Protein AF-A0A1F4VEP4-F1 (afdb_monomer)

Secondary structure (DSSP, 8-state):
-------SSHHHHHHHHHHHHHHHHHHHHHHHHHHHHHHH-----------PPPSSSSSPPBPPP--TT--TT------TT-EEEEEEEEEESTT-EEEEEEEE-TTSEE-SEEEEEEEEEEES---EEEEEEEEETTEEPPPEEEEE--B-TTSPBP-GGG---EEEEEEEEEEETTPBPTTSSBSS-BEEEEEEEEEEEE-TTS-EEEEEEEEEEEE-SS-B-----------SSSP--EEEEEEETTTEEEEEEEES--SS-B-SEEEEEEEESS-EEEEEEEES-B--B--BTTBPPB--B--EEEEEEEEEE--TT--EEEEEEGGGB-SEEEEEEEEEEEEEEEE--STT--SPEEEEEEEEEEEEEE--

Organism: NCBI:txid1802625

Foldseek 3Di:
DDDDDDPDDPVVVVVVVVVVVVVVVVVVVVVVVVVVVVVVPPPPPPPPALPDDQLDPVLAFAEFFQQLADPLVSDFDADLQFWKWKFKKQWPPAQGIKMWIWGGNFLEEDAFKDKIKIKMKGKLGQWWFAWKWKAKPLGTDDIDGDGDAFADPVRHGRDPVVPITMAIDMDMDIDGQQDADPVRHTPHAFFKMWIKTKGWTQHQLRKIKMKIKGGIYGYDNPGDDDHDDDLAPPPDDDWRKMKHWIQIPPQGIKIKIKHPDDSDADAFKDKIKIAIQAWFQKKWKFKQADDWHPDDDSGHTGHGDHTGTQDIDGDGRPDNPPIDMGMDGLVSHDFGKMKMKMKTKGPDWDFDDDPNGPRDIIIIMIMIMTMHGYDD

Structure (mmCIF, N/CA/C/O backbone):
data_AF-A0A1F4VEP4-F1
#
_entry.id   AF-A0A1F4VEP4-F1
#
loop_
_atom_site.group_PDB
_atom_site.id
_atom_site.type_symbol
_atom_site.label_atom_id
_atom_site.label_alt_id
_atom_site.label_comp_id
_atom_site.label_asym_id
_atom_site.label_entity_id
_atom_site.label_seq_id
_atom_site.pdbx_PDB_ins_code
_atom_site.Cartn_x
_atom_site.Cartn_y
_atom_site.Cartn_z
_atom_site.occupancy
_atom_site.B_iso_or_equiv
_atom_site.auth_seq_id
_atom_site.auth_comp_id
_atom_site.auth_asym_id
_atom_site.auth_atom_id
_atom_site.pdbx_PDB_model_num
ATOM 1 N N . MET A 1 1 ? -46.017 51.299 -62.301 1.00 46.69 1 MET A N 1
ATOM 2 C CA . MET A 1 1 ? -47.088 50.384 -61.839 1.00 46.69 1 MET A CA 1
ATOM 3 C C . MET A 1 1 ? -46.909 49.072 -62.588 1.00 46.69 1 MET A C 1
ATOM 5 O O . MET A 1 1 ? -46.815 49.137 -63.806 1.00 46.69 1 MET A O 1
ATOM 9 N N . PRO A 1 2 ? -46.698 47.946 -61.884 1.00 37.84 2 PRO A N 1
ATOM 10 C CA . PRO A 1 2 ? -47.824 47.079 -61.521 1.00 37.84 2 PRO A CA 1
ATOM 11 C C . PRO A 1 2 ? -47.789 46.560 -60.066 1.00 37.84 2 PRO A C 1
ATOM 13 O O . PRO A 1 2 ? -46.773 46.618 -59.379 1.00 37.84 2 PRO A O 1
ATOM 16 N N . LYS A 1 3 ? -48.963 46.103 -59.612 1.00 39.12 3 LYS A N 1
ATOM 17 C CA . LYS A 1 3 ? -49.279 45.474 -58.317 1.00 39.12 3 LYS A CA 1
ATOM 18 C C . LYS A 1 3 ? -49.120 43.942 -58.379 1.00 39.12 3 LYS A C 1
ATOM 20 O O . LYS A 1 3 ? -49.173 43.377 -59.467 1.00 39.12 3 LYS A O 1
ATOM 25 N N . ASN A 1 4 ? -49.148 43.334 -57.182 1.00 35.22 4 ASN A N 1
ATOM 26 C CA . ASN A 1 4 ? -49.413 41.923 -56.812 1.00 35.22 4 ASN A CA 1
ATOM 27 C C . ASN A 1 4 ? -48.148 41.075 -56.570 1.00 35.22 4 ASN A C 1
ATOM 29 O O . ASN A 1 4 ? -47.197 41.167 -57.323 1.00 35.22 4 ASN A O 1
ATOM 33 N N . SER A 1 5 ? -48.048 40.201 -55.562 1.00 34.88 5 SER A N 1
ATOM 34 C CA . SER A 1 5 ? -48.994 39.730 -54.541 1.00 34.88 5 SER A CA 1
ATOM 35 C C . SER A 1 5 ? -48.189 39.017 -53.433 1.00 34.88 5 SER A C 1
ATOM 37 O O . SER A 1 5 ? -47.513 38.033 -53.717 1.00 34.88 5 SER A O 1
ATOM 39 N N . TYR A 1 6 ? -48.289 39.464 -52.175 1.00 38.38 6 TYR A N 1
ATOM 40 C CA . TYR A 1 6 ? -47.833 38.713 -50.994 1.00 38.38 6 TYR A CA 1
ATOM 41 C C . TYR A 1 6 ? -49.044 38.078 -50.301 1.00 38.38 6 TYR A C 1
ATOM 43 O O . TYR A 1 6 ? -49.676 38.694 -49.445 1.00 38.38 6 TYR A O 1
ATOM 51 N N . LYS A 1 7 ? -49.368 36.832 -50.648 1.00 43.84 7 LYS A N 1
ATOM 52 C CA . LYS A 1 7 ? -50.214 35.950 -49.830 1.00 43.84 7 LYS A CA 1
ATOM 53 C C . LYS A 1 7 ? -49.726 34.512 -50.000 1.00 43.84 7 LYS A C 1
ATOM 55 O O . LYS A 1 7 ? -49.992 33.920 -51.035 1.00 43.84 7 LYS A O 1
ATOM 60 N N . ASN A 1 8 ? -48.975 34.020 -49.004 1.00 44.44 8 ASN A N 1
ATOM 61 C CA . ASN A 1 8 ? -48.863 32.609 -48.555 1.00 44.44 8 ASN A CA 1
ATOM 62 C C . ASN A 1 8 ? -47.513 32.265 -47.887 1.00 44.44 8 ASN A C 1
ATOM 64 O O . ASN A 1 8 ? -46.917 31.238 -48.182 1.00 44.44 8 ASN A O 1
ATOM 68 N N . GLN A 1 9 ? -47.027 33.072 -46.934 1.00 42.66 9 GLN A N 1
ATOM 69 C CA . GLN A 1 9 ? -45.865 32.675 -46.107 1.00 42.66 9 GLN A CA 1
ATOM 70 C C . GLN A 1 9 ? -46.170 32.458 -44.619 1.00 42.66 9 GLN A C 1
ATOM 72 O O . GLN A 1 9 ? -45.328 31.934 -43.898 1.00 42.66 9 GLN A O 1
ATOM 77 N N . LYS A 1 10 ? -47.386 32.763 -44.141 1.00 40.44 10 LYS A N 1
ATOM 78 C CA . LYS A 1 10 ? -47.741 32.549 -42.724 1.00 40.44 10 LYS A CA 1
ATOM 79 C C . LYS A 1 10 ? -48.155 31.108 -42.386 1.00 40.44 10 LYS A C 1
ATOM 81 O O . LYS A 1 10 ? -48.090 30.735 -41.224 1.00 40.44 10 LYS A O 1
ATOM 86 N N . GLY A 1 11 ? -48.521 30.287 -43.376 1.00 39.69 11 GLY A N 1
ATOM 87 C CA . GLY A 1 11 ? -48.897 28.881 -43.157 1.00 39.69 11 GLY A CA 1
ATOM 88 C C . GLY A 1 11 ? -47.706 27.922 -43.033 1.00 39.69 11 GLY A C 1
ATOM 89 O O . GLY A 1 11 ? -47.732 27.024 -42.199 1.00 39.69 11 GLY A O 1
ATOM 90 N N . LEU A 1 12 ? -46.634 28.130 -43.811 1.00 41.53 12 LEU A N 1
ATOM 91 C CA . LEU A 1 12 ? -45.480 27.219 -43.803 1.00 41.53 12 LEU A CA 1
ATOM 92 C C . LEU A 1 12 ? -44.616 27.343 -42.539 1.00 41.53 12 LEU A C 1
ATOM 94 O O . LEU A 1 12 ? -44.080 26.342 -42.072 1.00 41.53 12 LEU A O 1
ATOM 98 N N . ILE A 1 13 ? -44.501 28.543 -41.960 1.00 46.03 13 ILE A N 1
ATOM 99 C CA . ILE A 1 13 ? -43.639 28.777 -40.789 1.00 46.03 13 ILE A CA 1
ATOM 100 C C . ILE A 1 13 ? -44.237 28.141 -39.523 1.00 46.03 13 ILE A C 1
ATOM 102 O O . ILE A 1 13 ? -43.501 27.558 -38.730 1.00 46.03 13 ILE A O 1
ATOM 106 N N . SER A 1 14 ? -45.565 28.159 -39.359 1.00 44.09 14 SER A N 1
ATOM 107 C CA . SER A 1 14 ? -46.220 27.501 -38.218 1.00 44.09 14 SER A CA 1
ATOM 108 C C . SER A 1 14 ? -46.169 25.975 -38.300 1.00 44.09 14 SER A C 1
ATOM 110 O O . SER A 1 14 ? -46.002 25.328 -37.271 1.00 44.09 14 SER A O 1
ATOM 112 N N . VAL A 1 15 ? -46.245 25.384 -39.498 1.00 50.31 15 VAL A N 1
ATOM 113 C CA . VAL A 1 15 ? -46.133 23.923 -39.653 1.00 50.31 15 VAL A CA 1
ATOM 114 C C . VAL A 1 15 ? -44.693 23.455 -39.415 1.00 50.31 15 VAL A C 1
ATOM 116 O O . VAL A 1 15 ? -44.495 22.462 -38.719 1.00 50.31 15 VAL A O 1
ATOM 119 N N . LEU A 1 16 ? -43.678 24.195 -39.885 1.00 45.06 16 LEU A N 1
ATOM 120 C CA . LEU A 1 16 ? -42.274 23.838 -39.632 1.00 45.06 16 LEU A CA 1
ATOM 121 C C . LEU A 1 16 ? -41.899 23.930 -38.143 1.00 45.06 16 LEU A C 1
ATOM 123 O O . LEU A 1 16 ? -41.191 23.055 -37.645 1.00 45.06 16 LEU A O 1
ATOM 127 N N . LEU A 1 17 ? -42.389 24.948 -37.420 1.00 45.03 17 LEU A N 1
ATOM 128 C CA . LEU A 1 17 ? -42.113 25.089 -35.984 1.00 45.03 17 LEU A CA 1
ATOM 129 C C . LEU A 1 17 ? -42.787 23.988 -35.154 1.00 45.03 17 LEU A C 1
ATOM 131 O O . LEU A 1 17 ? -42.178 23.466 -34.223 1.00 45.03 17 LEU A O 1
ATOM 135 N N . VAL A 1 18 ? -44.020 23.600 -35.501 1.00 51.16 18 VAL A N 1
ATOM 136 C CA . VAL A 1 18 ? -44.734 22.518 -34.804 1.00 51.16 18 VAL A CA 1
ATOM 137 C C . VAL A 1 18 ? -44.057 21.169 -35.059 1.00 51.16 18 VAL A C 1
ATOM 139 O O . VAL A 1 18 ? -43.873 20.404 -34.116 1.00 51.16 18 VAL A O 1
ATOM 142 N N . VAL A 1 19 ? -43.597 20.896 -36.285 1.00 52.12 19 VAL A N 1
ATOM 143 C CA . VAL A 1 19 ? -42.870 19.652 -36.595 1.00 52.12 19 VAL A CA 1
ATOM 144 C C . VAL A 1 19 ? -41.539 19.576 -35.835 1.00 52.12 19 VAL A C 1
ATOM 146 O O . VAL A 1 19 ? -41.253 18.535 -35.250 1.00 52.12 19 VAL A O 1
ATOM 149 N N . LEU A 1 20 ? -40.777 20.675 -35.749 1.00 47.78 20 LEU A N 1
ATOM 150 C CA . LEU A 1 20 ? -39.509 20.734 -35.003 1.00 47.78 20 LEU A CA 1
ATOM 151 C C . LEU A 1 20 ? -39.689 20.566 -33.485 1.00 47.78 20 LEU A C 1
ATOM 153 O O . LEU A 1 20 ? -38.881 19.899 -32.833 1.00 47.78 20 LEU A O 1
ATOM 157 N N . VAL A 1 21 ? -40.749 21.135 -32.906 1.00 52.91 21 VAL A N 1
ATOM 158 C CA . VAL A 1 21 ? -41.038 21.000 -31.468 1.00 52.91 21 VAL A CA 1
ATOM 159 C C . VAL A 1 21 ? -41.527 19.585 -31.138 1.00 52.91 21 VAL A C 1
ATOM 161 O O . VAL A 1 21 ? -41.070 19.000 -30.155 1.00 52.91 21 VAL A O 1
ATOM 164 N N . VAL A 1 22 ? -42.367 18.982 -31.987 1.00 53.50 22 VAL A N 1
ATOM 165 C CA . VAL A 1 22 ? -42.858 17.606 -31.794 1.00 53.50 22 VAL A CA 1
ATOM 166 C C . VAL A 1 22 ? -41.740 16.574 -31.985 1.00 53.50 22 VAL A C 1
ATOM 168 O O . VAL A 1 22 ? -41.642 15.641 -31.187 1.00 53.50 22 VAL A O 1
ATOM 171 N N . SER A 1 23 ? -40.832 16.757 -32.952 1.00 50.94 23 SER A N 1
ATOM 172 C CA . SER A 1 23 ? -39.667 15.873 -33.113 1.00 50.94 23 SER A CA 1
ATOM 173 C C . SER A 1 23 ? -38.683 15.983 -31.944 1.00 50.94 23 SER A C 1
ATOM 175 O O . SER A 1 23 ? -38.107 14.980 -31.527 1.00 50.94 23 SER A O 1
ATOM 177 N N . SER A 1 24 ? -38.533 17.177 -31.361 1.00 53.16 24 SER A N 1
ATOM 178 C CA . SER A 1 24 ? -37.668 17.403 -30.194 1.00 53.16 24 SER A CA 1
ATOM 179 C C . SER A 1 24 ? -38.250 16.784 -28.919 1.00 53.16 24 SER A C 1
ATOM 181 O O . SER A 1 24 ? -37.529 16.141 -28.159 1.00 53.16 24 SER A O 1
ATOM 183 N N . LEU A 1 25 ? -39.566 16.897 -28.708 1.00 50.78 25 LEU A N 1
ATOM 184 C CA . LEU A 1 25 ? -40.271 16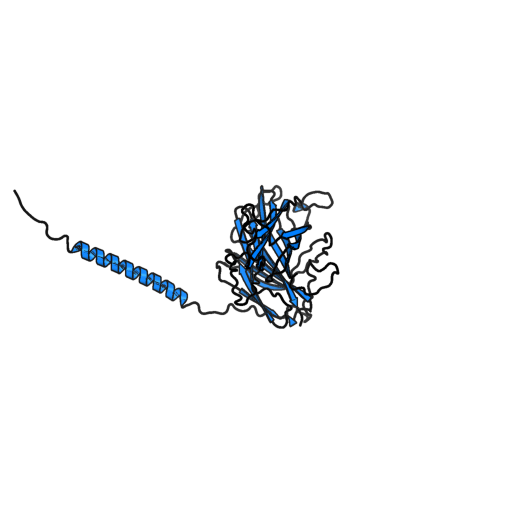.248 -27.596 1.00 50.78 25 LEU A CA 1
ATOM 185 C C . LEU A 1 25 ? -40.274 14.720 -27.724 1.00 50.78 25 LEU A C 1
ATOM 187 O O . LEU A 1 25 ? -40.079 14.032 -26.724 1.00 50.78 25 LEU A O 1
ATOM 191 N N . ALA A 1 26 ? -40.414 14.182 -28.939 1.00 52.66 26 ALA A N 1
ATOM 192 C CA . ALA A 1 26 ? -40.315 12.745 -29.189 1.00 52.66 26 ALA A CA 1
ATOM 193 C C . ALA A 1 26 ? -38.895 12.208 -28.935 1.00 52.66 26 ALA A C 1
ATOM 195 O O . ALA A 1 26 ? -38.746 11.131 -28.359 1.00 52.66 26 ALA A O 1
ATOM 196 N N . LEU A 1 27 ? -37.852 12.970 -29.289 1.00 48.50 27 LEU A N 1
ATOM 197 C CA . LEU A 1 27 ? -36.458 12.594 -29.038 1.00 48.50 27 LEU A CA 1
ATOM 198 C C . LEU A 1 27 ? -36.112 12.643 -27.541 1.00 48.50 27 LEU A C 1
ATOM 200 O O . LEU A 1 27 ? -35.470 11.729 -27.025 1.00 48.50 27 LEU A O 1
ATOM 204 N N . VAL A 1 28 ? -36.596 13.660 -26.820 1.00 53.72 28 VAL A N 1
ATOM 205 C CA . VAL A 1 28 ? -36.450 13.754 -25.358 1.00 53.72 28 VAL A CA 1
ATOM 206 C C . VAL A 1 28 ? -37.235 12.640 -24.662 1.00 53.72 28 VAL A C 1
ATOM 208 O O . VAL A 1 28 ? -36.705 12.013 -23.750 1.00 53.72 28 VAL A O 1
ATOM 211 N N . ALA A 1 29 ? -38.446 12.315 -25.120 1.00 49.84 29 ALA A N 1
ATOM 212 C CA . ALA A 1 29 ? -39.218 11.192 -24.593 1.00 49.84 29 ALA A CA 1
ATOM 213 C C . ALA A 1 29 ? -38.539 9.840 -24.874 1.00 49.84 29 ALA A C 1
ATOM 215 O O . ALA A 1 29 ? -38.515 8.989 -23.987 1.00 49.84 29 ALA A O 1
ATOM 216 N N . LEU A 1 30 ? -37.919 9.644 -26.046 1.00 46.41 30 LEU A N 1
ATOM 217 C CA . LEU A 1 30 ? -37.133 8.439 -26.342 1.00 46.41 30 LEU A CA 1
ATOM 218 C C . LEU A 1 30 ? -35.889 8.332 -25.453 1.00 46.41 30 LEU A C 1
ATOM 220 O O . LEU A 1 30 ? -35.606 7.253 -24.936 1.00 46.41 30 LEU A O 1
ATOM 224 N N . LEU A 1 31 ? -35.176 9.440 -25.232 1.00 47.34 31 LEU A N 1
ATOM 225 C CA . LEU A 1 31 ? -33.996 9.490 -24.364 1.00 47.34 31 LEU A CA 1
ATOM 226 C C . LEU A 1 31 ? -34.362 9.257 -22.894 1.00 47.34 31 LEU A C 1
ATOM 228 O O . LEU A 1 31 ? -33.670 8.520 -22.196 1.00 47.34 31 LEU A O 1
ATOM 232 N N . VAL A 1 32 ? -35.476 9.822 -22.421 1.00 49.47 32 VAL A N 1
ATOM 233 C CA . VAL A 1 32 ? -35.988 9.598 -21.062 1.00 49.47 32 VAL A CA 1
ATOM 234 C C . VAL A 1 32 ? -36.484 8.158 -20.900 1.00 49.47 32 VAL A C 1
ATOM 236 O O . VAL A 1 32 ? -36.185 7.531 -19.886 1.00 49.47 32 VAL A O 1
ATOM 239 N N . ASN A 1 33 ? -37.144 7.582 -21.908 1.00 43.88 33 ASN A N 1
ATOM 240 C CA . ASN A 1 33 ? -37.614 6.197 -21.869 1.00 43.88 33 ASN A CA 1
ATOM 241 C C . ASN A 1 33 ? -36.457 5.183 -21.996 1.00 43.88 33 ASN A C 1
ATOM 243 O O . ASN A 1 33 ? -36.480 4.154 -21.329 1.00 43.88 33 ASN A O 1
ATOM 247 N N . GLN A 1 34 ? -35.390 5.482 -22.749 1.00 45.72 34 GLN A N 1
ATOM 248 C CA . GLN A 1 34 ? -34.150 4.687 -22.734 1.00 45.72 34 GLN A CA 1
ATOM 249 C C . GLN A 1 34 ? -33.433 4.771 -21.380 1.00 45.72 34 GLN A C 1
ATOM 251 O O . GLN A 1 34 ? -32.947 3.755 -20.885 1.00 45.72 34 GLN A O 1
ATOM 256 N N . LYS A 1 35 ? -33.419 5.947 -20.739 1.00 39.53 35 LYS A N 1
ATOM 257 C CA . LYS A 1 35 ? -32.815 6.152 -19.410 1.00 39.53 35 LYS A CA 1
ATOM 258 C C . LYS A 1 35 ? -33.639 5.528 -18.273 1.00 39.53 35 LYS A C 1
ATOM 260 O O . LYS A 1 35 ? -33.081 5.168 -17.240 1.00 39.53 35 LYS A O 1
ATOM 265 N N . LEU A 1 36 ? -34.955 5.385 -18.455 1.00 41.12 36 LEU A N 1
ATOM 266 C CA . LEU A 1 36 ? -35.855 4.691 -17.526 1.00 41.12 36 LEU A CA 1
ATOM 267 C C . LEU A 1 36 ? -35.842 3.172 -17.743 1.00 41.12 36 LEU A C 1
ATOM 269 O O . LEU A 1 36 ? -35.785 2.429 -16.765 1.00 41.12 36 LEU A O 1
ATOM 273 N N . LYS A 1 37 ? -35.784 2.693 -18.993 1.00 37.84 37 LYS A N 1
ATOM 274 C CA . LYS A 1 37 ? -35.610 1.262 -19.295 1.00 37.84 37 LYS A CA 1
ATOM 275 C C . LYS A 1 37 ? -34.230 0.738 -18.893 1.00 37.84 37 LYS A C 1
ATOM 277 O O . LYS A 1 37 ? -34.149 -0.397 -18.437 1.00 37.84 37 LYS A O 1
ATOM 282 N N . SER A 1 38 ? -33.171 1.554 -18.954 1.00 39.59 38 SER A N 1
ATOM 283 C CA . SER A 1 38 ? -31.853 1.164 -18.424 1.00 39.59 38 SER A CA 1
ATOM 284 C C . SER A 1 38 ? -31.779 1.180 -16.892 1.00 39.59 38 SER A C 1
ATOM 286 O O . SER A 1 38 ? -30.973 0.453 -16.319 1.00 39.59 38 SER A O 1
ATOM 288 N N . LYS A 1 39 ? -32.644 1.949 -16.212 1.00 39.06 39 LYS A N 1
ATOM 289 C CA . LYS A 1 39 ? -32.785 1.919 -14.745 1.00 39.06 39 LYS A CA 1
ATOM 290 C C . LYS A 1 39 ? -33.680 0.787 -14.232 1.00 39.06 39 LYS A C 1
ATOM 292 O O . LYS A 1 39 ? -33.482 0.349 -13.107 1.00 39.06 39 LYS A O 1
ATOM 297 N N . SER A 1 40 ? -34.641 0.317 -15.029 1.00 33.66 40 SER A N 1
ATOM 298 C CA . SER A 1 40 ? -35.643 -0.677 -14.606 1.00 33.66 40 SER A CA 1
ATOM 299 C C . SER A 1 40 ? -35.289 -2.134 -14.942 1.00 33.66 40 SER A C 1
ATOM 301 O O . SER A 1 40 ? -36.050 -3.025 -14.586 1.00 33.66 40 SER A O 1
ATOM 303 N N . LEU A 1 41 ? -34.156 -2.385 -15.607 1.00 32.88 41 LEU A N 1
ATOM 304 C CA . LEU A 1 41 ? -33.633 -3.731 -15.905 1.00 32.88 41 LEU A CA 1
ATOM 305 C C . LEU A 1 41 ? -32.318 -4.041 -15.173 1.00 32.88 41 LEU A C 1
ATOM 307 O O . LEU A 1 41 ? -31.652 -5.029 -15.476 1.00 32.88 41 LEU A O 1
ATOM 311 N N . MET A 1 42 ? -31.966 -3.242 -14.160 1.00 34.75 42 MET A N 1
ATOM 312 C CA . MET A 1 42 ? -31.076 -3.708 -13.098 1.00 34.75 42 MET A CA 1
ATOM 313 C C . MET A 1 42 ? -31.885 -4.608 -12.166 1.00 34.75 42 MET A C 1
ATOM 315 O O . MET A 1 42 ? -32.165 -4.258 -11.020 1.00 34.75 42 MET A O 1
ATOM 319 N N . ASP A 1 43 ? -32.254 -5.784 -12.675 1.00 31.05 43 ASP A N 1
ATOM 320 C CA . ASP A 1 43 ? -32.356 -6.937 -11.802 1.00 31.05 43 ASP A CA 1
ATOM 321 C C . ASP A 1 43 ? -31.051 -6.974 -11.012 1.00 31.05 43 ASP A C 1
ATOM 323 O O . ASP A 1 43 ? -29.958 -7.093 -11.576 1.00 31.05 43 ASP A O 1
ATOM 327 N N . LEU A 1 44 ? -31.181 -6.824 -9.697 1.00 34.66 44 LEU A N 1
ATOM 328 C CA . LEU A 1 44 ? -30.201 -7.244 -8.712 1.00 34.66 44 LEU A CA 1
ATOM 329 C C . LEU A 1 44 ? -29.999 -8.756 -8.884 1.00 34.66 44 LEU A C 1
ATOM 331 O O . LEU A 1 44 ? -30.391 -9.557 -8.041 1.00 34.66 44 LEU A O 1
ATOM 335 N N . LYS A 1 45 ? -29.358 -9.171 -9.981 1.00 29.86 45 LYS A N 1
ATOM 336 C CA . LYS A 1 45 ? -28.562 -10.384 -9.967 1.00 29.86 45 LYS A CA 1
ATOM 337 C C . LYS A 1 45 ? -27.478 -10.085 -8.955 1.00 29.86 45 LYS A C 1
ATOM 339 O O . LYS A 1 45 ? -26.528 -9.362 -9.248 1.00 29.86 45 LYS A O 1
ATOM 344 N N . ALA A 1 46 ? -27.690 -10.571 -7.734 1.00 34.72 46 ALA A N 1
ATOM 345 C CA . ALA A 1 46 ? -26.628 -10.741 -6.770 1.00 34.72 46 ALA A CA 1
ATOM 346 C C . ALA A 1 46 ? -25.422 -11.267 -7.552 1.00 34.72 46 ALA A C 1
ATOM 348 O O . ALA A 1 46 ? -25.522 -12.313 -8.202 1.00 34.72 46 ALA A O 1
ATOM 349 N N . SER A 1 47 ? -24.329 -10.493 -7.578 1.00 37.50 47 SER A N 1
ATOM 350 C CA . SER A 1 47 ? -23.055 -11.015 -8.064 1.00 37.50 47 SER A CA 1
ATOM 351 C C . SER A 1 47 ? -22.874 -12.372 -7.397 1.00 37.50 47 SER A C 1
ATOM 353 O O . SER A 1 47 ? -23.064 -12.437 -6.177 1.00 37.50 47 SER A O 1
ATOM 355 N N . PRO A 1 48 ? -22.581 -13.444 -8.153 1.00 37.19 48 PRO A N 1
ATOM 356 C CA . PRO A 1 48 ? -22.396 -14.754 -7.559 1.00 37.19 48 PRO A CA 1
ATOM 357 C C . PRO A 1 48 ? -21.351 -14.600 -6.458 1.00 37.19 48 PRO A C 1
ATOM 359 O O . PRO A 1 48 ? -20.216 -14.202 -6.728 1.00 37.19 48 PRO A O 1
ATOM 362 N N . SER A 1 49 ? -21.764 -14.826 -5.211 1.00 42.25 49 SER A N 1
ATOM 363 C CA . SER A 1 49 ? -20.833 -14.921 -4.101 1.00 42.25 49 SER A CA 1
ATOM 364 C C . SER A 1 49 ? -19.860 -16.027 -4.471 1.00 42.25 49 SER A C 1
ATOM 366 O O . SER A 1 49 ? -20.296 -17.145 -4.753 1.00 42.25 49 SER A O 1
ATOM 368 N N . ALA A 1 50 ? -18.565 -15.729 -4.502 1.00 48.16 50 ALA A N 1
ATOM 369 C CA . ALA A 1 50 ? -17.563 -16.780 -4.492 1.00 48.16 50 ALA A CA 1
ATOM 370 C C . ALA A 1 50 ? -17.695 -17.494 -3.136 1.00 48.16 50 ALA A C 1
ATOM 372 O O . ALA A 1 50 ? -17.142 -17.058 -2.133 1.00 48.16 50 ALA A O 1
ATOM 373 N N . SER A 1 51 ? -18.545 -18.517 -3.075 1.00 40.09 51 SER A N 1
ATOM 374 C CA . SER A 1 51 ? -18.642 -19.441 -1.950 1.00 40.09 51 SER A CA 1
ATOM 375 C C . SER A 1 51 ? -17.465 -20.399 -2.067 1.00 40.09 51 SER A C 1
ATOM 377 O O . SER A 1 51 ? -17.380 -21.140 -3.049 1.00 40.09 51 SER A O 1
ATOM 379 N N . VAL A 1 52 ? -16.529 -20.330 -1.123 1.00 51.16 52 VAL A N 1
ATOM 380 C CA . VAL A 1 52 ? -15.256 -21.051 -1.215 1.00 51.16 52 VAL A CA 1
ATOM 381 C C . VAL A 1 52 ? -15.352 -22.396 -0.491 1.00 51.16 52 VAL A C 1
ATOM 383 O O . VAL A 1 52 ? -15.865 -22.485 0.623 1.00 51.16 52 VAL A O 1
ATOM 386 N N . LEU A 1 53 ? -14.866 -23.426 -1.189 1.00 51.88 53 LEU A N 1
ATOM 387 C CA . LEU A 1 53 ? -14.435 -24.736 -0.686 1.00 51.88 53 LEU 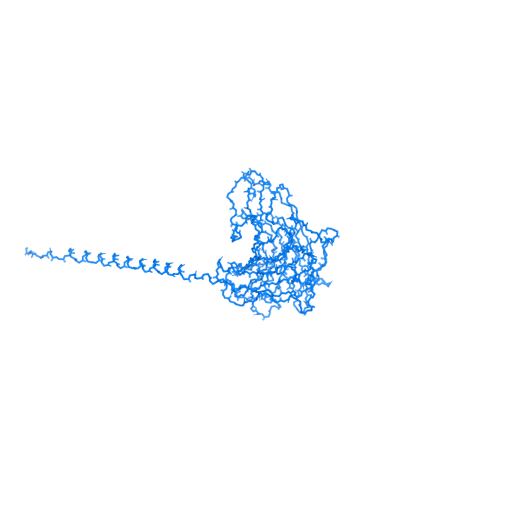A CA 1
ATOM 388 C C . LEU A 1 53 ? -13.393 -24.569 0.440 1.00 51.88 53 LEU A C 1
ATOM 390 O O . LEU A 1 53 ? -12.917 -23.463 0.666 1.00 51.88 53 LEU A O 1
ATOM 394 N N . SER A 1 54 ? -13.024 -25.636 1.154 1.00 58.81 54 SER A N 1
ATOM 395 C CA . SER A 1 54 ? -12.012 -25.529 2.215 1.00 58.81 54 SER A CA 1
ATOM 396 C C . SER A 1 54 ? -10.716 -24.874 1.705 1.00 58.81 54 SER A C 1
ATOM 398 O O . SER A 1 54 ? -10.220 -25.222 0.631 1.00 58.81 54 SER A O 1
ATOM 400 N N . TYR A 1 55 ? -10.163 -23.912 2.454 1.00 69.94 55 TYR A N 1
ATOM 401 C CA . TYR A 1 55 ? -8.924 -23.213 2.060 1.00 69.94 55 TYR A CA 1
ATOM 402 C C . TYR A 1 55 ? -7.685 -24.117 2.089 1.00 69.94 55 TYR A C 1
ATOM 404 O O . TYR A 1 55 ? -6.669 -23.808 1.467 1.00 69.94 55 TYR A O 1
ATOM 412 N N . THR A 1 56 ? -7.781 -25.239 2.794 1.00 64.75 56 THR A N 1
ATOM 413 C CA . THR A 1 56 ? -6.774 -26.292 2.872 1.00 64.75 56 THR A CA 1
ATOM 414 C C . THR A 1 56 ? -7.400 -27.610 2.414 1.00 64.75 56 THR A C 1
ATOM 416 O O . THR A 1 56 ? -8.571 -27.895 2.682 1.00 64.75 56 THR A O 1
ATOM 419 N N . GLN A 1 57 ? -6.641 -28.421 1.676 1.00 64.31 57 GLN A N 1
ATOM 420 C CA . GLN A 1 57 ? -7.124 -29.727 1.205 1.00 64.31 57 GLN A CA 1
ATOM 421 C C . GLN A 1 57 ? -7.116 -30.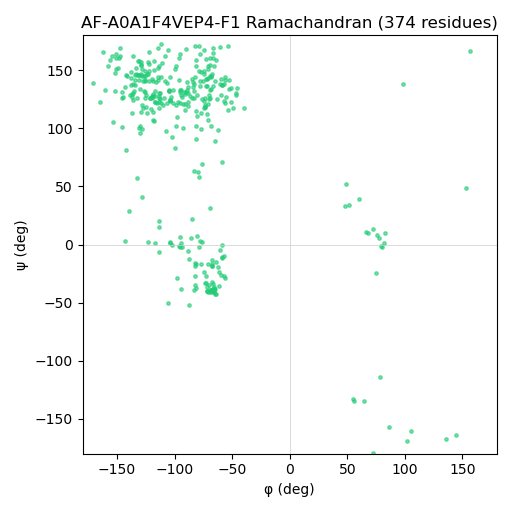797 2.309 1.00 64.31 57 GLN A C 1
ATOM 423 O O . GLN A 1 57 ? -7.773 -31.823 2.162 1.00 64.31 57 GLN A O 1
ATOM 428 N N . ASP A 1 58 ? -6.395 -30.561 3.407 1.00 75.88 58 ASP A N 1
ATOM 429 C CA . ASP A 1 58 ? -6.197 -31.504 4.515 1.00 75.88 58 ASP A CA 1
ATOM 430 C C . ASP A 1 58 ? -7.068 -31.203 5.751 1.00 75.88 58 ASP A C 1
ATOM 432 O O . ASP A 1 58 ? -7.004 -31.932 6.739 1.00 75.88 58 ASP A O 1
ATOM 436 N N . GLY A 1 59 ? -7.887 -30.146 5.707 1.00 74.88 59 GLY A N 1
ATOM 437 C CA . GLY A 1 59 ? -8.729 -29.722 6.827 1.00 74.88 59 GLY A CA 1
ATOM 438 C C . GLY A 1 59 ? -7.985 -28.968 7.935 1.00 74.88 59 GLY A C 1
ATOM 439 O O . GLY A 1 59 ? -8.593 -28.658 8.959 1.00 74.88 59 GLY A O 1
ATOM 440 N N . SER A 1 60 ? -6.698 -28.653 7.750 1.00 87.00 60 SER A N 1
ATOM 441 C CA . SER A 1 60 ? -5.961 -27.765 8.654 1.00 87.00 60 SER A CA 1
ATOM 442 C C . SER A 1 60 ? -6.454 -26.318 8.541 1.00 87.00 60 SER A C 1
ATOM 444 O O . SER A 1 60 ? -7.001 -25.904 7.520 1.00 87.00 60 SER A O 1
ATOM 446 N N . LEU A 1 61 ? -6.282 -25.517 9.591 1.00 89.94 61 LEU A N 1
ATOM 447 C CA . LEU A 1 61 ? -6.552 -24.083 9.495 1.00 89.94 61 LEU A CA 1
ATOM 448 C C . LEU A 1 61 ? -5.452 -23.409 8.667 1.00 89.94 61 LEU A C 1
ATOM 450 O O . LEU A 1 61 ? -4.278 -23.759 8.786 1.00 89.94 61 LEU A O 1
ATOM 454 N N . LEU A 1 62 ? -5.812 -22.4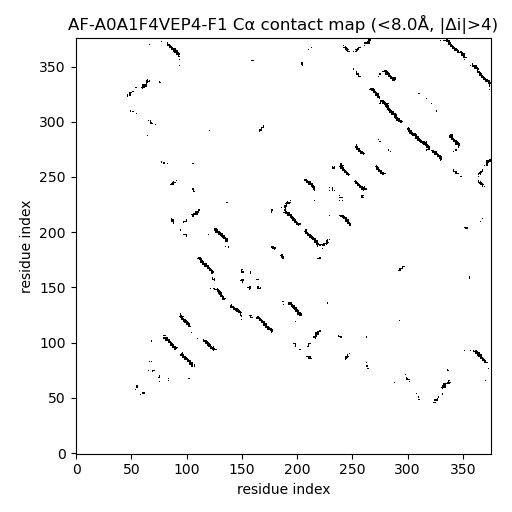19 7.845 1.00 90.69 62 LEU A N 1
ATOM 455 C CA . LEU A 1 62 ? -4.814 -21.600 7.160 1.00 90.69 62 LEU A CA 1
ATOM 456 C C . LEU A 1 62 ? -4.005 -20.838 8.223 1.00 90.69 62 LEU A C 1
ATOM 458 O O . LEU A 1 62 ? -4.612 -20.131 9.036 1.00 90.69 62 LEU A O 1
ATOM 462 N N . PRO A 1 63 ? -2.664 -20.953 8.238 1.00 89.94 63 PRO A N 1
ATOM 463 C CA . PRO A 1 63 ? -1.883 -20.433 9.342 1.00 89.94 63 PRO A CA 1
ATOM 464 C C . PRO A 1 63 ? -1.857 -18.914 9.343 1.00 89.94 63 PRO A C 1
ATOM 466 O O . PRO A 1 63 ? -1.756 -18.292 8.275 1.00 89.94 63 PRO A O 1
ATOM 469 N N . ALA A 1 64 ? -1.875 -18.326 10.537 1.00 88.50 64 ALA A N 1
ATOM 470 C CA . ALA A 1 64 ? -1.788 -16.881 10.692 1.00 88.50 64 ALA A CA 1
ATOM 471 C C . ALA A 1 64 ? -0.526 -16.334 10.006 1.00 88.50 64 ALA A C 1
ATOM 473 O O . ALA A 1 64 ? 0.549 -16.945 9.997 1.00 88.50 64 ALA A O 1
ATOM 474 N N . GLU A 1 65 ? -0.655 -15.175 9.378 1.00 83.50 65 GLU A N 1
ATOM 475 C CA . GLU A 1 65 ? 0.478 -14.410 8.887 1.00 83.50 65 GLU A CA 1
ATOM 476 C C . GLU A 1 65 ? 1.038 -13.594 10.054 1.00 83.50 65 GLU A C 1
ATOM 478 O O . GLU A 1 65 ? 0.300 -12.909 10.756 1.00 83.50 65 GLU A O 1
ATOM 483 N N . THR A 1 66 ? 2.354 -13.609 10.262 1.00 75.69 66 THR A N 1
ATOM 484 C CA . THR A 1 66 ? 2.981 -12.543 11.047 1.00 75.69 66 THR A CA 1
ATOM 485 C C . THR A 1 66 ? 2.946 -11.304 10.167 1.00 75.69 66 THR A C 1
ATOM 487 O O . THR A 1 66 ? 3.652 -11.304 9.151 1.00 75.69 66 THR A O 1
ATOM 490 N N . PRO A 1 67 ? 2.165 -10.251 10.494 1.00 72.25 67 PRO A N 1
ATOM 491 C CA . PRO A 1 67 ? 2.245 -9.026 9.729 1.00 72.25 67 PRO A CA 1
ATOM 492 C C . PRO A 1 67 ? 3.711 -8.616 9.700 1.00 72.25 67 PRO A C 1
ATOM 494 O O . PRO A 1 67 ? 4.379 -8.706 10.736 1.00 72.25 67 PRO A O 1
ATOM 497 N N . PRO A 1 68 ? 4.221 -8.095 8.582 1.00 59.47 68 PRO A N 1
ATOM 498 C CA . PRO A 1 68 ? 5.604 -7.621 8.502 1.00 59.47 68 PRO A CA 1
ATOM 499 C C . PRO A 1 68 ? 5.959 -6.508 9.513 1.00 59.47 68 PRO A C 1
ATOM 501 O O . PRO A 1 68 ? 7.065 -5.968 9.486 1.00 59.47 68 PRO A O 1
ATOM 504 N N . TYR A 1 69 ? 4.979 -6.102 10.321 1.00 65.50 69 TYR A N 1
ATOM 505 C CA . TYR A 1 69 ? 4.791 -4.808 10.940 1.00 65.50 69 TYR A CA 1
ATOM 506 C C . TYR A 1 69 ? 4.289 -4.949 12.399 1.00 65.50 69 TYR A C 1
ATOM 508 O O . TYR A 1 69 ? 3.561 -4.089 12.884 1.00 65.50 69 TYR A O 1
ATOM 516 N N . VAL A 1 70 ? 4.626 -6.041 13.102 1.00 60.62 70 VAL A N 1
ATOM 517 C CA . VAL A 1 70 ? 4.283 -6.254 14.529 1.00 60.62 70 VAL A CA 1
ATOM 518 C C . VAL A 1 70 ? 5.007 -5.273 15.462 1.00 60.62 70 VAL A C 1
ATOM 520 O O . VAL A 1 70 ? 5.938 -4.579 15.054 1.00 60.62 70 VAL A O 1
ATOM 523 N N . ASP A 1 71 ? 4.552 -5.166 16.715 1.00 55.09 71 ASP A N 1
ATOM 524 C CA . ASP A 1 71 ? 5.221 -4.331 17.713 1.00 55.09 71 ASP A CA 1
ATOM 525 C C . ASP A 1 71 ? 6.670 -4.779 17.971 1.00 55.09 71 ASP A C 1
ATOM 527 O O . ASP A 1 71 ? 7.109 -5.847 17.544 1.00 55.09 71 ASP A O 1
ATOM 531 N N . SER A 1 72 ? 7.422 -3.964 18.711 1.00 49.41 72 SER A N 1
ATOM 532 C CA . SER A 1 72 ? 8.832 -4.216 19.039 1.00 49.41 72 SER A CA 1
ATOM 533 C C . SER A 1 72 ? 9.099 -5.543 19.762 1.00 49.41 72 SER A C 1
ATOM 535 O O . SER A 1 72 ? 10.259 -5.907 19.925 1.00 49.41 72 SER A O 1
ATOM 537 N N . ASN A 1 73 ? 8.058 -6.254 20.207 1.00 55.34 73 ASN A N 1
ATOM 538 C CA . ASN A 1 73 ? 8.159 -7.507 20.948 1.00 55.34 73 ASN A CA 1
ATOM 539 C C . ASN A 1 73 ? 7.829 -8.733 20.084 1.00 55.34 73 ASN A C 1
ATOM 541 O O . ASN A 1 73 ? 7.801 -9.849 20.601 1.00 55.34 73 ASN A O 1
ATOM 545 N N . GLY A 1 74 ? 7.546 -8.547 18.789 1.00 57.62 74 GLY A N 1
ATOM 546 C CA . GLY A 1 74 ? 7.268 -9.642 17.861 1.00 57.62 74 GLY A CA 1
ATOM 547 C C . GLY A 1 74 ? 5.975 -10.406 18.165 1.00 57.62 74 GLY A C 1
ATOM 548 O O . GLY A 1 74 ? 5.754 -11.476 17.597 1.00 57.62 74 GLY A O 1
ATOM 549 N N . LYS A 1 75 ? 5.120 -9.895 19.063 1.00 61.28 75 LYS A N 1
ATOM 550 C CA . LYS A 1 75 ? 3.911 -10.598 19.499 1.00 61.28 75 LYS A CA 1
ATOM 551 C C . LYS A 1 75 ? 2.723 -10.153 18.657 1.00 61.28 75 LYS A C 1
ATOM 553 O O . LYS A 1 75 ? 2.406 -8.970 18.579 1.00 61.28 75 LYS A O 1
ATOM 558 N N . ALA A 1 76 ? 2.013 -11.112 18.068 1.00 64.88 76 ALA A N 1
ATOM 559 C CA . ALA A 1 76 ? 0.738 -10.846 17.416 1.00 64.88 76 ALA A CA 1
ATOM 560 C C . ALA A 1 76 ? -0.315 -10.473 18.476 1.00 64.88 76 ALA A C 1
ATOM 562 O O . ALA A 1 76 ? -0.848 -11.331 19.176 1.00 64.88 76 ALA A O 1
ATOM 563 N N . TYR A 1 77 ? -0.614 -9.185 18.612 1.00 75.31 77 TYR A N 1
ATOM 564 C CA . TYR A 1 77 ? -1.811 -8.704 19.299 1.00 75.31 77 TYR A CA 1
ATOM 565 C C . TYR A 1 77 ? -2.519 -7.674 18.423 1.00 75.31 77 TYR A C 1
ATOM 567 O O . TYR A 1 77 ? -1.923 -7.077 17.524 1.00 75.31 77 TYR A O 1
ATOM 575 N N . PHE A 1 78 ? -3.811 -7.498 18.676 1.00 85.56 78 PHE A N 1
ATOM 576 C CA . PHE A 1 78 ? -4.625 -6.526 17.969 1.00 85.56 78 PHE A CA 1
ATOM 577 C C . PHE A 1 78 ? -4.534 -5.149 18.640 1.00 85.56 78 PHE A C 1
ATOM 579 O O . PHE A 1 78 ? -4.801 -5.023 19.835 1.00 85.56 78 PHE A O 1
ATOM 586 N N . ASP A 1 79 ? -4.211 -4.117 17.861 1.00 86.38 79 ASP A N 1
ATOM 587 C CA . ASP A 1 79 ? -4.312 -2.710 18.257 1.00 86.38 79 ASP A CA 1
ATOM 588 C C . ASP A 1 79 ? -5.096 -1.957 17.169 1.00 86.38 79 ASP A C 1
ATOM 590 O O . ASP A 1 79 ? -4.597 -1.823 16.047 1.00 86.38 79 ASP A O 1
ATOM 594 N N . PRO A 1 80 ? -6.304 -1.438 17.464 1.00 83.50 80 PRO A N 1
ATOM 595 C CA . PRO A 1 80 ? -7.123 -0.740 16.473 1.00 83.50 80 PRO A CA 1
ATOM 596 C C . PRO A 1 80 ? -6.470 0.549 15.950 1.00 83.50 80 PRO A C 1
ATOM 598 O O . PRO A 1 80 ? -6.884 1.074 14.919 1.00 83.50 80 PRO A O 1
ATOM 601 N N . ARG A 1 81 ? -5.436 1.068 16.629 1.00 86.50 81 ARG A N 1
ATOM 602 C CA . ARG A 1 81 ? -4.663 2.237 16.181 1.00 86.50 81 ARG A CA 1
ATOM 603 C C . ARG A 1 81 ? -3.491 1.874 15.267 1.00 86.50 81 ARG A C 1
ATOM 605 O O . ARG A 1 81 ? -2.821 2.772 14.761 1.00 86.50 81 ARG A O 1
ATOM 612 N N . LYS A 1 82 ? -3.224 0.583 15.063 1.00 87.06 82 LYS A N 1
ATOM 613 C CA . LYS A 1 82 ? -2.093 0.068 14.283 1.00 87.06 82 LYS A CA 1
ATOM 614 C C . LYS A 1 82 ? -2.561 -1.015 13.316 1.00 87.06 82 LYS A C 1
ATOM 616 O O . LYS A 1 82 ? -2.063 -2.134 13.352 1.00 87.06 82 LYS A O 1
ATOM 621 N N . ILE A 1 83 ? -3.515 -0.679 12.451 1.00 89.00 83 ILE A N 1
ATOM 622 C CA . ILE A 1 83 ? -3.945 -1.579 11.379 1.00 89.00 83 ILE A CA 1
ATOM 623 C C . ILE A 1 83 ? -2.852 -1.597 10.304 1.00 89.00 83 ILE A C 1
ATOM 625 O O . ILE A 1 83 ? -2.555 -0.535 9.739 1.00 89.00 83 ILE A O 1
ATOM 629 N N . PRO A 1 84 ? -2.235 -2.758 10.021 1.00 89.12 84 PRO A N 1
ATOM 630 C CA . PRO A 1 84 ? -1.230 -2.848 8.979 1.00 89.12 84 PRO A CA 1
ATOM 631 C C . PRO A 1 84 ? -1.873 -2.661 7.605 1.00 89.12 84 PRO A C 1
ATOM 633 O O . PRO A 1 84 ? -2.910 -3.255 7.293 1.00 89.12 84 PRO A O 1
ATOM 636 N N . VAL A 1 85 ? -1.243 -1.837 6.774 1.00 90.31 85 VAL A N 1
ATOM 637 C CA . VAL A 1 85 ? -1.604 -1.655 5.368 1.00 90.31 85 VAL A CA 1
ATOM 638 C C . VAL A 1 85 ? -0.351 -1.676 4.509 1.00 90.31 85 VAL A C 1
ATOM 640 O O . VAL A 1 85 ? 0.708 -1.197 4.913 1.00 90.31 85 VAL A O 1
ATOM 643 N N . GLU A 1 86 ? -0.483 -2.207 3.303 1.00 90.31 86 GLU A N 1
ATOM 644 C CA . GLU A 1 86 ? 0.580 -2.277 2.312 1.00 90.31 86 GLU A CA 1
ATOM 645 C 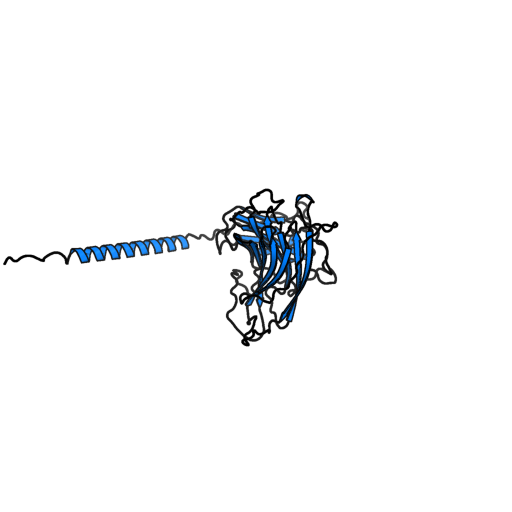C . GLU A 1 86 ? 0.020 -1.934 0.934 1.00 90.31 86 GLU A C 1
ATOM 647 O O . GLU A 1 86 ? -1.123 -2.226 0.578 1.00 90.31 86 GLU A O 1
ATOM 652 N N . LEU A 1 87 ? 0.846 -1.238 0.169 1.00 89.81 87 LEU A N 1
ATOM 653 C CA . LEU A 1 87 ? 0.488 -0.609 -1.084 1.00 89.81 87 LEU A CA 1
ATOM 654 C C . LEU A 1 87 ? 1.554 -0.981 -2.078 1.00 89.81 87 LEU A C 1
ATOM 656 O O . LEU A 1 87 ? 2.725 -0.710 -1.810 1.00 89.81 87 LEU A O 1
ATOM 660 N N . GLN A 1 88 ? 1.166 -1.536 -3.216 1.00 91.31 88 GLN A N 1
ATOM 661 C CA . GLN A 1 88 ? 2.136 -1.904 -4.235 1.00 91.31 88 GLN A CA 1
ATOM 662 C C . GLN A 1 88 ? 1.769 -1.272 -5.569 1.00 91.31 88 GLN A C 1
ATOM 664 O O . GLN A 1 88 ? 0.593 -1.160 -5.922 1.00 91.31 88 GLN A O 1
ATOM 669 N N . ALA A 1 89 ? 2.805 -0.848 -6.277 1.00 90.50 89 ALA A N 1
ATOM 670 C CA . ALA A 1 89 ? 2.745 -0.392 -7.652 1.00 90.50 89 ALA A CA 1
ATOM 671 C C . ALA A 1 89 ? 3.637 -1.294 -8.482 1.00 90.50 89 ALA A C 1
ATOM 673 O O . ALA A 1 89 ? 4.802 -1.483 -8.122 1.00 90.50 89 ALA A O 1
ATOM 674 N N . TRP A 1 90 ? 3.078 -1.866 -9.542 1.00 90.38 90 TRP A N 1
ATOM 675 C CA . TRP A 1 90 ? 3.746 -2.824 -10.410 1.00 90.38 90 TRP A CA 1
ATOM 676 C C . TRP A 1 90 ? 3.793 -2.257 -11.819 1.00 90.38 90 TRP A C 1
ATOM 678 O O . TRP A 1 90 ? 2.758 -1.895 -12.370 1.00 90.38 90 TRP A O 1
ATOM 688 N N . TRP A 1 91 ? 4.992 -2.216 -12.388 1.00 85.75 91 TRP A N 1
ATOM 689 C CA . TRP A 1 91 ? 5.203 -1.996 -13.809 1.00 85.75 91 TRP A CA 1
ATOM 690 C C . TRP A 1 91 ? 5.875 -3.267 -14.294 1.00 85.75 91 TRP A C 1
ATOM 692 O O . TRP A 1 91 ? 6.992 -3.584 -13.893 1.00 85.75 91 TRP A O 1
ATOM 702 N N . VAL A 1 92 ? 5.125 -4.093 -15.014 1.00 78.94 92 VAL A N 1
ATOM 703 C CA . VAL A 1 92 ? 5.526 -5.480 -15.272 1.00 78.94 92 VAL A CA 1
ATOM 704 C C . VAL A 1 92 ? 5.412 -5.819 -16.744 1.00 78.94 92 VAL A C 1
ATOM 706 O O . VAL A 1 92 ? 4.429 -5.407 -17.351 1.00 78.94 92 VAL A O 1
ATOM 709 N N . PRO A 1 93 ? 6.350 -6.601 -17.309 1.00 70.19 93 PRO A N 1
ATOM 710 C CA . PRO A 1 93 ? 7.415 -7.326 -16.595 1.00 70.19 93 PRO A CA 1
ATOM 711 C C . PRO A 1 93 ? 8.663 -6.494 -16.231 1.00 70.19 93 PRO A C 1
ATOM 713 O O . PRO A 1 93 ? 9.447 -6.924 -15.387 1.00 70.19 93 PRO A O 1
ATOM 716 N N . ASN A 1 94 ? 8.869 -5.313 -16.818 1.00 74.00 94 ASN A N 1
ATOM 717 C CA . ASN A 1 94 ? 10.083 -4.517 -16.613 1.00 74.00 94 ASN A CA 1
ATOM 718 C C . ASN A 1 94 ? 9.905 -3.451 -15.540 1.00 74.00 94 ASN A C 1
ATOM 720 O O . ASN A 1 94 ? 8.916 -2.747 -15.543 1.00 74.00 94 ASN A O 1
ATOM 724 N N . TYR A 1 95 ? 10.944 -3.237 -14.733 1.00 82.62 95 TYR A N 1
ATOM 725 C CA . TYR A 1 95 ? 10.981 -2.346 -13.563 1.00 82.62 95 TYR A CA 1
ATOM 726 C C . TYR A 1 95 ? 10.279 -2.861 -12.307 1.00 82.62 95 TYR A C 1
ATOM 728 O O . TYR A 1 95 ? 10.237 -2.126 -11.325 1.00 82.62 95 TYR A O 1
ATOM 736 N N . GLY A 1 96 ? 9.826 -4.114 -12.282 1.00 86.06 96 GLY A N 1
ATOM 737 C CA . GLY A 1 96 ? 9.384 -4.778 -11.057 1.00 86.06 96 GLY A CA 1
ATOM 738 C C . GLY A 1 96 ? 8.303 -3.991 -10.315 1.00 86.06 96 GLY A C 1
ATOM 739 O O . GLY A 1 96 ? 7.327 -3.529 -10.908 1.00 86.06 96 GLY A O 1
ATOM 740 N N . HIS A 1 97 ? 8.458 -3.838 -9.001 1.00 90.25 97 HIS A N 1
ATOM 741 C CA . HIS A 1 97 ? 7.452 -3.148 -8.199 1.00 90.25 97 HIS A CA 1
ATOM 742 C C . HIS A 1 97 ? 8.017 -2.446 -6.962 1.00 90.25 97 HIS A C 1
ATOM 744 O O . HIS A 1 97 ? 9.134 -2.707 -6.505 1.00 90.25 97 HIS A O 1
ATOM 750 N N . ILE A 1 98 ? 7.232 -1.500 -6.448 1.00 93.38 98 ILE A N 1
ATOM 751 C CA . ILE A 1 98 ? 7.527 -0.731 -5.237 1.00 93.38 98 ILE A CA 1
ATOM 752 C C . ILE A 1 98 ? 6.397 -0.809 -4.229 1.00 93.38 98 ILE A C 1
ATOM 754 O O . ILE A 1 98 ? 5.219 -0.830 -4.580 1.00 93.38 98 ILE A O 1
ATOM 758 N N . HIS A 1 99 ? 6.795 -0.815 -2.964 1.00 92.56 99 HIS A N 1
ATOM 759 C CA . HIS A 1 99 ? 5.921 -0.994 -1.824 1.00 92.56 99 HIS A CA 1
ATOM 760 C C . HIS A 1 99 ? 6.038 0.203 -0.903 1.00 92.56 99 HIS A C 1
ATOM 762 O O . HIS A 1 99 ? 7.103 0.804 -0.758 1.00 92.56 99 HIS A O 1
ATOM 768 N N . ALA A 1 100 ? 4.946 0.508 -0.226 1.00 92.69 100 ALA A N 1
ATOM 769 C CA . ALA A 1 100 ? 4.914 1.373 0.931 1.00 92.69 100 ALA A CA 1
ATOM 770 C C . ALA A 1 100 ? 3.953 0.714 1.901 1.00 92.69 100 ALA A C 1
ATOM 772 O O . ALA A 1 100 ? 2.843 0.342 1.525 1.00 92.69 100 ALA A O 1
ATOM 773 N N . ALA A 1 101 ? 4.394 0.538 3.130 1.00 89.94 101 ALA A N 1
ATOM 774 C CA . ALA A 1 101 ? 3.594 -0.114 4.136 1.00 89.94 101 ALA A CA 1
ATOM 775 C C . ALA A 1 101 ? 3.781 0.552 5.482 1.00 89.94 101 ALA A C 1
ATOM 777 O O . ALA A 1 101 ? 4.865 1.048 5.794 1.00 89.94 101 ALA A O 1
ATOM 778 N N . ALA A 1 102 ? 2.711 0.586 6.260 1.00 90.12 102 ALA A N 1
ATOM 779 C CA . ALA A 1 102 ? 2.672 1.272 7.535 1.00 90.12 102 ALA A CA 1
ATOM 780 C C . ALA A 1 102 ? 1.591 0.668 8.429 1.00 90.12 102 ALA A C 1
ATOM 782 O O . ALA A 1 102 ? 0.616 0.090 7.952 1.00 90.12 102 ALA A O 1
ATOM 783 N N . ASN A 1 103 ? 1.738 0.889 9.731 1.00 89.62 103 ASN A N 1
ATOM 784 C CA . ASN A 1 103 ? 0.656 0.702 10.686 1.00 89.62 103 ASN A CA 1
ATOM 785 C C . ASN A 1 103 ? -0.065 2.029 10.862 1.00 89.62 103 ASN A C 1
ATOM 787 O O . ASN A 1 103 ? 0.557 3.013 11.268 1.00 89.62 103 ASN A O 1
ATOM 791 N N . LEU A 1 104 ? -1.361 2.056 10.560 1.00 90.00 104 LEU A N 1
ATOM 792 C CA . LEU A 1 104 ? -2.153 3.279 10.588 1.00 90.00 104 LEU A CA 1
ATOM 793 C C . LEU A 1 104 ? -3.425 3.106 11.424 1.00 90.00 104 LEU A C 1
ATOM 795 O O . LEU A 1 104 ? -3.994 2.013 11.469 1.00 90.00 104 LEU A O 1
ATOM 799 N N . PRO A 1 105 ? -3.928 4.192 12.028 1.00 90.94 105 PRO A N 1
ATOM 800 C CA . PRO A 1 105 ? -5.199 4.202 12.743 1.00 90.94 105 PRO A CA 1
ATOM 801 C C . PRO A 1 105 ? -6.378 4.292 11.753 1.00 90.94 105 PRO A C 1
ATOM 803 O O . PRO A 1 105 ? -7.160 5.239 11.774 1.00 90.94 105 PRO A O 1
ATOM 806 N N . LEU A 1 106 ? -6.474 3.326 10.831 1.00 89.81 106 LEU A N 1
ATOM 807 C CA . LEU A 1 106 ? -7.468 3.302 9.753 1.00 89.81 106 LEU A CA 1
ATOM 808 C C . LEU A 1 106 ? -8.888 3.410 10.319 1.00 89.81 106 LEU A C 1
ATOM 810 O O . LEU A 1 106 ? -9.287 2.634 11.186 1.00 89.81 106 LEU A O 1
ATOM 814 N N . GLY A 1 107 ? -9.664 4.372 9.814 1.00 87.56 107 GLY A N 1
ATOM 815 C CA . GLY A 1 107 ? -11.036 4.588 10.267 1.00 87.56 107 GLY A CA 1
ATOM 816 C C . GLY A 1 107 ? -11.158 5.111 11.702 1.00 87.56 107 GLY A C 1
ATOM 817 O O . GLY A 1 107 ? -12.265 5.133 12.232 1.00 87.56 107 GLY A O 1
ATOM 818 N N . GLN A 1 108 ? -10.062 5.516 12.344 1.00 89.12 108 GLN A N 1
ATOM 819 C CA . GLN A 1 108 ? -10.069 6.029 13.712 1.00 89.12 108 GLN A CA 1
ATOM 820 C C . GLN A 1 108 ? -9.885 7.546 13.751 1.00 89.12 108 GLN A C 1
ATOM 822 O O . GLN A 1 108 ? -9.504 8.189 12.765 1.00 89.12 108 GLN A O 1
ATOM 827 N N . GLU A 1 109 ? -10.142 8.104 14.930 1.00 91.12 109 GLU A N 1
ATOM 828 C CA . GLU A 1 109 ? -9.840 9.495 15.232 1.00 91.12 109 GLU A CA 1
ATOM 829 C C . GLU A 1 109 ? -8.344 9.712 15.462 1.00 91.12 109 GLU A C 1
ATOM 831 O O . GLU A 1 109 ? -7.668 8.893 16.089 1.00 91.12 109 GLU A O 1
ATOM 836 N N . VAL A 1 110 ? -7.830 10.834 14.962 1.00 92.06 110 VAL A N 1
ATOM 837 C CA . VAL A 1 110 ? -6.440 11.259 15.142 1.00 92.06 110 VAL A CA 1
ATOM 838 C C . VAL A 1 110 ? -6.377 12.736 15.514 1.00 92.06 110 VAL A C 1
ATOM 840 O O . VAL A 1 110 ? -7.062 13.568 14.924 1.00 92.06 110 VAL A O 1
ATOM 843 N N . SER A 1 111 ? -5.525 13.068 16.480 1.00 92.00 111 SER A N 1
ATOM 844 C CA . SER A 1 111 ? -5.278 14.435 16.940 1.00 92.00 111 SER A CA 1
ATOM 845 C C . SER A 1 111 ? -3.828 14.596 17.400 1.00 92.00 111 SER A C 1
ATOM 847 O O . SER A 1 111 ? -3.124 13.614 17.648 1.00 92.00 111 SER A O 1
ATOM 849 N N . GLY A 1 112 ? -3.360 15.843 17.490 1.00 91.25 112 GLY A N 1
ATOM 850 C CA . GLY A 1 112 ? -1.979 16.154 17.860 1.00 91.25 112 GLY A CA 1
ATOM 851 C C . GLY A 1 112 ? -0.969 15.652 16.824 1.00 91.25 112 GLY A C 1
ATOM 852 O O . GLY A 1 112 ? -1.160 15.836 15.620 1.00 91.25 112 GLY A O 1
ATOM 853 N N . VAL A 1 113 ? 0.111 15.022 17.290 1.00 92.56 113 VAL A N 1
ATOM 854 C CA . VAL A 1 113 ? 1.194 14.529 16.428 1.00 92.56 113 VAL A CA 1
ATOM 855 C C . VAL A 1 113 ? 1.013 13.040 16.135 1.00 92.56 113 VAL A C 1
ATOM 857 O O . VAL A 1 113 ? 1.227 12.189 16.998 1.00 92.56 113 VAL A O 1
ATOM 860 N N . LEU A 1 114 ? 0.675 12.722 14.888 1.00 91.12 114 LEU A N 1
ATOM 861 C CA . LEU A 1 114 ? 0.619 11.363 14.368 1.00 91.12 114 LEU A CA 1
ATOM 862 C C . LEU A 1 114 ? 2.029 10.902 13.978 1.00 91.12 114 LEU A C 1
ATOM 864 O O . LEU A 1 114 ? 2.622 11.444 13.044 1.00 91.12 114 LEU A O 1
ATOM 868 N N . LYS A 1 115 ? 2.550 9.883 14.670 1.00 91.62 115 LYS A N 1
ATOM 869 C CA . LYS A 1 115 ? 3.837 9.248 14.358 1.00 91.62 115 LYS A CA 1
ATOM 870 C C . LYS A 1 115 ? 3.640 7.815 13.894 1.00 91.62 115 LYS A C 1
ATOM 872 O O . LYS A 1 115 ? 2.965 7.033 14.559 1.00 91.62 115 LYS A O 1
ATOM 877 N N . PHE A 1 116 ? 4.263 7.469 12.779 1.00 89.44 116 PHE A N 1
ATOM 878 C CA . PHE A 1 116 ? 4.315 6.105 12.270 1.00 89.44 116 PHE A CA 1
ATOM 879 C C . PHE A 1 116 ? 5.556 5.930 11.407 1.00 89.44 116 PHE A C 1
ATOM 881 O O . PHE A 1 116 ? 6.164 6.885 10.942 1.00 89.44 116 PHE A O 1
ATOM 888 N N . ASN A 1 117 ? 5.927 4.685 11.177 1.00 89.81 117 ASN A N 1
ATOM 889 C CA . ASN A 1 117 ? 7.017 4.332 10.287 1.00 89.81 117 ASN A CA 1
ATOM 890 C C . ASN A 1 117 ? 6.445 3.796 8.981 1.00 89.81 117 ASN A C 1
ATOM 892 O O . ASN A 1 117 ? 5.441 3.080 8.988 1.00 89.81 117 ASN A O 1
ATOM 896 N N . VAL A 1 118 ? 7.116 4.118 7.881 1.00 92.06 118 VAL A N 1
ATOM 897 C CA . VAL A 1 118 ? 6.828 3.561 6.564 1.00 92.06 118 VAL A CA 1
ATOM 898 C C . VAL A 1 118 ? 7.989 2.670 6.148 1.00 92.06 118 VAL A C 1
ATOM 900 O O . VAL A 1 118 ? 9.123 3.143 6.038 1.00 92.06 118 VAL A O 1
ATOM 903 N N . ARG A 1 119 ? 7.698 1.395 5.881 1.00 90.94 119 ARG A N 1
ATOM 904 C CA . ARG A 1 119 ? 8.620 0.489 5.192 1.00 90.94 119 ARG A CA 1
ATOM 905 C C . ARG A 1 119 ? 8.384 0.623 3.696 1.00 90.94 119 ARG A C 1
ATOM 907 O O . ARG A 1 119 ? 7.285 0.367 3.208 1.00 90.94 119 ARG A O 1
ATOM 914 N N . MET A 1 120 ? 9.415 1.032 2.976 1.00 93.31 120 MET A N 1
ATOM 915 C CA . MET A 1 120 ? 9.432 1.077 1.520 1.00 93.31 120 MET A CA 1
ATOM 916 C C . MET A 1 120 ? 10.201 -0.135 1.025 1.00 93.31 120 MET A C 1
ATOM 918 O O . MET A 1 120 ? 11.280 -0.418 1.544 1.00 93.31 120 MET A O 1
ATOM 922 N N . VAL A 1 121 ? 9.660 -0.846 0.043 1.00 91.44 121 VAL A N 1
ATOM 923 C CA . VAL A 1 121 ? 10.310 -2.036 -0.521 1.00 91.44 121 VAL A CA 1
ATOM 924 C C . VAL A 1 121 ? 10.431 -1.881 -2.026 1.00 91.44 121 VAL A C 1
ATOM 926 O O . VAL A 1 121 ? 9.545 -1.324 -2.669 1.00 91.44 121 VAL A O 1
ATOM 929 N N . ILE A 1 122 ? 11.560 -2.315 -2.568 1.00 90.88 122 ILE A N 1
ATOM 930 C CA . ILE A 1 122 ? 11.892 -2.273 -3.989 1.00 90.88 122 ILE A CA 1
ATOM 931 C C . ILE A 1 122 ? 12.234 -3.705 -4.390 1.00 90.88 122 ILE A C 1
ATOM 933 O O . ILE A 1 122 ? 13.190 -4.270 -3.856 1.00 90.88 122 ILE A O 1
ATOM 937 N N . HIS A 1 123 ? 11.465 -4.272 -5.316 1.00 89.19 123 HIS A N 1
ATOM 938 C CA . HIS A 1 123 ? 11.649 -5.637 -5.808 1.00 89.19 123 HIS A CA 1
ATOM 939 C C . HIS A 1 123 ? 11.879 -5.623 -7.302 1.00 89.19 123 HIS A C 1
ATOM 941 O O . HIS A 1 123 ? 11.058 -5.071 -8.042 1.00 89.19 123 HIS A O 1
ATOM 947 N N . ASN A 1 124 ? 12.975 -6.240 -7.739 1.00 87.31 124 ASN A N 1
ATOM 948 C CA . ASN A 1 124 ? 13.315 -6.384 -9.154 1.00 87.31 124 ASN A CA 1
ATOM 949 C C . ASN A 1 124 ? 13.186 -5.062 -9.924 1.00 87.31 124 ASN A C 1
ATOM 951 O O . ASN A 1 124 ? 12.794 -5.011 -11.090 1.00 87.31 124 ASN A O 1
ATOM 955 N N . ASN A 1 125 ? 13.472 -3.965 -9.223 1.00 88.19 125 ASN A N 1
ATOM 956 C CA . ASN A 1 125 ? 13.175 -2.627 -9.676 1.00 88.19 125 ASN A CA 1
ATOM 957 C C . ASN A 1 125 ? 14.476 -1.805 -9.677 1.00 88.19 125 ASN A C 1
ATOM 959 O O . ASN A 1 125 ? 15.053 -1.535 -8.621 1.00 88.19 125 ASN A O 1
ATOM 963 N N . PRO A 1 126 ? 14.956 -1.411 -10.866 1.00 87.31 126 PRO A N 1
ATOM 964 C CA . PRO A 1 126 ? 16.208 -0.681 -11.058 1.00 87.31 126 PRO A CA 1
ATOM 965 C C . PRO A 1 126 ? 16.092 0.817 -10.748 1.00 87.31 126 PRO A C 1
ATOM 967 O O . PRO A 1 126 ? 17.065 1.567 -10.879 1.00 87.31 126 PRO A O 1
ATOM 970 N N . SER A 1 127 ? 14.894 1.281 -10.400 1.00 89.62 127 SER A N 1
ATOM 971 C CA . SER A 1 127 ? 14.603 2.686 -10.167 1.00 89.62 127 SER A CA 1
ATOM 972 C C . SER A 1 127 ? 15.284 3.202 -8.907 1.00 89.62 127 SER A C 1
ATOM 974 O O . SER A 1 127 ? 15.665 2.468 -7.994 1.00 89.62 127 SER A O 1
ATOM 976 N N . THR A 1 128 ? 15.412 4.522 -8.843 1.00 92.81 128 THR A N 1
ATOM 977 C CA . THR A 1 128 ? 15.853 5.206 -7.623 1.00 92.81 128 THR A CA 1
ATOM 978 C C . THR A 1 128 ? 14.636 5.655 -6.844 1.00 92.81 128 THR A C 1
ATOM 980 O O . THR A 1 128 ? 13.852 6.440 -7.372 1.00 92.81 128 THR A O 1
ATOM 983 N N . LEU A 1 129 ? 14.496 5.220 -5.594 1.00 94.62 129 LEU A N 1
ATOM 984 C CA . LEU A 1 129 ? 13.519 5.764 -4.658 1.00 94.62 129 LEU A CA 1
ATOM 985 C C . LEU A 1 129 ? 13.955 7.166 -4.244 1.00 94.62 129 LEU A C 1
ATOM 987 O O . LEU A 1 129 ? 14.930 7.340 -3.513 1.00 94.62 129 LEU A O 1
ATOM 991 N N . LYS A 1 130 ? 13.247 8.170 -4.763 1.00 95.25 130 LYS A N 1
ATOM 992 C CA . LYS A 1 130 ? 13.578 9.587 -4.599 1.00 95.25 130 LYS A CA 1
ATOM 993 C C . LYS A 1 130 ? 12.954 10.144 -3.331 1.00 95.25 130 LYS A C 1
ATOM 995 O O . LYS A 1 130 ? 13.664 10.717 -2.506 1.00 95.25 130 LYS A O 1
ATOM 1000 N N . TYR A 1 131 ? 11.649 9.937 -3.162 1.00 95.31 131 TYR A N 1
ATOM 1001 C CA . TYR A 1 131 ? 10.882 10.568 -2.094 1.00 95.31 131 TYR A CA 1
ATOM 1002 C C . TYR A 1 131 ? 9.904 9.608 -1.429 1.00 95.31 131 TYR A C 1
ATOM 1004 O O . TYR A 1 131 ? 9.310 8.754 -2.085 1.00 95.31 131 TYR A O 1
ATOM 1012 N N . LEU A 1 132 ? 9.681 9.840 -0.140 1.00 95.19 132 LEU A N 1
ATOM 1013 C CA . LEU A 1 132 ? 8.454 9.473 0.548 1.00 95.19 132 LEU A CA 1
ATOM 1014 C C . LEU A 1 132 ? 7.623 10.745 0.731 1.00 95.19 132 LEU A C 1
ATOM 1016 O O . LEU A 1 132 ? 8.110 11.740 1.267 1.00 95.19 132 LEU A O 1
ATOM 1020 N N . ALA A 1 133 ? 6.370 10.722 0.299 1.00 92.62 133 ALA A N 1
ATOM 1021 C CA . ALA A 1 133 ? 5.436 11.819 0.496 1.00 92.62 133 ALA A CA 1
ATOM 1022 C C . ALA A 1 133 ? 4.190 11.331 1.232 1.00 92.62 133 ALA A C 1
ATOM 1024 O O . ALA A 1 133 ? 3.726 10.208 1.022 1.00 92.62 133 ALA A O 1
ATOM 1025 N N . VAL A 1 134 ? 3.620 12.207 2.058 1.00 91.12 134 VAL A N 1
ATOM 1026 C CA . VAL A 1 134 ? 2.261 12.039 2.567 1.00 91.12 134 VAL A CA 1
ATOM 1027 C C . VAL A 1 134 ? 1.397 13.149 1.995 1.00 91.12 134 VAL A C 1
ATOM 1029 O O . VAL A 1 134 ? 1.737 14.325 2.086 1.00 91.12 134 VAL A O 1
ATOM 1032 N N . HIS A 1 135 ? 0.293 12.783 1.361 1.00 90.75 135 HIS A N 1
ATOM 1033 C CA . HIS A 1 135 ? -0.700 13.734 0.880 1.00 90.75 135 HIS A CA 1
ATOM 1034 C C . HIS A 1 135 ? -1.974 13.587 1.701 1.00 90.75 135 HIS A C 1
ATOM 1036 O O . HIS A 1 135 ? -2.252 12.518 2.245 1.00 90.75 135 HIS A O 1
ATOM 1042 N N . THR A 1 136 ? -2.761 14.650 1.739 1.00 89.56 136 THR A N 1
ATOM 1043 C CA . THR A 1 136 ? -4.164 14.608 2.132 1.00 89.56 136 THR A CA 1
ATOM 1044 C C . THR A 1 136 ? -5.048 14.917 0.923 1.00 89.56 136 THR A C 1
ATOM 1046 O O . THR A 1 136 ? -4.557 15.361 -0.121 1.00 89.56 136 THR A O 1
ATOM 1049 N N . ASP A 1 137 ? -6.366 14.771 1.054 1.00 85.38 137 ASP A N 1
ATOM 1050 C CA . ASP A 1 137 ? -7.335 15.302 0.082 1.00 85.38 137 ASP A CA 1
ATOM 1051 C C . ASP A 1 137 ? -7.235 16.832 -0.096 1.00 85.38 137 ASP A C 1
ATOM 1053 O O . ASP A 1 137 ? -7.78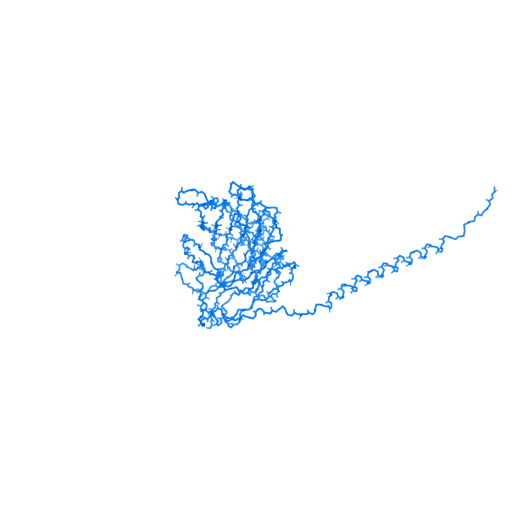2 17.381 -1.051 1.00 85.38 137 ASP A O 1
ATOM 1057 N N . ARG A 1 138 ? -6.498 17.523 0.785 1.00 83.12 138 ARG A N 1
ATOM 1058 C CA . ARG A 1 138 ? -6.285 18.978 0.773 1.00 83.12 138 ARG A CA 1
ATOM 1059 C C . ARG A 1 138 ? -4.921 19.414 0.256 1.00 83.12 138 ARG A C 1
ATOM 1061 O O . ARG A 1 138 ? -4.655 20.614 0.203 1.00 83.12 138 ARG A O 1
ATOM 1068 N N . GLY A 1 139 ? -4.073 18.473 -0.147 1.00 82.50 139 GLY A N 1
ATOM 1069 C CA . GLY A 1 139 ? -2.800 18.767 -0.791 1.00 82.50 139 GLY A CA 1
ATOM 1070 C C . GLY A 1 139 ? -1.644 17.929 -0.267 1.00 82.50 139 GLY A C 1
ATOM 1071 O O . GLY A 1 139 ? -1.812 16.925 0.419 1.00 82.50 139 GLY A O 1
ATOM 1072 N N . THR A 1 140 ? -0.439 18.339 -0.631 1.00 82.06 140 THR A N 1
ATOM 1073 C CA . THR A 1 140 ? 0.790 17.597 -0.344 1.00 82.06 140 THR A CA 1
ATOM 1074 C C . THR A 1 140 ? 1.430 18.119 0.940 1.00 82.06 140 THR A C 1
ATOM 1076 O O . THR A 1 140 ? 1.654 19.323 1.071 1.00 82.06 140 THR A O 1
ATOM 1079 N N . LEU A 1 141 ? 1.753 17.228 1.881 1.00 84.81 141 LEU A N 1
ATOM 1080 C CA . LEU A 1 141 ? 2.644 17.556 2.997 1.00 84.81 141 LEU A CA 1
ATOM 1081 C C . LEU A 1 141 ? 4.106 17.544 2.507 1.00 84.81 141 LEU A C 1
ATOM 1083 O O . LEU A 1 141 ? 4.381 17.011 1.429 1.00 84.81 141 LEU A O 1
ATOM 1087 N N . PRO A 1 142 ? 5.062 18.131 3.253 1.00 82.56 142 PRO A N 1
ATOM 1088 C CA . PRO A 1 142 ? 6.465 18.137 2.849 1.00 82.56 142 PRO A CA 1
ATOM 1089 C C . PRO A 1 142 ? 6.987 16.739 2.492 1.00 82.56 142 PRO A C 1
ATOM 1091 O O . PRO A 1 142 ? 6.738 15.764 3.200 1.00 82.56 142 PRO A O 1
ATOM 1094 N N . ARG A 1 143 ? 7.715 16.657 1.375 1.00 90.75 143 ARG A N 1
ATOM 1095 C CA . ARG A 1 143 ? 8.336 15.418 0.898 1.00 90.75 143 ARG A CA 1
ATOM 1096 C C . ARG A 1 143 ? 9.603 15.122 1.692 1.00 90.75 143 ARG A C 1
ATOM 1098 O O . ARG A 1 143 ? 10.395 16.025 1.947 1.00 90.75 143 ARG A O 1
ATOM 1105 N N . ILE A 1 144 ? 9.821 13.853 2.006 1.00 93.50 144 ILE A N 1
ATOM 1106 C CA . ILE A 1 144 ? 11.035 13.356 2.650 1.00 93.50 144 ILE A CA 1
ATOM 1107 C C . ILE A 1 144 ? 11.933 12.771 1.561 1.00 93.50 144 ILE A C 1
ATOM 1109 O O . ILE A 1 144 ? 11.527 11.857 0.843 1.00 93.50 144 ILE A O 1
ATOM 1113 N N . ALA A 1 145 ? 13.140 13.313 1.408 1.00 94.75 145 ALA A N 1
ATOM 1114 C CA . ALA A 1 145 ? 14.120 12.792 0.461 1.00 94.75 145 ALA A CA 1
ATOM 1115 C C . ALA A 1 145 ? 14.715 11.477 0.982 1.00 94.75 145 ALA A C 1
ATOM 1117 O O . ALA A 1 145 ? 15.239 11.430 2.090 1.00 94.75 145 ALA A O 1
ATOM 1118 N N . ILE A 1 146 ? 14.645 10.426 0.165 1.00 94.44 146 ILE A N 1
ATOM 1119 C CA . ILE A 1 146 ? 15.181 9.097 0.486 1.00 94.44 146 ILE A CA 1
ATOM 1120 C C . ILE A 1 146 ? 16.465 8.841 -0.307 1.00 94.44 146 ILE A C 1
ATOM 1122 O O . ILE A 1 146 ? 17.493 8.503 0.273 1.00 94.44 146 ILE A O 1
ATOM 1126 N N . ASN A 1 147 ? 16.421 9.054 -1.628 1.00 93.81 147 ASN A N 1
ATOM 1127 C CA . ASN A 1 147 ? 17.545 8.897 -2.559 1.00 93.81 147 ASN A CA 1
ATOM 1128 C C . ASN A 1 147 ? 18.299 7.560 -2.407 1.00 93.81 147 ASN A C 1
ATOM 1130 O O . ASN A 1 147 ? 19.524 7.532 -2.271 1.00 93.81 147 ASN A O 1
ATOM 1134 N N . LYS A 1 148 ? 17.568 6.439 -2.428 1.00 91.88 148 LYS A N 1
ATOM 1135 C CA . LYS A 1 148 ? 18.133 5.082 -2.321 1.00 91.88 148 LYS A CA 1
ATOM 1136 C C . LYS A 1 148 ? 17.862 4.250 -3.572 1.00 91.88 148 LYS A C 1
ATOM 1138 O O . LYS A 1 148 ? 16.853 4.432 -4.250 1.00 91.88 148 LYS A O 1
ATOM 1143 N N . LYS A 1 149 ? 18.769 3.317 -3.859 1.00 89.88 149 LYS A N 1
ATOM 1144 C CA . LYS A 1 149 ? 18.611 2.268 -4.874 1.00 89.88 149 LYS A CA 1
ATOM 1145 C C . LYS A 1 149 ? 18.778 0.908 -4.219 1.00 89.88 149 LYS A C 1
ATOM 1147 O O . LYS A 1 149 ? 19.438 0.799 -3.188 1.00 89.88 149 LYS A O 1
ATOM 1152 N N . CYS A 1 150 ? 18.213 -0.109 -4.849 1.00 88.31 150 CYS A N 1
ATOM 1153 C CA . CYS A 1 150 ? 18.482 -1.488 -4.491 1.00 88.31 150 CYS A CA 1
ATOM 1154 C C . CYS A 1 150 ? 19.760 -1.961 -5.209 1.00 88.31 150 CYS A C 1
ATOM 1156 O O . CYS A 1 150 ? 19.885 -1.796 -6.428 1.00 88.31 150 CYS A O 1
ATOM 1158 N N . THR A 1 151 ? 20.730 -2.482 -4.454 1.00 86.62 151 THR A N 1
ATOM 1159 C CA . THR A 1 151 ? 22.043 -2.919 -4.961 1.00 86.62 151 THR A CA 1
ATOM 1160 C C . THR A 1 151 ? 22.363 -4.341 -4.520 1.00 86.62 151 THR A C 1
ATOM 1162 O O . THR A 1 151 ? 22.029 -4.730 -3.402 1.00 86.62 151 THR A O 1
ATOM 1165 N N . TYR A 1 152 ? 23.040 -5.099 -5.380 1.00 82.56 152 TYR A N 1
ATOM 1166 C CA . TYR A 1 152 ? 23.625 -6.392 -5.029 1.00 82.56 152 TYR A CA 1
ATOM 1167 C C . TYR A 1 152 ? 24.767 -6.225 -4.012 1.00 82.56 152 TYR A C 1
ATOM 1169 O O . TYR A 1 152 ? 25.248 -5.115 -3.770 1.00 82.56 152 TYR A O 1
ATOM 1177 N N . ALA A 1 153 ? 25.237 -7.339 -3.440 1.00 81.06 153 ALA A N 1
ATOM 1178 C CA . ALA A 1 153 ? 26.348 -7.350 -2.482 1.00 81.06 153 ALA A CA 1
ATOM 1179 C C . ALA A 1 153 ? 27.662 -6.785 -3.061 1.00 81.06 153 ALA A C 1
ATOM 1181 O O . ALA A 1 153 ? 28.474 -6.240 -2.322 1.00 81.06 153 ALA A O 1
ATOM 1182 N N . ASP A 1 154 ? 27.846 -6.865 -4.383 1.00 82.62 154 ASP A N 1
ATOM 1183 C CA . ASP A 1 154 ? 28.981 -6.279 -5.112 1.00 82.62 154 ASP A CA 1
ATOM 1184 C C . ASP A 1 154 ? 28.848 -4.753 -5.339 1.00 82.62 154 ASP A C 1
ATOM 1186 O O . ASP A 1 154 ? 29.682 -4.148 -6.010 1.00 82.62 154 ASP A O 1
ATOM 1190 N N . GLY A 1 155 ? 27.789 -4.123 -4.815 1.00 80.88 155 GLY A N 1
ATOM 1191 C CA . GLY A 1 155 ? 27.503 -2.692 -4.951 1.00 80.88 155 GLY A CA 1
ATOM 1192 C C . GLY A 1 155 ? 26.867 -2.289 -6.284 1.00 80.88 155 GLY A C 1
ATOM 1193 O O . GLY A 1 155 ? 26.518 -1.121 -6.472 1.00 80.88 155 GLY A O 1
ATOM 1194 N N . THR A 1 156 ? 26.670 -3.223 -7.217 1.00 82.44 156 THR A N 1
ATOM 1195 C CA . THR A 1 156 ? 26.040 -2.919 -8.507 1.00 82.44 156 THR A CA 1
ATOM 1196 C C . THR A 1 156 ? 24.523 -2.780 -8.376 1.00 82.44 156 THR A C 1
ATOM 1198 O O . THR A 1 156 ? 23.885 -3.403 -7.529 1.00 82.44 156 THR A O 1
ATOM 1201 N N . THR A 1 157 ? 23.917 -1.930 -9.211 1.00 79.50 157 THR A N 1
ATOM 1202 C CA . THR A 1 157 ? 22.453 -1.758 -9.241 1.00 79.50 157 THR A CA 1
ATOM 1203 C C . THR A 1 157 ? 21.777 -2.993 -9.838 1.00 79.50 157 THR A C 1
ATOM 1205 O O . THR A 1 157 ? 22.377 -3.699 -10.654 1.00 79.50 157 THR A O 1
ATOM 1208 N N . TYR A 1 158 ? 20.519 -3.230 -9.455 1.00 80.81 158 TYR A N 1
ATOM 1209 C CA . TYR A 1 158 ? 19.690 -4.264 -10.065 1.00 80.81 158 TYR A CA 1
ATOM 1210 C C . TYR A 1 158 ? 19.756 -4.242 -11.600 1.00 80.81 158 TYR A C 1
ATOM 1212 O O . TYR A 1 158 ? 19.549 -3.210 -12.243 1.00 80.81 158 TYR A O 1
ATOM 1220 N N . THR A 1 159 ? 19.999 -5.421 -12.167 1.00 76.44 159 THR A N 1
ATOM 1221 C CA . THR A 1 159 ? 19.782 -5.746 -13.576 1.00 76.44 159 THR A CA 1
ATOM 1222 C C . THR A 1 159 ? 19.123 -7.123 -13.623 1.00 76.44 159 THR A C 1
ATOM 1224 O O . THR A 1 159 ? 19.574 -8.007 -12.884 1.00 76.44 159 THR A O 1
ATOM 1227 N N . PRO A 1 160 ? 18.110 -7.342 -14.484 1.00 75.44 160 PRO A N 1
ATOM 1228 C CA . PRO A 1 160 ? 17.434 -8.638 -14.576 1.00 75.44 160 PRO A CA 1
ATOM 1229 C C . PRO A 1 160 ? 18.379 -9.811 -14.877 1.00 75.44 160 PRO A C 1
ATOM 1231 O O . PRO A 1 160 ? 18.144 -10.933 -14.446 1.00 75.44 160 PRO A O 1
ATOM 1234 N N . SER A 1 161 ? 19.490 -9.562 -15.577 1.00 78.44 161 SER A N 1
ATOM 1235 C CA . SER A 1 161 ? 20.489 -10.583 -15.925 1.00 78.44 161 SER A CA 1
ATOM 1236 C C . SER A 1 161 ? 21.274 -11.144 -14.736 1.00 78.44 161 SER A C 1
ATOM 1238 O O . SER A 1 161 ? 21.904 -12.187 -14.879 1.00 78.44 161 SER A O 1
ATOM 1240 N N . LYS A 1 162 ? 21.288 -10.455 -13.588 1.00 81.06 162 LYS A N 1
ATOM 1241 C CA . LYS A 1 162 ? 22.009 -10.886 -12.379 1.00 81.06 162 LYS A CA 1
ATOM 1242 C C . LYS A 1 162 ? 21.130 -11.666 -11.386 1.00 81.06 162 LYS A C 1
ATOM 1244 O O . LYS A 1 162 ? 21.637 -12.088 -10.351 1.00 81.06 162 LYS A O 1
ATOM 1249 N N . GLY A 1 163 ? 19.857 -11.892 -11.714 1.00 82.50 163 GLY A N 1
ATOM 1250 C CA . GLY A 1 163 ? 18.883 -12.559 -10.847 1.00 82.50 163 GLY A CA 1
ATOM 1251 C C . GLY A 1 163 ? 17.938 -11.579 -10.154 1.00 82.50 163 GLY A C 1
ATOM 1252 O O . GLY A 1 163 ? 17.883 -10.405 -10.515 1.00 82.50 163 GLY A O 1
ATOM 1253 N N . ASP A 1 164 ? 17.173 -12.077 -9.184 1.00 85.81 164 ASP A N 1
ATOM 1254 C CA . ASP A 1 164 ? 16.227 -11.272 -8.408 1.00 85.81 164 ASP A CA 1
ATOM 1255 C C . ASP A 1 164 ? 16.932 -10.451 -7.320 1.00 85.81 164 ASP A C 1
ATOM 1257 O O . ASP A 1 164 ? 17.936 -10.876 -6.742 1.00 85.81 164 ASP A O 1
ATOM 1261 N N . LEU A 1 165 ? 16.381 -9.280 -6.996 1.00 86.06 165 LEU A N 1
ATOM 1262 C CA . LEU A 1 165 ? 16.883 -8.429 -5.923 1.00 86.06 165 LEU A CA 1
ATOM 1263 C C . LEU A 1 165 ? 15.749 -7.702 -5.197 1.00 86.06 165 LEU A C 1
ATOM 1265 O O . LEU A 1 165 ? 14.965 -6.972 -5.804 1.00 86.06 165 LEU A O 1
ATOM 1269 N N . ASN A 1 166 ? 15.741 -7.844 -3.871 1.00 87.88 166 ASN A N 1
ATOM 1270 C CA . ASN A 1 166 ? 14.749 -7.258 -2.976 1.00 87.88 166 ASN A CA 1
ATOM 1271 C C . ASN A 1 166 ? 15.453 -6.419 -1.906 1.00 87.88 166 ASN A C 1
ATOM 1273 O O . ASN A 1 166 ? 16.339 -6.919 -1.215 1.00 87.88 166 ASN A O 1
ATOM 1277 N N . CYS A 1 167 ? 15.036 -5.167 -1.726 1.00 88.25 167 CYS A N 1
ATOM 1278 C CA . CYS A 1 167 ? 15.562 -4.285 -0.684 1.00 88.25 167 CYS A CA 1
ATOM 1279 C C . CYS A 1 167 ? 14.431 -3.581 0.050 1.00 88.25 167 CYS A C 1
ATOM 1281 O O . CYS A 1 167 ? 13.442 -3.191 -0.568 1.00 88.25 167 CYS A O 1
ATOM 1283 N N . ALA A 1 168 ? 14.617 -3.332 1.344 1.00 90.88 168 ALA A N 1
ATOM 1284 C CA . ALA A 1 168 ? 13.699 -2.535 2.143 1.00 90.88 168 ALA A CA 1
ATOM 1285 C C . ALA A 1 168 ? 14.407 -1.336 2.791 1.00 90.88 168 ALA A C 1
ATOM 1287 O O . ALA A 1 168 ? 15.614 -1.344 3.028 1.00 90.88 168 ALA A O 1
ATOM 1288 N N . PHE A 1 169 ? 13.634 -0.299 3.090 1.00 91.19 169 PHE A N 1
ATOM 1289 C CA . PHE A 1 169 ? 14.075 0.921 3.756 1.00 91.19 169 PHE A CA 1
ATOM 1290 C C . PHE A 1 169 ? 12.985 1.371 4.722 1.00 91.19 169 PHE A C 1
ATOM 1292 O O . PHE A 1 169 ? 11.805 1.251 4.400 1.00 91.19 169 PHE A O 1
ATOM 1299 N N . ASN A 1 170 ? 13.360 1.937 5.866 1.00 90.62 170 ASN A N 1
ATOM 1300 C CA . ASN A 1 170 ? 12.397 2.494 6.813 1.00 90.62 170 ASN A CA 1
ATOM 1301 C C . ASN A 1 170 ? 12.560 4.000 6.919 1.00 90.62 170 ASN A C 1
ATOM 1303 O O . ASN A 1 170 ? 13.681 4.505 6.952 1.00 90.62 170 ASN A O 1
ATOM 1307 N N . GLN A 1 171 ? 11.433 4.690 7.025 1.00 92.38 171 GLN A N 1
ATOM 1308 C CA . GLN A 1 171 ? 11.386 6.118 7.275 1.00 92.38 171 GLN A CA 1
ATOM 1309 C C . GLN A 1 171 ? 10.323 6.416 8.329 1.00 92.38 171 GLN A C 1
ATOM 1311 O O . GLN A 1 171 ? 9.153 6.076 8.146 1.00 92.38 171 GLN A O 1
ATOM 1316 N N . GLU A 1 172 ? 10.721 7.081 9.412 1.00 91.50 172 GLU A N 1
ATOM 1317 C CA . GLU A 1 172 ? 9.763 7.638 10.364 1.00 91.50 172 GLU A CA 1
ATOM 1318 C C . GLU A 1 172 ? 9.060 8.845 9.734 1.00 91.50 172 GLU A C 1
ATOM 1320 O O . GLU A 1 172 ? 9.685 9.697 9.093 1.00 91.50 172 GLU A O 1
ATOM 1325 N N . VAL A 1 173 ? 7.750 8.913 9.928 1.00 92.00 173 VAL A N 1
ATOM 1326 C CA . VAL A 1 173 ? 6.880 10.009 9.530 1.00 92.00 173 VAL A CA 1
ATOM 1327 C C . VAL A 1 173 ? 6.239 10.586 10.787 1.00 92.00 173 VAL A C 1
ATOM 1329 O O . VAL A 1 173 ? 5.659 9.863 11.596 1.00 92.00 173 VAL A O 1
ATOM 1332 N N . SER A 1 174 ? 6.317 11.908 10.925 1.00 93.44 174 SER A N 1
ATOM 1333 C CA . SER A 1 174 ? 5.681 12.663 12.003 1.00 93.44 174 SER A CA 1
ATOM 1334 C C . SER A 1 174 ? 4.842 13.782 11.398 1.00 93.44 174 SER A C 1
ATOM 1336 O O . SER A 1 174 ? 5.373 14.665 10.724 1.00 93.44 174 SER A O 1
ATOM 1338 N N . ILE A 1 175 ? 3.531 13.743 11.625 1.00 91.38 175 ILE A N 1
ATOM 1339 C CA . ILE A 1 175 ? 2.567 14.707 11.090 1.00 91.38 175 ILE A CA 1
ATOM 1340 C C . ILE A 1 175 ? 1.862 15.382 12.255 1.00 91.38 175 ILE A C 1
ATOM 1342 O O . ILE A 1 175 ? 1.128 14.738 12.999 1.00 91.38 175 ILE A O 1
ATOM 1346 N N . ASP A 1 176 ? 2.051 16.689 12.387 1.00 91.31 176 ASP A N 1
ATOM 1347 C CA . ASP A 1 176 ? 1.243 17.503 13.286 1.00 91.31 176 ASP A CA 1
ATOM 1348 C C . ASP A 1 176 ? -0.093 17.841 12.610 1.00 91.31 176 ASP A C 1
ATOM 1350 O O . ASP A 1 176 ? -0.153 18.584 11.626 1.00 91.31 176 ASP A O 1
ATOM 1354 N N . THR A 1 177 ? -1.171 17.261 13.134 1.00 89.94 177 THR A N 1
ATOM 1355 C CA . THR A 1 177 ? -2.536 17.462 12.634 1.00 89.94 177 THR A CA 1
ATOM 1356 C C . THR A 1 177 ? -3.077 18.860 12.929 1.00 89.94 177 THR A C 1
ATOM 1358 O O . THR A 1 177 ? -4.023 19.280 12.269 1.00 89.94 177 THR A O 1
ATOM 1361 N N . ALA A 1 178 ? -2.468 19.611 13.853 1.00 88.56 178 ALA A N 1
ATOM 1362 C CA . ALA A 1 178 ? -2.825 20.994 14.163 1.00 88.56 178 ALA A CA 1
ATOM 1363 C C . ALA A 1 178 ? -1.985 22.024 13.384 1.00 88.56 178 ALA A C 1
ATOM 1365 O O . ALA A 1 178 ? -2.226 23.230 13.496 1.00 88.56 178 ALA A O 1
ATOM 1366 N N . ALA A 1 179 ? -1.017 21.575 12.575 1.00 88.12 179 ALA A N 1
ATOM 1367 C CA . ALA A 1 179 ? -0.109 22.462 11.860 1.00 88.12 179 ALA A CA 1
ATOM 1368 C C . ALA A 1 179 ? -0.854 23.433 10.931 1.00 88.12 179 ALA A C 1
ATOM 1370 O O . ALA A 1 179 ? -1.753 23.052 10.173 1.00 88.12 179 ALA A O 1
ATOM 1371 N N . LEU A 1 180 ? -0.417 24.693 10.939 1.00 86.75 180 LEU A N 1
ATOM 1372 C CA . LEU A 1 180 ? -0.984 25.758 10.117 1.00 86.75 180 LEU A CA 1
ATOM 1373 C C . LEU A 1 180 ? -0.154 26.005 8.848 1.00 86.75 180 LEU A C 1
ATOM 1375 O O . LEU A 1 180 ? 1.044 25.705 8.759 1.00 86.75 180 LEU A O 1
ATOM 1379 N N . LYS A 1 181 ? -0.821 26.521 7.822 1.00 86.12 181 LYS A N 1
ATOM 1380 C CA . LYS A 1 181 ? -0.201 27.132 6.646 1.00 86.12 181 LYS A CA 1
ATOM 1381 C C . LYS A 1 181 ? 0.256 28.554 6.994 1.00 86.12 181 LYS A C 1
ATOM 1383 O O . LYS A 1 181 ? -0.068 29.080 8.057 1.00 86.12 181 LYS A O 1
ATOM 1388 N N . SER A 1 182 ? 1.003 29.185 6.088 1.00 87.88 182 SER A N 1
ATOM 1389 C CA . SER A 1 182 ? 1.488 30.564 6.260 1.00 87.88 182 SER A CA 1
ATOM 1390 C C . SER A 1 182 ? 0.365 31.599 6.387 1.00 87.88 182 SER A C 1
ATOM 1392 O O . SER A 1 182 ? 0.582 32.654 6.964 1.00 87.88 182 SER A O 1
ATOM 1394 N N . ASP A 1 183 ? -0.827 31.296 5.872 1.00 88.94 183 ASP A N 1
ATOM 1395 C CA . ASP A 1 183 ? -2.030 32.133 5.963 1.00 88.94 183 ASP A CA 1
ATOM 1396 C C . ASP A 1 183 ? -2.847 31.908 7.257 1.00 88.94 183 ASP A C 1
ATOM 1398 O O . ASP A 1 183 ? -3.942 32.444 7.401 1.00 88.94 183 ASP A O 1
ATOM 1402 N N . GLY A 1 184 ? -2.347 31.096 8.197 1.00 85.88 184 GLY A N 1
ATOM 1403 C CA . GLY A 1 184 ? -3.023 30.790 9.463 1.00 85.88 184 GLY A CA 1
ATOM 1404 C C . GLY A 1 184 ? -4.137 29.735 9.370 1.00 85.88 184 GLY A C 1
ATOM 1405 O O . GLY A 1 184 ? -4.724 29.372 10.398 1.00 85.88 184 GLY A O 1
ATOM 1406 N N . THR A 1 185 ? -4.420 29.196 8.179 1.00 86.06 185 THR A N 1
ATOM 1407 C CA . THR A 1 185 ? -5.400 28.113 7.994 1.00 86.06 185 THR A CA 1
ATOM 1408 C C . THR A 1 185 ? -4.798 26.735 8.313 1.00 86.06 185 THR A C 1
ATOM 1410 O O . THR A 1 185 ? -3.583 26.552 8.193 1.00 86.06 185 THR A O 1
ATOM 1413 N N . PRO A 1 186 ? -5.596 25.729 8.727 1.00 85.44 186 PRO A N 1
ATOM 1414 C CA . PRO A 1 186 ? -5.095 24.370 8.941 1.00 85.44 186 PRO A CA 1
ATOM 1415 C C . PRO A 1 186 ? -4.483 23.763 7.677 1.00 85.44 186 PRO A C 1
ATOM 1417 O O . PRO A 1 186 ? -5.064 23.824 6.590 1.00 85.44 186 PRO A O 1
ATOM 1420 N N . ARG A 1 187 ? -3.339 23.085 7.818 1.00 87.00 187 ARG A N 1
ATOM 1421 C CA . ARG A 1 187 ? -2.807 22.209 6.759 1.00 87.00 187 ARG A CA 1
ATOM 1422 C C . ARG A 1 187 ? -3.717 21.012 6.524 1.00 87.00 187 ARG A C 1
ATOM 1424 O O . ARG A 1 187 ? -3.885 20.585 5.385 1.00 87.00 187 ARG A O 1
ATOM 1431 N N . ILE A 1 188 ? -4.298 20.496 7.603 1.00 90.06 188 ILE A N 1
ATOM 1432 C CA . ILE A 1 188 ? -5.213 19.362 7.601 1.00 90.06 188 ILE A CA 1
ATOM 1433 C C . ILE A 1 188 ? -6.439 19.797 8.409 1.00 90.06 188 ILE A C 1
ATOM 1435 O O . ILE A 1 188 ? -6.337 19.879 9.621 1.00 90.06 188 ILE A O 1
ATOM 1439 N N . PRO A 1 189 ? -7.563 20.174 7.785 1.00 87.94 189 PRO A N 1
ATOM 1440 C CA . PRO A 1 189 ? -8.746 20.606 8.529 1.00 87.94 189 PRO A CA 1
ATOM 1441 C C . PRO A 1 189 ? -9.484 19.424 9.176 1.00 87.94 189 PRO A C 1
ATOM 1443 O O . PRO A 1 189 ? -9.248 18.275 8.800 1.00 87.94 189 PRO A O 1
ATOM 1446 N N . ASP A 1 190 ? -10.420 19.723 10.075 1.00 88.81 190 ASP A N 1
ATOM 1447 C CA . ASP A 1 190 ? -11.153 18.746 10.890 1.00 88.81 190 ASP A CA 1
ATOM 1448 C C . ASP A 1 190 ? -12.122 17.849 10.125 1.00 88.81 190 ASP A C 1
ATOM 1450 O O . ASP A 1 190 ? -12.834 18.298 9.220 1.00 88.81 190 ASP A O 1
ATOM 1454 N N . GLY A 1 191 ? -12.225 16.599 10.565 1.00 88.69 191 GLY A N 1
ATOM 1455 C CA . GLY A 1 191 ? -13.134 15.592 10.038 1.00 88.69 191 GLY A CA 1
ATOM 1456 C C . GLY A 1 191 ? -12.444 14.536 9.177 1.00 88.69 191 GLY A C 1
ATOM 1457 O O . GLY A 1 191 ? -11.231 14.335 9.223 1.00 88.69 191 GLY A O 1
ATOM 1458 N N . TRP A 1 192 ? -13.227 13.841 8.353 1.00 88.75 192 TRP A N 1
ATOM 1459 C CA . TRP A 1 192 ? -12.723 12.742 7.531 1.00 88.75 192 TRP A CA 1
ATOM 1460 C C . TRP A 1 192 ? -11.799 13.247 6.436 1.00 88.75 192 TRP A C 1
ATOM 1462 O O . TRP A 1 192 ? -12.190 14.111 5.649 1.00 88.75 192 TRP A O 1
ATOM 1472 N N . ARG A 1 193 ? -10.592 12.689 6.372 1.00 89.81 193 ARG A N 1
ATOM 1473 C CA . ARG A 1 193 ? -9.557 13.018 5.390 1.00 89.81 193 ARG A CA 1
ATOM 1474 C C . ARG A 1 193 ? -8.979 11.753 4.789 1.00 89.81 193 ARG A C 1
ATOM 1476 O O . ARG A 1 193 ? -8.857 10.732 5.464 1.00 89.81 193 ARG A O 1
ATOM 1483 N N . GLU A 1 194 ? -8.608 11.826 3.518 1.00 90.56 194 GLU A N 1
ATOM 1484 C CA . GLU A 1 194 ? -7.863 10.748 2.872 1.00 90.56 194 GLU A CA 1
ATOM 1485 C C . GLU A 1 194 ? -6.372 11.018 3.025 1.00 90.56 194 GLU A C 1
ATOM 1487 O O . GLU A 1 194 ? -5.867 11.974 2.451 1.00 90.56 194 GLU A O 1
ATOM 1492 N N . PHE A 1 195 ? -5.657 10.159 3.743 1.00 91.56 195 PHE A N 1
ATOM 1493 C CA . PHE A 1 195 ? -4.202 10.169 3.797 1.00 91.56 195 PHE A CA 1
ATOM 1494 C C . PHE A 1 195 ? -3.627 9.247 2.721 1.00 91.56 195 PHE A C 1
ATOM 1496 O O . PHE A 1 195 ? -4.030 8.086 2.574 1.00 91.56 195 PHE A O 1
ATOM 1503 N N . ARG A 1 196 ? -2.660 9.769 1.966 1.00 91.88 196 ARG A N 1
ATOM 1504 C CA . ARG A 1 196 ? -1.967 9.054 0.895 1.00 91.88 196 ARG A CA 1
ATOM 1505 C C . ARG A 1 196 ? -0.482 8.952 1.196 1.00 91.88 196 ARG A C 1
ATOM 1507 O O . ARG A 1 196 ? 0.230 9.942 1.075 1.00 91.88 196 ARG A O 1
ATOM 1514 N N . ILE A 1 197 ? -0.014 7.765 1.551 1.00 93.12 197 ILE A N 1
ATOM 1515 C CA . ILE A 1 197 ? 1.410 7.432 1.625 1.00 93.12 197 ILE A CA 1
ATOM 1516 C C . ILE A 1 197 ? 1.877 7.129 0.207 1.00 93.12 197 ILE A C 1
ATOM 1518 O O . ILE A 1 197 ? 1.225 6.350 -0.487 1.00 93.12 197 ILE A O 1
ATOM 1522 N N . ARG A 1 198 ? 2.964 7.762 -0.236 1.00 93.00 198 ARG A N 1
ATOM 1523 C CA . ARG A 1 198 ? 3.447 7.694 -1.617 1.00 93.00 198 ARG A CA 1
ATOM 1524 C C . ARG A 1 198 ? 4.961 7.516 -1.649 1.00 93.00 198 ARG A C 1
ATOM 1526 O O . ARG A 1 198 ? 5.681 8.435 -1.259 1.00 93.00 198 ARG A O 1
ATOM 1533 N N . ALA A 1 199 ? 5.439 6.368 -2.117 1.00 94.81 199 ALA A N 1
ATOM 1534 C CA . ALA A 1 199 ? 6.843 6.188 -2.464 1.00 94.81 199 ALA A CA 1
ATOM 1535 C C . ALA A 1 199 ? 7.017 6.536 -3.947 1.00 94.81 199 ALA A C 1
ATOM 1537 O O . ALA A 1 199 ? 6.365 5.957 -4.812 1.00 94.81 199 ALA A O 1
ATOM 1538 N N . GLU A 1 200 ? 7.865 7.520 -4.242 1.00 94.00 200 GLU A N 1
ATOM 1539 C CA . GLU A 1 200 ? 8.103 8.008 -5.600 1.00 94.00 200 GLU A CA 1
ATOM 1540 C C . GLU A 1 200 ? 9.490 7.588 -6.078 1.00 94.00 200 GLU A C 1
ATOM 1542 O O . GLU A 1 200 ? 10.508 7.905 -5.453 1.00 94.00 200 GLU A O 1
ATOM 1547 N N . THR A 1 201 ? 9.540 6.926 -7.229 1.00 93.50 201 THR A N 1
ATOM 1548 C CA . THR A 1 201 ? 10.785 6.534 -7.882 1.00 93.50 201 THR A CA 1
ATOM 1549 C C . THR A 1 201 ? 10.996 7.272 -9.203 1.00 93.50 201 THR A C 1
ATOM 1551 O O . THR A 1 201 ? 10.049 7.735 -9.845 1.00 93.50 201 THR A O 1
ATOM 1554 N N . GLY A 1 202 ? 12.264 7.417 -9.593 1.00 93.00 202 GLY A N 1
ATOM 1555 C CA . GLY A 1 202 ? 12.647 7.737 -10.968 1.00 93.00 202 GLY A CA 1
ATOM 1556 C C . GLY A 1 202 ? 13.131 6.485 -11.684 1.00 93.00 202 GLY A C 1
ATOM 1557 O O . GLY A 1 202 ? 14.090 5.865 -11.210 1.00 93.00 202 GLY A O 1
ATOM 1558 N N . THR A 1 203 ? 12.483 6.143 -12.793 1.00 89.88 203 THR A N 1
ATOM 1559 C CA . THR A 1 203 ? 12.798 4.964 -13.598 1.00 89.88 203 THR A CA 1
ATOM 1560 C C . THR A 1 203 ? 13.980 5.231 -14.540 1.00 89.88 203 THR A C 1
ATOM 1562 O O . THR A 1 203 ? 14.307 6.388 -14.824 1.00 89.88 203 THR A O 1
ATOM 1565 N N . PRO A 1 204 ? 14.670 4.175 -15.010 1.00 88.50 204 PRO A N 1
ATOM 1566 C CA . PRO A 1 204 ? 15.820 4.294 -15.914 1.00 88.50 204 PRO A CA 1
ATOM 1567 C C . PRO A 1 204 ? 15.552 5.042 -17.227 1.00 88.50 204 PRO A C 1
ATOM 1569 O O . PRO A 1 204 ? 16.467 5.638 -17.782 1.00 88.50 204 PRO A O 1
ATOM 1572 N N . ASP A 1 205 ? 14.311 5.037 -17.704 1.00 88.69 205 ASP A N 1
ATOM 1573 C CA . ASP A 1 205 ? 13.854 5.784 -18.886 1.00 88.69 205 ASP A CA 1
ATOM 1574 C C . ASP A 1 205 ? 13.551 7.269 -18.615 1.00 88.69 205 ASP A C 1
ATOM 1576 O O . ASP A 1 205 ? 13.019 7.965 -19.478 1.00 88.69 205 ASP A O 1
ATOM 1580 N N . GLY A 1 206 ? 13.855 7.770 -17.416 1.00 90.06 206 GLY A N 1
ATOM 1581 C CA . GLY A 1 206 ? 13.617 9.162 -17.035 1.00 90.06 206 GLY A CA 1
ATOM 1582 C C . GLY A 1 206 ? 12.182 9.461 -16.599 1.00 90.06 206 GLY A C 1
ATOM 1583 O O . GLY A 1 206 ? 11.887 10.602 -16.235 1.00 90.06 206 GLY A O 1
ATOM 1584 N N . LYS A 1 207 ? 11.298 8.459 -16.580 1.00 91.62 207 LYS A N 1
ATOM 1585 C CA . LYS A 1 207 ? 9.921 8.602 -16.105 1.00 91.62 207 LYS A CA 1
ATOM 1586 C C . LYS A 1 207 ? 9.841 8.497 -14.583 1.00 91.62 207 LYS A C 1
ATOM 1588 O O . LYS A 1 207 ? 10.813 8.235 -13.869 1.00 91.62 207 LYS A O 1
ATOM 1593 N N . SER A 1 208 ? 8.662 8.796 -14.058 1.00 92.44 208 SER A N 1
ATOM 1594 C CA . SER A 1 208 ? 8.332 8.586 -12.657 1.00 92.44 208 SER A CA 1
ATOM 1595 C C . SER A 1 208 ? 7.360 7.420 -12.515 1.00 92.44 208 SER A C 1
ATOM 1597 O O . SER A 1 208 ? 6.444 7.251 -13.324 1.00 92.44 208 SER A O 1
ATOM 1599 N N . PHE A 1 209 ? 7.596 6.641 -11.465 1.00 92.81 209 PHE A N 1
ATOM 1600 C CA . PHE A 1 209 ? 6.815 5.481 -11.070 1.00 92.81 209 PHE A CA 1
ATOM 1601 C C . PHE A 1 209 ? 6.586 5.533 -9.563 1.00 92.81 209 PHE A C 1
ATOM 1603 O O . PHE A 1 209 ? 7.521 5.801 -8.801 1.00 92.81 209 PHE A O 1
ATOM 1610 N N . LEU A 1 210 ? 5.353 5.332 -9.117 1.00 93.38 210 LEU A N 1
ATOM 1611 C CA . LEU A 1 210 ? 4.990 5.481 -7.712 1.00 93.38 210 LEU A CA 1
ATOM 1612 C C . LEU A 1 210 ? 3.826 4.587 -7.320 1.00 93.38 210 LEU A C 1
ATOM 1614 O O . LEU A 1 210 ? 2.909 4.353 -8.103 1.00 93.38 210 LEU A O 1
ATOM 1618 N N . ASN A 1 211 ? 3.819 4.200 -6.053 1.00 93.62 211 ASN A N 1
ATOM 1619 C CA . ASN A 1 211 ? 2.614 3.726 -5.397 1.00 93.62 211 ASN A CA 1
ATOM 1620 C C . ASN A 1 211 ? 1.952 4.859 -4.613 1.00 93.62 211 ASN A C 1
ATOM 1622 O O . ASN A 1 211 ? 2.581 5.866 -4.286 1.00 93.62 211 ASN A O 1
ATOM 1626 N N . SER A 1 212 ? 0.670 4.713 -4.293 1.00 92.12 212 SER A N 1
ATOM 1627 C CA . SER A 1 212 ? -0.023 5.635 -3.399 1.00 92.12 212 SER A CA 1
ATOM 1628 C C . SER A 1 212 ? -1.169 4.965 -2.649 1.00 92.12 212 SER A C 1
ATOM 1630 O O . SER A 1 212 ? -1.830 4.076 -3.182 1.00 92.12 212 SER A O 1
ATOM 1632 N N . SER A 1 213 ? -1.437 5.412 -1.421 1.00 89.56 213 SER A N 1
ATOM 1633 C CA . SER A 1 213 ? -2.593 4.966 -0.638 1.00 89.56 213 SER A CA 1
ATOM 1634 C C . SER A 1 213 ? -3.805 5.861 -0.747 1.00 89.56 213 SER A C 1
ATOM 1636 O O . SER A 1 213 ? -3.723 7.013 -1.163 1.00 89.56 213 SER A O 1
ATOM 1638 N N . GLY A 1 214 ? -4.941 5.321 -0.326 1.00 89.81 214 GLY A N 1
ATOM 1639 C CA . GLY A 1 214 ? -6.095 6.073 0.139 1.00 89.81 214 GLY A CA 1
ATOM 1640 C C . GLY A 1 214 ? -6.545 5.492 1.464 1.00 89.81 214 GLY A C 1
ATOM 1641 O O . GLY A 1 214 ? -7.169 4.433 1.468 1.00 89.81 214 GLY A O 1
ATOM 1642 N N . VAL A 1 215 ? -6.175 6.147 2.565 1.00 90.88 215 VAL A N 1
ATOM 1643 C CA . VAL A 1 215 ? -6.480 5.702 3.931 1.00 90.88 215 VAL A CA 1
ATOM 1644 C C . VAL A 1 215 ? -7.335 6.766 4.619 1.00 90.88 215 VAL A C 1
ATOM 1646 O O . VAL A 1 215 ? -6.852 7.878 4.832 1.00 90.88 215 VAL A O 1
ATOM 1649 N N . PRO A 1 216 ? -8.597 6.473 4.958 1.00 90.94 216 PRO A N 1
ATOM 1650 C CA . PRO A 1 216 ? -9.462 7.411 5.657 1.00 90.94 216 PRO A CA 1
ATOM 1651 C C . PRO A 1 216 ? -9.084 7.498 7.139 1.00 90.94 216 PRO A C 1
ATOM 1653 O O . PRO A 1 216 ? -9.083 6.485 7.839 1.00 90.94 216 PRO A O 1
ATOM 1656 N N . LEU A 1 217 ? -8.817 8.715 7.614 1.00 90.69 217 LEU A N 1
ATOM 1657 C CA . LEU A 1 217 ? -8.627 9.055 9.029 1.00 90.69 217 LEU A CA 1
ATOM 1658 C C . LEU A 1 217 ? -9.613 10.166 9.420 1.00 90.69 217 LEU A C 1
ATOM 1660 O O . LEU A 1 217 ? -9.921 11.023 8.588 1.00 90.69 217 LEU A O 1
ATOM 1664 N N . ASN A 1 218 ? -10.098 10.175 10.663 1.00 90.12 218 ASN A N 1
ATOM 1665 C CA . ASN A 1 218 ? -10.942 11.255 11.179 1.00 90.12 218 ASN A CA 1
ATOM 1666 C C . ASN A 1 218 ? -10.093 12.232 12.006 1.00 90.12 218 ASN A C 1
ATOM 1668 O O . ASN A 1 218 ? -9.712 11.933 13.132 1.00 90.12 218 ASN A O 1
ATOM 1672 N N . VAL A 1 219 ? -9.744 13.381 11.439 1.00 91.19 219 VAL A N 1
ATOM 1673 C CA . VAL A 1 219 ? -8.897 14.381 12.102 1.00 91.19 219 VAL A CA 1
ATOM 1674 C C . VAL A 1 219 ? -9.724 15.171 13.117 1.00 91.19 219 VAL A C 1
ATOM 1676 O O . VAL A 1 219 ? -10.853 15.539 12.805 1.00 91.19 219 VAL A O 1
ATOM 1679 N N . GLN A 1 220 ? -9.157 15.395 14.308 1.00 88.75 220 GLN A N 1
ATOM 1680 C CA . GLN A 1 220 ? -9.733 16.161 15.421 1.00 88.75 220 GLN A CA 1
ATOM 1681 C C . GLN A 1 220 ? -8.724 17.233 15.901 1.00 88.75 220 GLN A C 1
ATOM 1683 O O . GLN A 1 220 ? -7.777 16.945 16.633 1.00 88.75 220 GLN A O 1
ATOM 1688 N N . ASN A 1 221 ? -8.896 18.478 15.467 1.00 81.56 221 ASN A N 1
ATOM 1689 C CA . ASN A 1 221 ? -8.061 19.652 15.709 1.00 81.56 221 ASN A CA 1
ATOM 1690 C C . ASN A 1 221 ? -8.865 20.959 15.883 1.00 81.56 221 ASN A C 1
ATOM 1692 O O . ASN A 1 221 ? -8.263 22.021 16.054 1.00 81.56 221 ASN A O 1
ATOM 1696 N N . GLY A 1 222 ? -10.203 20.901 15.856 1.00 73.19 222 GLY A N 1
ATOM 1697 C CA . GLY A 1 222 ? -11.088 22.009 16.220 1.00 73.19 222 GLY A CA 1
ATOM 1698 C C . GLY A 1 222 ? -11.337 23.052 15.126 1.00 73.19 222 GLY A C 1
ATOM 1699 O O . GLY A 1 222 ? -11.906 24.104 15.423 1.00 73.19 222 GLY A O 1
ATOM 1700 N N . LYS A 1 223 ? -10.921 22.812 13.872 1.00 70.06 223 LYS A N 1
ATOM 1701 C CA . LYS A 1 223 ? -11.129 23.745 12.744 1.00 70.06 223 LYS A CA 1
ATOM 1702 C C . LYS A 1 223 ? -11.739 23.045 11.530 1.00 70.06 223 LYS A C 1
ATOM 1704 O O . LYS A 1 223 ? -11.033 22.438 10.723 1.00 70.06 223 LYS A O 1
ATOM 1709 N N . THR A 1 224 ? -13.059 23.136 11.409 1.00 72.56 224 THR A N 1
ATOM 1710 C CA . THR A 1 224 ? -13.868 22.337 10.479 1.00 72.56 224 THR A CA 1
ATOM 1711 C C . THR A 1 224 ? -13.754 22.771 9.014 1.00 72.56 224 THR A C 1
ATOM 1713 O O . THR A 1 224 ? -13.568 23.940 8.687 1.00 72.56 224 THR A O 1
ATOM 1716 N N . ASP A 1 225 ? -13.899 21.794 8.119 1.00 75.06 225 ASP A N 1
ATOM 1717 C CA . ASP A 1 225 ? -14.140 21.958 6.680 1.00 75.06 225 ASP A CA 1
ATOM 1718 C C . ASP A 1 225 ? -15.018 20.771 6.230 1.00 75.06 225 ASP A C 1
ATOM 1720 O O . ASP A 1 225 ? -15.233 19.808 6.971 1.00 75.06 225 ASP A O 1
ATOM 1724 N N . SER A 1 226 ? -15.537 20.835 5.012 1.00 76.88 226 SER A N 1
ATOM 1725 C CA . SER A 1 226 ? -16.198 19.738 4.315 1.00 76.88 226 SER A CA 1
ATOM 1726 C C . SER A 1 226 ? -15.412 18.422 4.417 1.00 76.88 226 SER A C 1
ATOM 1728 O O . SER A 1 226 ? -14.194 18.356 4.240 1.00 76.88 226 SER A O 1
ATOM 1730 N N . ASN A 1 227 ? -16.131 17.341 4.712 1.00 80.12 227 ASN A N 1
ATOM 1731 C CA . ASN A 1 227 ? -15.525 16.023 4.838 1.00 80.12 227 ASN A CA 1
ATOM 1732 C C . ASN A 1 227 ? -15.109 15.469 3.478 1.00 80.12 227 ASN A C 1
ATOM 1734 O O . ASN A 1 227 ? -15.858 15.567 2.502 1.00 80.12 227 ASN A O 1
ATOM 1738 N N . TYR A 1 228 ? -13.972 14.775 3.456 1.00 77.38 228 TYR A N 1
ATOM 1739 C CA . TYR A 1 228 ? -13.714 13.794 2.417 1.00 77.38 228 TYR A CA 1
ATOM 1740 C C . TYR A 1 228 ? -14.855 12.775 2.427 1.00 77.38 228 TYR A C 1
ATOM 1742 O O . TYR A 1 228 ? -15.141 12.126 3.438 1.00 77.38 228 TYR A O 1
ATOM 1750 N N . THR A 1 229 ? -15.529 12.648 1.290 1.00 67.38 229 THR A N 1
ATOM 1751 C CA . THR A 1 229 ? -16.527 11.607 1.078 1.00 67.38 229 THR A CA 1
ATOM 1752 C C . THR A 1 229 ? -15.820 10.428 0.431 1.00 67.38 229 THR A C 1
ATOM 1754 O O . THR A 1 229 ? -15.540 10.413 -0.765 1.00 67.38 229 THR A O 1
ATOM 1757 N N . SER A 1 230 ? -15.485 9.418 1.233 1.00 60.25 230 SER A N 1
ATOM 1758 C CA . SER A 1 230 ? -15.043 8.146 0.667 1.00 60.25 230 SER A CA 1
ATOM 1759 C C . SER A 1 230 ? -16.160 7.585 -0.214 1.00 60.25 230 SER A C 1
ATOM 1761 O O . SER A 1 230 ? -17.326 7.651 0.179 1.00 60.25 230 SER A O 1
ATOM 1763 N N . GLN A 1 231 ? -15.826 6.956 -1.346 1.00 61.56 231 GLN A N 1
ATOM 1764 C CA . GLN A 1 231 ? -16.773 6.178 -2.170 1.00 61.56 231 GLN A CA 1
ATOM 1765 C C . GLN A 1 231 ? -17.229 4.873 -1.475 1.00 61.56 231 GLN A C 1
ATOM 1767 O O . GLN A 1 231 ? -17.472 3.852 -2.117 1.00 61.56 231 GLN A O 1
ATOM 1772 N N . ASN A 1 232 ? -17.295 4.907 -0.148 1.00 60.19 232 ASN A N 1
ATOM 1773 C CA . ASN A 1 232 ? -17.597 3.808 0.735 1.00 60.19 232 ASN A CA 1
ATOM 1774 C C . ASN A 1 232 ? -19.078 3.450 0.582 1.00 60.19 232 ASN A C 1
ATOM 1776 O O . ASN A 1 232 ? -19.971 4.278 0.776 1.00 60.19 232 ASN A O 1
ATOM 1780 N N . LYS A 1 233 ? -19.339 2.204 0.192 1.00 63.56 233 LYS A N 1
ATOM 1781 C CA . LYS A 1 233 ? -20.700 1.656 0.101 1.00 63.56 233 LYS A CA 1
ATOM 1782 C C . LYS A 1 233 ? -21.062 0.883 1.370 1.00 63.56 233 LYS A C 1
ATOM 1784 O O . LYS A 1 233 ? -22.133 0.280 1.459 1.00 63.56 233 LYS A O 1
ATOM 1789 N N . CYS A 1 234 ? -20.139 0.786 2.321 1.00 65.56 234 CYS A N 1
ATOM 1790 C CA . CYS A 1 234 ? -20.321 0.208 3.637 1.00 65.56 234 CYS A CA 1
ATOM 1791 C C . CYS A 1 234 ? -21.069 1.301 4.377 1.00 65.56 234 CYS A C 1
ATOM 1793 O O . CYS A 1 234 ? -20.510 2.325 4.749 1.00 65.56 234 CYS A O 1
ATOM 1795 N N . LYS A 1 235 ? -22.388 1.142 4.478 1.00 54.25 235 LYS A N 1
ATOM 1796 C CA . LYS A 1 235 ? -23.291 2.168 5.017 1.00 54.25 235 LYS A CA 1
ATOM 1797 C C . LYS A 1 235 ? -22.978 2.547 6.479 1.00 54.25 235 LYS A C 1
ATOM 1799 O O . LYS A 1 235 ? -23.621 3.443 7.014 1.00 54.25 235 LYS A O 1
ATOM 1804 N N . ALA A 1 236 ? -22.026 1.870 7.121 1.00 57.47 236 ALA A N 1
ATOM 1805 C CA . ALA A 1 236 ? -21.608 2.095 8.491 1.00 57.47 236 ALA A CA 1
ATOM 1806 C C . ALA A 1 236 ? -20.391 3.029 8.555 1.00 57.47 236 ALA A C 1
ATOM 1808 O O . ALA A 1 236 ? -19.400 2.831 7.856 1.00 57.47 236 ALA A O 1
ATOM 1809 N N . LYS A 1 237 ? -20.468 4.027 9.441 1.00 61.81 237 LYS A N 1
ATOM 1810 C CA . LYS A 1 237 ? -19.278 4.673 10.003 1.00 61.81 237 LYS A CA 1
ATOM 1811 C C . LYS A 1 237 ? -18.650 3.710 11.026 1.00 61.81 237 LYS A C 1
ATOM 1813 O O . LYS A 1 237 ? -19.413 3.027 11.710 1.00 61.81 237 LYS A O 1
ATOM 1818 N N . PRO A 1 238 ? -17.316 3.685 11.183 1.00 69.56 238 PRO A N 1
ATOM 1819 C CA . PRO A 1 238 ? -16.316 4.539 10.529 1.00 69.56 238 PRO A CA 1
ATOM 1820 C C . PRO A 1 238 ? -16.090 4.224 9.043 1.00 69.56 238 PRO A C 1
ATOM 1822 O O . PRO A 1 238 ? -16.396 3.130 8.580 1.00 69.56 238 PRO A O 1
ATOM 1825 N N . TYR A 1 239 ? -15.539 5.179 8.283 1.00 80.12 239 TYR A N 1
ATOM 1826 C CA . TYR A 1 239 ? -15.129 4.891 6.909 1.00 80.12 239 TYR A CA 1
ATOM 1827 C C . TYR A 1 239 ? -13.856 4.039 6.917 1.00 80.12 239 TYR A C 1
ATOM 1829 O O . TYR A 1 239 ? -12.823 4.493 7.399 1.00 80.12 239 TYR A O 1
ATOM 1837 N N . THR A 1 240 ? -13.918 2.825 6.365 1.00 87.12 240 THR A N 1
ATOM 1838 C CA . THR A 1 240 ? -12.813 1.850 6.409 1.00 87.12 240 THR A CA 1
ATOM 1839 C C . THR A 1 240 ? -12.452 1.290 5.031 1.00 87.12 240 THR A C 1
ATOM 1841 O O . THR A 1 240 ? -12.194 0.104 4.866 1.00 87.12 240 THR A O 1
ATOM 1844 N N . SER A 1 241 ? -12.430 2.133 3.999 1.00 89.50 241 SER A N 1
ATOM 1845 C CA . SER A 1 241 ? -11.963 1.730 2.667 1.00 89.50 241 SER A CA 1
ATOM 1846 C C . SER A 1 241 ? -10.457 1.944 2.523 1.00 89.50 241 SER A C 1
ATOM 1848 O O . SER A 1 241 ? -9.984 3.042 2.804 1.00 89.50 241 SER A O 1
ATOM 1850 N N . LEU A 1 242 ? -9.721 0.966 2.003 1.00 91.56 242 LEU A N 1
ATOM 1851 C CA . LEU A 1 242 ? -8.325 1.113 1.595 1.00 91.56 242 LEU A CA 1
ATOM 1852 C C . LEU A 1 242 ? -8.241 1.178 0.069 1.00 91.56 242 LEU A C 1
ATOM 1854 O O . LEU A 1 242 ? -8.805 0.336 -0.627 1.00 91.56 242 LEU A O 1
ATOM 1858 N N . THR A 1 243 ? -7.504 2.154 -0.458 1.00 92.12 243 THR A N 1
ATOM 1859 C CA . THR A 1 243 ? -7.136 2.187 -1.882 1.00 92.12 243 THR A CA 1
ATOM 1860 C C . THR A 1 243 ? -5.639 1.988 -2.045 1.00 92.12 243 THR A C 1
ATOM 1862 O O . THR A 1 243 ? -4.859 2.685 -1.399 1.00 92.12 243 THR A O 1
ATOM 1865 N N . GLY A 1 244 ? -5.252 1.076 -2.930 1.00 94.25 244 GLY A N 1
ATOM 1866 C CA . GLY A 1 244 ? -3.886 0.874 -3.392 1.00 94.25 244 GLY A CA 1
ATOM 1867 C C . GLY A 1 244 ? -3.773 1.326 -4.835 1.00 94.25 244 GLY A C 1
ATOM 1868 O O . GLY A 1 244 ? -4.510 0.858 -5.703 1.00 94.25 244 GLY A O 1
ATOM 1869 N N . ARG A 1 245 ? -2.898 2.295 -5.071 1.00 93.12 245 ARG A N 1
ATOM 1870 C CA . ARG A 1 245 ? -2.747 2.978 -6.350 1.00 93.12 245 ARG A CA 1
ATOM 1871 C C . ARG A 1 245 ? -1.352 2.754 -6.883 1.00 93.12 245 ARG A C 1
ATOM 1873 O O . ARG A 1 245 ? -0.384 2.848 -6.133 1.00 93.12 245 ARG A O 1
ATOM 1880 N N . SER A 1 246 ? -1.285 2.563 -8.182 1.00 94.12 246 SER A N 1
ATOM 1881 C CA . SER A 1 246 ? -0.072 2.588 -8.975 1.00 94.12 246 SER A CA 1
ATOM 1882 C C . SER A 1 246 ? -0.184 3.746 -9.947 1.00 94.12 246 SER A C 1
ATOM 1884 O O . SER A 1 246 ? -1.279 4.020 -10.442 1.00 94.12 246 SER A O 1
ATOM 1886 N N . TRP A 1 247 ? 0.903 4.473 -10.161 1.00 93.25 247 TRP A N 1
ATOM 1887 C CA . TRP A 1 247 ? 0.987 5.442 -11.239 1.00 93.25 247 TRP A CA 1
ATOM 1888 C C . TRP A 1 247 ? 2.339 5.362 -11.922 1.00 93.25 247 TRP A C 1
ATOM 1890 O O . TRP A 1 247 ? 3.388 5.364 -11.271 1.00 93.25 247 TRP A O 1
ATOM 1900 N N . TYR A 1 248 ? 2.285 5.435 -13.244 1.00 92.56 248 TYR A N 1
ATOM 1901 C CA . TYR A 1 248 ? 3.443 5.561 -14.102 1.00 92.56 248 TYR A CA 1
ATOM 1902 C C . TYR A 1 248 ? 3.215 6.680 -15.122 1.00 92.56 248 TYR A C 1
ATOM 1904 O O . TYR A 1 248 ? 2.089 6.938 -15.570 1.00 92.56 248 TYR A O 1
ATOM 1912 N N . THR A 1 249 ? 4.296 7.382 -15.462 1.00 90.19 249 THR A N 1
ATOM 1913 C CA . THR A 1 249 ? 4.258 8.500 -16.420 1.00 90.19 249 THR A CA 1
ATOM 1914 C C . THR A 1 249 ? 3.700 8.021 -17.759 1.00 90.19 249 THR A C 1
ATOM 1916 O O . THR A 1 249 ? 4.042 6.935 -18.202 1.00 90.19 249 THR A O 1
ATOM 1919 N N . ASP A 1 250 ? 2.839 8.824 -18.391 1.00 88.44 250 ASP A N 1
ATOM 1920 C CA . ASP A 1 250 ? 2.068 8.537 -19.623 1.00 88.44 250 ASP A CA 1
ATOM 1921 C C . ASP A 1 250 ? 0.869 7.585 -19.460 1.00 88.44 250 ASP A C 1
ATOM 1923 O O . ASP A 1 250 ? -0.106 7.662 -20.214 1.00 88.44 250 ASP A O 1
ATOM 1927 N N . PHE A 1 251 ? 0.881 6.730 -18.440 1.00 88.69 251 PHE A N 1
ATOM 1928 C CA . PHE A 1 251 ? -0.150 5.710 -18.239 1.00 88.69 251 PHE A CA 1
ATOM 1929 C C . PHE A 1 251 ? -1.249 6.197 -17.301 1.00 88.69 251 PHE A C 1
ATOM 1931 O O . PHE A 1 251 ? -2.440 6.015 -17.587 1.00 88.69 251 PHE A O 1
ATOM 1938 N N . GLY A 1 252 ? -0.860 6.941 -16.267 1.00 89.81 252 GLY A N 1
ATOM 1939 C CA . GLY A 1 252 ? -1.774 7.426 -15.246 1.00 89.81 252 GLY A CA 1
ATOM 1940 C C . GLY A 1 252 ? -1.972 6.394 -14.144 1.00 89.81 252 GLY A C 1
ATOM 1941 O O . GLY A 1 252 ? -1.106 5.558 -13.906 1.00 89.81 252 GLY A O 1
ATOM 1942 N N . TYR A 1 253 ? -3.093 6.505 -13.435 1.00 91.00 253 TYR A N 1
ATOM 1943 C CA . TYR A 1 253 ? -3.375 5.658 -12.283 1.00 91.00 253 TYR A CA 1
ATOM 1944 C C . TYR A 1 253 ? -3.999 4.315 -12.670 1.00 91.00 253 TYR A C 1
ATOM 1946 O O . TYR A 1 253 ? -4.899 4.268 -13.506 1.00 91.00 253 TYR A O 1
ATOM 1954 N N . THR A 1 254 ? -3.603 3.270 -11.948 1.00 92.31 254 THR A N 1
ATOM 1955 C CA . THR A 1 254 ? -4.317 1.994 -11.840 1.00 92.31 254 THR A CA 1
ATOM 1956 C C . THR A 1 254 ? -4.546 1.700 -10.364 1.00 92.31 254 THR A C 1
ATOM 1958 O O . THR A 1 254 ? -3.610 1.707 -9.567 1.00 92.31 254 THR A O 1
ATOM 1961 N N . ASN A 1 255 ? -5.799 1.460 -9.981 1.00 92.38 255 ASN A N 1
ATOM 1962 C CA . ASN A 1 255 ? -6.202 1.458 -8.577 1.00 92.38 255 ASN A CA 1
ATOM 1963 C C . ASN A 1 255 ? -6.998 0.199 -8.228 1.00 92.38 255 ASN A C 1
ATOM 1965 O O . ASN A 1 255 ? -7.969 -0.130 -8.915 1.00 92.38 255 ASN A O 1
ATOM 1969 N N . ALA A 1 256 ? -6.645 -0.426 -7.109 1.00 93.69 256 ALA A N 1
ATOM 1970 C CA . ALA A 1 256 ? -7.426 -1.450 -6.429 1.00 93.69 256 ALA A CA 1
ATOM 1971 C C . ALA A 1 256 ? -8.040 -0.871 -5.148 1.00 93.69 256 ALA A C 1
ATOM 1973 O O . ALA A 1 256 ? -7.385 -0.123 -4.418 1.00 93.69 256 ALA A O 1
ATOM 1974 N N . LEU A 1 257 ? -9.295 -1.215 -4.860 1.00 93.06 257 LEU A N 1
ATOM 1975 C CA . LEU A 1 257 ? -9.953 -0.869 -3.600 1.00 93.06 257 LEU A CA 1
ATOM 1976 C C . LEU A 1 257 ? -10.380 -2.109 -2.834 1.00 93.06 257 LEU A C 1
ATOM 1978 O O . LEU A 1 257 ? -10.909 -3.050 -3.421 1.00 93.06 257 LEU A O 1
ATOM 1982 N N . ILE A 1 258 ? -10.242 -2.017 -1.515 1.00 93.81 258 ILE A N 1
ATOM 1983 C CA . ILE A 1 258 ? -10.873 -2.885 -0.526 1.00 93.81 258 ILE A CA 1
ATOM 1984 C C . ILE A 1 258 ? -11.790 -2.001 0.318 1.00 93.81 258 ILE A C 1
ATOM 1986 O O . ILE A 1 258 ? -11.365 -0.970 0.833 1.00 93.81 258 ILE A O 1
ATOM 1990 N N . ASP A 1 259 ? -13.048 -2.390 0.459 1.00 91.31 259 ASP A N 1
ATOM 1991 C CA . ASP A 1 259 ? -14.040 -1.700 1.280 1.00 91.31 259 ASP A CA 1
ATOM 1992 C C . ASP A 1 259 ? -14.548 -2.606 2.405 1.00 91.31 259 ASP A C 1
ATOM 1994 O O . ASP A 1 259 ? -14.470 -3.834 2.306 1.00 91.31 259 ASP A O 1
ATOM 1998 N N . CYS A 1 260 ? -15.082 -1.983 3.459 1.00 89.69 260 CYS A N 1
ATOM 1999 C CA . CYS A 1 260 ? -15.435 -2.625 4.728 1.00 89.69 260 CYS A CA 1
ATOM 2000 C C . CYS A 1 260 ? -14.235 -3.277 5.452 1.00 89.69 260 CYS A C 1
ATOM 2002 O O . CYS A 1 260 ? -14.382 -4.351 6.032 1.00 89.69 260 CYS A O 1
ATOM 2004 N N . VAL A 1 261 ? -13.049 -2.651 5.444 1.00 90.56 261 VAL A N 1
ATOM 2005 C CA . VAL A 1 261 ? -11.881 -3.181 6.172 1.00 90.56 261 VAL A CA 1
ATOM 2006 C C . VAL A 1 261 ? -12.207 -3.283 7.675 1.00 90.56 261 VAL A C 1
ATOM 2008 O O . VAL A 1 261 ? -12.682 -2.296 8.251 1.00 90.56 261 VAL A O 1
ATOM 2011 N N . PRO A 1 262 ? -11.978 -4.438 8.331 1.00 90.94 262 PRO A N 1
ATOM 2012 C CA . PRO A 1 262 ? -12.238 -4.600 9.754 1.00 90.94 262 PRO A CA 1
ATOM 2013 C C . PRO A 1 262 ? -11.265 -3.779 10.594 1.00 90.94 262 PRO A C 1
ATOM 2015 O O . PRO A 1 262 ? -10.053 -3.840 10.408 1.00 90.94 262 PRO A O 1
ATOM 2018 N N . VAL A 1 263 ? -11.809 -3.054 11.566 1.00 89.56 263 VAL A N 1
ATOM 2019 C CA . VAL A 1 263 ? -11.047 -2.293 12.574 1.00 89.56 263 VAL A CA 1
ATOM 2020 C C . VAL A 1 263 ? -11.237 -2.872 13.979 1.00 89.56 263 VAL A C 1
ATOM 2022 O O . VAL A 1 263 ? -11.016 -2.202 14.983 1.00 89.56 263 VAL A O 1
ATOM 2025 N N . ALA A 1 264 ? -11.668 -4.130 14.039 1.00 91.19 264 ALA A N 1
ATOM 2026 C CA . ALA A 1 264 ? -11.825 -4.947 15.233 1.00 91.19 264 ALA A CA 1
ATOM 2027 C C . ALA A 1 264 ? -11.553 -6.418 14.865 1.00 91.19 264 ALA A C 1
ATOM 2029 O O . ALA A 1 264 ? -11.643 -6.762 13.680 1.00 91.19 264 ALA A O 1
ATOM 2030 N N . PRO A 1 265 ? -11.248 -7.290 15.845 1.00 93.44 265 PRO A N 1
ATOM 2031 C CA . PRO A 1 265 ? -11.157 -8.722 15.601 1.00 93.44 265 PRO A CA 1
ATOM 2032 C C . PRO A 1 265 ? -12.452 -9.288 15.008 1.00 93.44 265 PRO A C 1
ATOM 2034 O O . PRO A 1 265 ? -13.546 -8.858 15.377 1.00 93.44 265 PRO A O 1
ATOM 2037 N N . VAL A 1 266 ? -12.323 -10.263 14.111 1.00 94.75 266 VAL A N 1
ATOM 2038 C CA . VAL A 1 266 ? -13.436 -10.903 13.398 1.00 94.75 266 VAL A CA 1
ATOM 2039 C C . VAL A 1 266 ? -13.576 -12.379 13.779 1.00 94.75 266 VAL A C 1
ATOM 2041 O O . VAL A 1 266 ? -12.594 -13.036 14.125 1.00 94.75 266 VAL A O 1
ATOM 2044 N N . SER A 1 267 ? -14.806 -12.887 13.695 1.00 95.75 267 SER A N 1
ATOM 2045 C CA . SER A 1 267 ? -15.176 -14.294 13.900 1.00 95.75 267 SER A CA 1
ATOM 2046 C C . SER A 1 267 ? -16.392 -14.640 13.030 1.00 95.75 267 SER A C 1
ATOM 2048 O O . SER A 1 267 ? -17.211 -13.767 12.726 1.00 95.75 267 SER A O 1
ATOM 2050 N N . GLY A 1 268 ? -16.527 -15.904 12.628 1.00 93.94 268 GLY A N 1
ATOM 2051 C CA . GLY A 1 268 ? -17.583 -16.378 11.736 1.00 93.94 268 GLY A CA 1
ATOM 2052 C C . GLY A 1 268 ? -17.311 -16.038 10.271 1.00 93.94 268 GLY A C 1
ATOM 2053 O O . GLY A 1 268 ? -16.399 -16.583 9.664 1.00 93.94 268 GLY A O 1
ATOM 2054 N N . THR A 1 269 ? -18.127 -15.172 9.671 1.00 93.81 269 THR A N 1
ATOM 2055 C CA . THR A 1 269 ? -17.985 -14.797 8.256 1.00 93.81 269 THR A CA 1
ATOM 2056 C C . THR A 1 269 ? -17.587 -13.335 8.131 1.00 93.81 269 THR A C 1
ATOM 2058 O O . THR A 1 269 ? -18.357 -12.437 8.473 1.00 93.81 269 THR A O 1
ATOM 2061 N N . LEU A 1 270 ? -16.407 -13.088 7.571 1.00 93.75 270 LEU A N 1
ATOM 2062 C CA . LEU A 1 270 ? -15.972 -11.758 7.169 1.00 93.75 270 LEU A CA 1
ATOM 2063 C C . LEU A 1 270 ? -16.426 -11.492 5.730 1.00 93.75 270 LEU A C 1
ATOM 2065 O O . LEU A 1 270 ? -16.075 -12.233 4.818 1.00 93.75 270 LEU A O 1
ATOM 2069 N N . THR A 1 271 ? -17.189 -10.421 5.514 1.00 92.25 271 THR A N 1
ATOM 2070 C CA . THR A 1 271 ? -17.580 -9.972 4.171 1.00 92.25 271 THR A CA 1
ATOM 2071 C C . THR A 1 271 ? -16.922 -8.640 3.841 1.00 92.25 271 THR A C 1
ATOM 2073 O O . THR A 1 271 ? -17.079 -7.657 4.562 1.00 92.25 271 THR A O 1
ATOM 2076 N N . LEU A 1 272 ? -16.213 -8.616 2.720 1.00 92.56 272 LEU A N 1
ATOM 2077 C CA . LEU A 1 272 ? -15.495 -7.474 2.170 1.00 92.56 272 LEU A CA 1
ATOM 2078 C C . LEU A 1 272 ? -16.011 -7.187 0.764 1.00 92.56 272 LEU A C 1
ATOM 2080 O O . LEU A 1 272 ? -16.672 -8.022 0.140 1.00 92.56 272 LEU A O 1
ATOM 2084 N N . ARG A 1 273 ? -15.674 -6.015 0.229 1.00 91.88 273 ARG A N 1
ATOM 2085 C CA . ARG A 1 273 ? -15.896 -5.739 -1.192 1.00 91.88 273 ARG A CA 1
ATOM 2086 C C . ARG A 1 273 ? -14.652 -5.195 -1.849 1.00 91.88 273 ARG A C 1
ATOM 2088 O O . ARG A 1 273 ? -13.912 -4.426 -1.247 1.00 91.88 273 ARG A O 1
ATOM 2095 N N . ILE A 1 274 ? -14.472 -5.563 -3.105 1.00 93.12 274 ILE A N 1
ATOM 2096 C CA . ILE A 1 274 ? -13.314 -5.188 -3.902 1.00 93.12 274 ILE A CA 1
ATOM 2097 C C . ILE A 1 274 ? -13.757 -4.596 -5.238 1.00 93.12 274 ILE A C 1
ATOM 2099 O O . ILE A 1 274 ? -14.848 -4.905 -5.726 1.00 93.12 274 ILE A O 1
A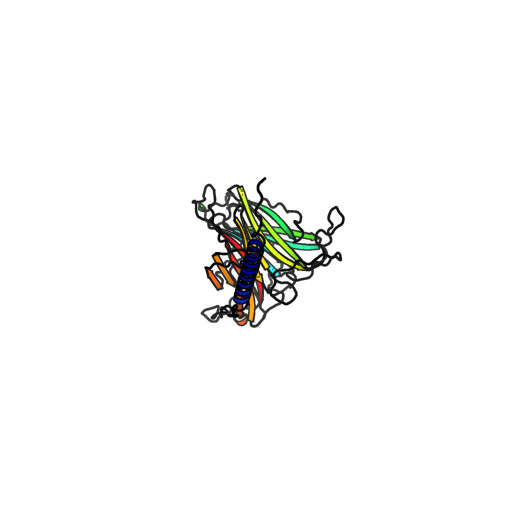TOM 2103 N N . ARG A 1 275 ? -12.918 -3.752 -5.838 1.00 90.94 275 ARG A N 1
ATOM 2104 C CA . ARG A 1 275 ? -13.094 -3.275 -7.220 1.00 90.94 275 ARG A CA 1
ATOM 2105 C C . ARG A 1 275 ? -11.800 -2.692 -7.782 1.00 90.94 275 ARG A C 1
ATOM 2107 O O . ARG A 1 275 ? -10.907 -2.308 -7.023 1.00 90.94 275 ARG A O 1
ATOM 2114 N N . ALA A 1 276 ? -11.773 -2.507 -9.097 1.00 91.75 276 ALA A N 1
ATOM 2115 C CA . ALA A 1 276 ? -10.899 -1.538 -9.745 1.00 91.75 276 ALA A CA 1
ATOM 2116 C C . ALA A 1 276 ? -11.545 -0.137 -9.707 1.00 91.75 276 ALA A C 1
ATOM 2118 O O . ALA A 1 276 ? -12.755 -0.015 -9.894 1.00 91.75 276 ALA A O 1
ATOM 2119 N N . GLN A 1 277 ? -10.772 0.922 -9.427 1.00 87.81 277 GLN A N 1
ATOM 2120 C CA . GLN A 1 277 ? -11.300 2.302 -9.497 1.00 87.81 277 GLN A CA 1
ATOM 2121 C C . GLN A 1 277 ? -11.293 2.859 -10.923 1.00 87.81 277 GLN A C 1
ATOM 2123 O O . GLN A 1 277 ? -12.164 3.645 -11.279 1.00 87.81 277 GLN A O 1
ATOM 2128 N N . GLU A 1 278 ? -10.275 2.475 -11.687 1.00 88.25 278 GLU A N 1
ATOM 2129 C CA . GLU A 1 278 ? -10.054 2.856 -13.082 1.00 88.25 278 GLU A CA 1
ATOM 2130 C C . GLU A 1 278 ? -10.323 1.638 -13.978 1.00 88.25 278 GLU A C 1
ATOM 2132 O O . GLU A 1 278 ? -10.323 0.516 -13.458 1.00 88.25 278 GLU A O 1
ATOM 2137 N N . PRO A 1 279 ? -10.533 1.815 -15.299 1.00 89.31 279 PRO A N 1
ATOM 2138 C CA . PRO A 1 279 ? -10.696 0.695 -16.216 1.00 89.31 279 PRO A CA 1
ATOM 2139 C C . PRO A 1 279 ? -9.566 -0.319 -16.058 1.00 89.31 279 PRO A C 1
ATOM 2141 O O . PRO A 1 279 ? -8.385 0.006 -16.203 1.00 89.31 279 PRO A O 1
ATOM 2144 N N . SER A 1 280 ? -9.953 -1.554 -15.766 1.00 91.38 280 SER A N 1
ATOM 2145 C CA . SER A 1 280 ? -9.030 -2.656 -15.554 1.00 91.38 280 SER A CA 1
ATOM 2146 C C . SER A 1 280 ? -9.412 -3.836 -16.432 1.00 91.38 280 SER A C 1
ATOM 2148 O O . SER A 1 280 ? -10.599 -4.106 -16.613 1.00 91.38 280 SER A O 1
ATOM 2150 N N . LYS A 1 281 ? -8.399 -4.517 -16.979 1.00 92.00 281 LYS A N 1
ATOM 2151 C CA . LYS A 1 281 ? -8.567 -5.743 -17.776 1.00 92.00 281 LYS A CA 1
ATOM 2152 C C . LYS A 1 281 ? -8.586 -7.017 -16.927 1.00 92.00 281 LYS A C 1
ATOM 2154 O O . LYS A 1 281 ? -8.920 -8.079 -17.444 1.00 92.00 281 LYS A O 1
ATOM 2159 N N . HIS A 1 282 ? -8.205 -6.917 -15.653 1.00 93.50 282 HIS A N 1
ATOM 2160 C CA . HIS A 1 282 ? -8.079 -8.061 -14.760 1.00 93.50 282 HIS A CA 1
ATOM 2161 C C . HIS A 1 282 ? -8.100 -7.627 -13.290 1.00 93.50 282 HIS A C 1
ATOM 2163 O O . HIS A 1 282 ? -7.373 -6.711 -12.893 1.00 93.50 282 HIS A O 1
ATOM 2169 N N . LEU A 1 283 ? -8.898 -8.320 -12.478 1.00 94.25 283 LEU A N 1
ATOM 2170 C CA . LEU A 1 283 ? -9.010 -8.088 -11.042 1.00 94.25 283 LEU A CA 1
ATOM 2171 C C . LEU A 1 283 ? -8.785 -9.399 -10.289 1.00 94.25 283 LEU A C 1
ATOM 2173 O O . LEU A 1 283 ? -9.402 -10.422 -10.588 1.00 94.25 283 LEU A O 1
ATOM 2177 N N . ASN A 1 284 ? -7.940 -9.330 -9.268 1.00 95.25 284 ASN A N 1
ATOM 2178 C CA . ASN A 1 284 ? -7.512 -10.477 -8.483 1.00 95.25 284 ASN A CA 1
ATOM 2179 C C . ASN A 1 284 ? -7.574 -10.149 -6.985 1.00 95.25 284 ASN A C 1
ATOM 2181 O O . ASN A 1 284 ? -7.253 -9.030 -6.584 1.00 95.25 284 ASN A O 1
ATOM 2185 N N . ALA A 1 285 ? -7.984 -11.112 -6.161 1.00 96.06 285 ALA A N 1
ATOM 2186 C CA . ALA A 1 285 ? -7.950 -11.022 -4.707 1.00 96.06 285 ALA A CA 1
ATOM 2187 C C . ALA A 1 285 ? -7.453 -12.325 -4.085 1.00 96.06 285 ALA A C 1
ATOM 2189 O O . ALA A 1 285 ? -7.958 -13.412 -4.384 1.00 96.06 285 ALA A O 1
ATOM 2190 N N . VAL A 1 286 ? -6.467 -12.200 -3.200 1.00 95.62 286 VAL A N 1
ATOM 2191 C CA . VAL A 1 286 ? -5.744 -13.333 -2.620 1.00 95.62 286 VAL A CA 1
ATOM 2192 C C . VAL A 1 286 ? -5.559 -13.120 -1.127 1.00 95.62 286 VAL A C 1
ATOM 2194 O O . VAL A 1 286 ? -5.117 -12.057 -0.688 1.00 95.62 286 VAL A O 1
ATOM 2197 N N . LEU A 1 287 ? -5.903 -14.150 -0.367 1.00 95.38 287 LEU A N 1
ATOM 2198 C CA . LEU A 1 287 ? -5.728 -14.244 1.075 1.00 95.38 287 LEU A CA 1
ATOM 2199 C C . LEU A 1 287 ? -4.307 -14.719 1.406 1.00 95.38 287 LEU A C 1
ATOM 2201 O O . LEU A 1 287 ? -3.819 -15.659 0.782 1.00 95.38 287 LEU A O 1
ATOM 2205 N N . ASP A 1 288 ? -3.651 -14.091 2.378 1.00 92.69 288 ASP A N 1
ATOM 2206 C CA . ASP A 1 288 ? -2.354 -14.483 2.955 1.00 92.69 288 ASP A CA 1
ATOM 2207 C C . ASP A 1 288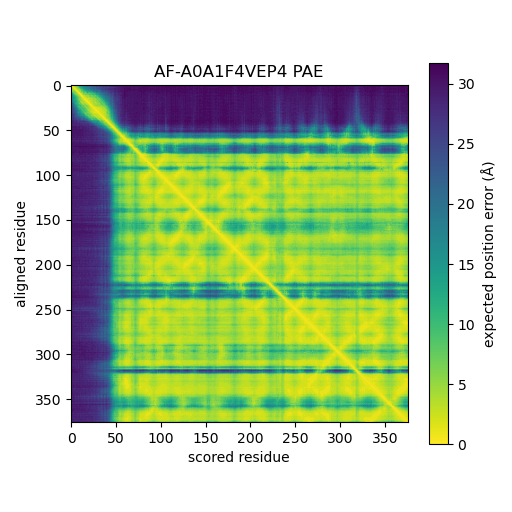 ? -1.227 -14.724 1.935 1.00 92.69 288 ASP A C 1
ATOM 2209 O O . ASP A 1 288 ? -0.361 -15.591 2.116 1.00 92.69 288 ASP A O 1
ATOM 2213 N N . ARG A 1 289 ? -1.228 -13.958 0.835 1.00 90.12 289 ARG A N 1
ATOM 2214 C CA . ARG A 1 289 ? -0.104 -13.926 -0.108 1.00 90.12 289 ARG A CA 1
ATOM 2215 C C . ARG A 1 289 ? 0.970 -12.965 0.390 1.00 90.12 289 ARG A C 1
ATOM 2217 O O . ARG A 1 289 ? 0.724 -11.772 0.599 1.00 90.12 289 ARG A O 1
ATOM 2224 N N . THR A 1 290 ? 2.193 -13.467 0.485 1.00 83.19 290 THR A N 1
ATOM 2225 C CA . THR A 1 290 ? 3.392 -12.688 0.808 1.00 83.19 290 THR A CA 1
ATOM 2226 C C . THR A 1 290 ? 4.513 -13.041 -0.159 1.00 83.19 290 THR A C 1
ATOM 2228 O O . THR A 1 290 ? 4.589 -14.152 -0.676 1.00 83.19 290 THR A O 1
ATOM 2231 N N . HIS A 1 291 ? 5.417 -12.102 -0.399 1.00 80.00 291 HIS A N 1
ATOM 2232 C CA . HIS A 1 291 ? 6.695 -12.356 -1.062 1.00 80.00 291 HIS A CA 1
ATOM 2233 C C . HIS A 1 291 ? 7.825 -12.093 -0.056 1.00 80.00 291 HIS A C 1
ATOM 2235 O O . HIS A 1 291 ? 7.585 -11.580 1.039 1.00 80.00 291 HIS A O 1
ATOM 2241 N N . ALA A 1 292 ? 9.048 -12.491 -0.401 1.00 84.19 292 ALA A N 1
ATOM 2242 C CA . ALA A 1 292 ? 10.190 -12.356 0.494 1.00 84.19 292 ALA A CA 1
ATOM 2243 C C . ALA A 1 292 ? 10.584 -10.881 0.670 1.00 84.19 292 ALA A C 1
ATOM 2245 O O . ALA A 1 292 ? 10.875 -10.207 -0.318 1.00 84.19 292 ALA A O 1
ATOM 2246 N N . ILE A 1 293 ? 10.648 -10.393 1.913 1.00 84.25 293 ILE A N 1
ATOM 2247 C CA . ILE A 1 293 ? 11.104 -9.030 2.231 1.00 84.25 293 ILE A CA 1
ATOM 2248 C C . ILE A 1 293 ? 12.196 -9.102 3.308 1.00 84.25 293 ILE A C 1
ATOM 2250 O O . ILE A 1 293 ? 11.905 -9.557 4.418 1.00 84.25 293 ILE A O 1
ATOM 2254 N N . PRO A 1 294 ? 13.423 -8.611 3.044 1.00 84.25 294 PRO A N 1
ATOM 2255 C CA . PRO A 1 294 ? 14.536 -8.712 3.989 1.00 84.25 294 PRO A CA 1
ATOM 2256 C C . PRO A 1 294 ? 14.316 -7.839 5.226 1.00 84.25 294 PRO A C 1
ATOM 2258 O O . PRO A 1 294 ? 13.777 -6.734 5.113 1.00 84.25 294 PRO A O 1
ATOM 2261 N N . ALA A 1 295 ? 14.766 -8.302 6.395 1.00 83.31 295 ALA A N 1
ATOM 2262 C CA . ALA A 1 295 ? 14.709 -7.541 7.645 1.00 83.31 295 ALA A CA 1
ATOM 2263 C C . ALA A 1 295 ? 15.500 -6.225 7.555 1.00 83.31 295 ALA A C 1
ATOM 2265 O O . ALA A 1 295 ? 16.609 -6.197 7.022 1.00 83.31 295 ALA A O 1
ATOM 2266 N N . VAL A 1 296 ? 14.945 -5.134 8.095 1.00 78.81 296 VAL A N 1
ATOM 2267 C CA . VAL A 1 296 ? 15.601 -3.813 8.127 1.00 78.81 296 VAL A CA 1
ATOM 2268 C C . VAL A 1 296 ? 15.227 -3.079 9.407 1.00 78.81 296 VAL A C 1
ATOM 2270 O O . VAL A 1 296 ? 14.047 -2.873 9.693 1.00 78.81 296 VAL A O 1
ATOM 2273 N N . GLY A 1 297 ? 16.230 -2.625 10.162 1.00 77.00 297 GLY A N 1
ATOM 2274 C CA . GLY A 1 297 ? 16.016 -1.988 11.463 1.00 77.00 297 GLY A CA 1
ATOM 2275 C C . GLY A 1 297 ? 15.227 -2.907 12.411 1.00 77.00 297 GLY A C 1
ATOM 2276 O O . GLY A 1 297 ? 15.523 -4.097 12.461 1.00 77.00 297 GLY A O 1
ATOM 2277 N N . PRO A 1 298 ? 14.210 -2.402 13.134 1.00 71.44 298 PRO A N 1
ATOM 2278 C CA . PRO A 1 298 ? 13.395 -3.230 14.029 1.00 71.44 298 PRO A CA 1
ATOM 2279 C C . PRO A 1 298 ? 12.361 -4.116 13.304 1.00 71.44 298 PRO A C 1
ATOM 2281 O O . PRO A 1 298 ? 11.572 -4.788 13.961 1.00 71.44 298 PRO A O 1
ATOM 2284 N N . TRP A 1 299 ? 12.318 -4.105 11.968 1.00 76.19 299 TRP A N 1
ATOM 2285 C CA . TRP A 1 299 ? 11.285 -4.786 11.185 1.00 76.19 299 TRP A CA 1
ATOM 2286 C C . TRP A 1 299 ? 11.790 -6.143 10.720 1.00 76.19 299 TRP A C 1
ATOM 2288 O O . TRP A 1 299 ? 12.800 -6.226 10.016 1.00 76.19 299 TRP A O 1
ATOM 2298 N N . LEU A 1 300 ? 11.056 -7.191 11.091 1.00 79.94 300 LEU A N 1
ATOM 2299 C CA . LEU A 1 300 ? 11.418 -8.572 10.801 1.00 79.94 300 LEU A CA 1
ATOM 2300 C C . LEU A 1 300 ? 11.368 -8.887 9.297 1.00 79.94 300 LEU A C 1
ATOM 2302 O O . LEU A 1 300 ? 10.747 -8.189 8.479 1.00 79.94 300 LEU A O 1
ATOM 2306 N N . GLU A 1 301 ? 12.057 -9.968 8.948 1.00 84.25 301 GLU A N 1
ATOM 2307 C CA . GLU A 1 301 ? 11.971 -10.587 7.632 1.00 84.25 301 GLU A CA 1
ATOM 2308 C C . GLU A 1 301 ? 10.561 -11.147 7.404 1.00 84.25 301 GLU A C 1
ATOM 2310 O O . GLU A 1 301 ? 9.950 -11.724 8.305 1.00 84.25 301 GLU A O 1
ATOM 2315 N N . VAL A 1 302 ? 10.059 -10.995 6.178 1.00 83.00 302 VAL A N 1
ATOM 2316 C CA . VAL A 1 302 ? 8.808 -11.612 5.729 1.00 83.00 302 VAL A CA 1
ATOM 2317 C C . VAL A 1 302 ? 9.147 -12.784 4.833 1.00 83.00 302 VAL A C 1
ATOM 2319 O O . VAL A 1 302 ? 9.828 -12.615 3.822 1.00 83.00 302 VAL A O 1
ATOM 2322 N N . LYS A 1 303 ? 8.638 -13.965 5.183 1.00 84.06 303 LYS A N 1
ATOM 2323 C CA . LYS A 1 303 ? 8.770 -15.162 4.350 1.00 84.06 303 LYS A CA 1
ATOM 2324 C C . LYS A 1 303 ? 7.705 -15.171 3.246 1.00 84.06 303 LYS A C 1
ATOM 2326 O O . LYS A 1 303 ? 6.574 -14.745 3.504 1.00 84.06 303 LYS A O 1
ATOM 2331 N N . PRO A 1 304 ? 8.026 -15.668 2.038 1.00 87.06 304 PRO A N 1
ATOM 2332 C CA . PRO A 1 304 ? 7.053 -15.786 0.959 1.00 87.06 304 PRO A CA 1
ATOM 2333 C C . PRO A 1 304 ? 6.001 -16.866 1.260 1.00 87.06 304 PRO A C 1
ATOM 2335 O O . PRO A 1 304 ? 6.311 -17.903 1.846 1.00 87.06 304 PRO A O 1
ATOM 2338 N N . ARG A 1 305 ? 4.762 -16.625 0.822 1.00 88.25 305 ARG A N 1
ATOM 2339 C CA . ARG A 1 305 ? 3.612 -17.537 0.897 1.00 88.25 305 ARG A CA 1
ATOM 2340 C C . ARG A 1 305 ? 2.769 -17.374 -0.364 1.00 88.25 305 ARG A C 1
ATOM 2342 O O . ARG A 1 305 ? 2.452 -16.255 -0.761 1.00 88.25 305 ARG A O 1
ATOM 2349 N N . THR A 1 306 ? 2.344 -18.488 -0.955 1.00 88.12 306 THR A N 1
ATOM 2350 C CA . THR A 1 306 ? 1.515 -18.495 -2.175 1.00 88.12 306 THR A CA 1
ATOM 2351 C C . THR A 1 306 ? 0.159 -17.806 -1.973 1.00 88.12 306 THR A C 1
ATOM 2353 O O . THR A 1 306 ? -0.330 -17.117 -2.878 1.00 88.12 306 THR A O 1
ATOM 2356 N N . GLY A 1 307 ? -0.412 -17.958 -0.775 1.00 91.12 307 GLY A N 1
ATOM 2357 C CA . GLY A 1 307 ? -1.755 -17.497 -0.430 1.00 91.12 307 GLY A CA 1
ATOM 2358 C C . GLY A 1 307 ? -2.866 -18.330 -1.077 1.00 91.12 307 GLY A C 1
ATOM 2359 O O . GLY A 1 307 ? -2.603 -19.283 -1.810 1.00 91.12 307 GLY A O 1
ATOM 2360 N N . VAL A 1 308 ? -4.114 -17.948 -0.811 1.00 92.56 308 VAL A N 1
ATOM 2361 C CA . VAL A 1 308 ? -5.328 -18.585 -1.338 1.00 92.56 308 VAL A CA 1
ATOM 2362 C C . VAL A 1 308 ? -6.064 -17.607 -2.243 1.00 92.56 308 VAL A C 1
ATOM 2364 O O . VAL A 1 308 ? -6.434 -16.511 -1.824 1.00 92.56 308 VAL A O 1
ATOM 2367 N N . VAL A 1 309 ? -6.270 -17.986 -3.502 1.00 94.06 309 VAL A N 1
ATOM 2368 C CA . VAL A 1 309 ? -6.988 -17.154 -4.475 1.00 94.06 309 VAL A CA 1
ATOM 2369 C C . VAL A 1 309 ? -8.484 -17.190 -4.162 1.00 94.06 309 VAL A C 1
ATOM 2371 O O . VAL A 1 309 ? -9.106 -18.246 -4.222 1.00 94.06 309 VAL A O 1
ATOM 2374 N N . LEU A 1 310 ? -9.059 -16.033 -3.834 1.00 93.81 310 LEU A N 1
ATOM 2375 C CA . LEU A 1 310 ? -10.490 -15.887 -3.537 1.00 93.81 310 LEU A CA 1
ATOM 2376 C C . LEU A 1 310 ? -11.279 -15.375 -4.746 1.00 93.81 310 LEU A C 1
ATOM 2378 O O . LEU A 1 310 ? -12.468 -15.650 -4.890 1.00 93.81 310 LEU A O 1
ATOM 2382 N N . PHE A 1 311 ? -10.620 -14.603 -5.607 1.00 94.31 311 PHE A N 1
ATOM 2383 C CA . PHE A 1 311 ? -11.199 -14.057 -6.825 1.00 94.31 311 PHE A CA 1
ATOM 2384 C C . PHE A 1 311 ? -10.097 -13.851 -7.856 1.00 94.31 311 PHE A C 1
ATOM 2386 O O . PHE A 1 311 ? -9.070 -13.261 -7.535 1.00 94.31 311 PHE A O 1
ATOM 2393 N N . ASP A 1 312 ? -10.313 -14.306 -9.085 1.00 94.25 312 ASP A N 1
ATOM 2394 C CA . ASP A 1 312 ? -9.353 -14.138 -10.172 1.00 94.25 312 ASP A CA 1
ATOM 2395 C C . ASP A 1 312 ? -10.081 -14.149 -11.509 1.00 94.25 312 ASP A C 1
ATOM 2397 O O . ASP A 1 312 ? -10.608 -15.186 -11.920 1.00 94.25 312 ASP A O 1
ATOM 2401 N N . LYS A 1 313 ? -10.226 -12.981 -12.136 1.00 93.00 313 LYS A N 1
ATOM 2402 C CA . LYS A 1 313 ? -10.999 -12.859 -13.374 1.00 93.00 313 LYS A CA 1
ATOM 2403 C C . LYS A 1 313 ? -10.410 -11.812 -14.300 1.00 93.00 313 LYS A C 1
ATOM 2405 O O . LYS A 1 313 ? -10.230 -10.658 -13.910 1.00 93.00 313 LYS A O 1
ATOM 2410 N N . ASP A 1 314 ? -10.245 -12.211 -15.556 1.00 91.38 314 ASP A N 1
ATOM 2411 C CA . ASP A 1 314 ? -10.153 -11.287 -16.679 1.00 91.38 314 ASP A CA 1
ATOM 2412 C C . ASP A 1 314 ? -11.516 -10.648 -16.948 1.00 91.38 314 ASP A C 1
ATOM 2414 O O . ASP A 1 314 ? -12.576 -11.237 -16.711 1.00 91.38 314 ASP A O 1
ATOM 2418 N N . GLY A 1 315 ? -11.496 -9.433 -17.476 1.00 80.81 315 GLY A N 1
ATOM 2419 C CA . GLY A 1 315 ? -12.704 -8.754 -17.909 1.00 80.81 315 GLY A CA 1
ATOM 2420 C C . GLY A 1 315 ? -12.546 -7.249 -17.928 1.00 80.81 315 GLY A C 1
ATOM 2421 O O . GLY A 1 315 ? -11.610 -6.693 -17.367 1.00 80.81 315 GLY A O 1
ATOM 2422 N N . ASN A 1 316 ? -13.495 -6.576 -18.569 1.00 82.00 316 ASN A N 1
ATOM 2423 C CA . ASN A 1 316 ? -13.549 -5.125 -18.541 1.00 82.00 316 ASN A CA 1
ATOM 2424 C C . ASN A 1 316 ? -14.220 -4.653 -17.243 1.00 82.00 316 ASN A C 1
ATOM 2426 O O . ASN A 1 316 ? -15.440 -4.489 -17.177 1.00 82.00 316 ASN A O 1
ATOM 2430 N N . PHE A 1 317 ? -13.418 -4.420 -16.209 1.00 85.38 317 PHE A N 1
ATOM 2431 C CA . PHE A 1 317 ? -13.860 -3.792 -14.967 1.00 85.38 317 PHE A CA 1
ATOM 2432 C C . PHE A 1 317 ? -13.928 -2.271 -15.156 1.00 85.38 317 PHE A C 1
ATOM 2434 O O . PHE A 1 317 ? -13.202 -1.507 -14.525 1.00 85.38 317 PHE A O 1
ATOM 2441 N N . SER A 1 318 ? -14.794 -1.816 -16.063 1.00 64.69 318 SER A N 1
ATOM 2442 C CA . SER A 1 318 ? -15.073 -0.398 -16.291 1.00 64.69 318 SER A CA 1
ATOM 2443 C C . SER A 1 318 ? -16.365 0.004 -15.586 1.00 64.69 318 SER A C 1
ATOM 2445 O O . SER A 1 318 ? -17.427 0.019 -16.204 1.00 64.69 318 SER A O 1
ATOM 2447 N N . ALA A 1 319 ? -16.308 0.317 -14.292 1.00 57.84 319 ALA A N 1
ATOM 2448 C CA . ALA A 1 319 ? -17.358 1.090 -13.627 1.00 57.84 319 ALA A CA 1
ATOM 2449 C C . ALA A 1 319 ? -16.940 1.494 -12.214 1.00 57.84 319 ALA A C 1
ATOM 2451 O O . ALA A 1 319 ? -16.495 0.664 -11.424 1.00 57.84 319 ALA A O 1
ATOM 2452 N N . TYR A 1 320 ? -17.262 2.734 -11.844 1.00 57.19 320 TYR A N 1
ATOM 2453 C CA . TYR A 1 320 ? -17.229 3.203 -10.459 1.00 57.19 320 TYR A CA 1
ATOM 2454 C C . TYR A 1 320 ? -18.145 2.391 -9.509 1.00 57.19 320 TYR A C 1
ATOM 2456 O O . TYR A 1 320 ? -18.015 2.530 -8.298 1.00 57.19 320 TYR A O 1
ATOM 2464 N N . ASP A 1 321 ? -19.032 1.513 -9.995 1.00 58.56 321 ASP A N 1
ATOM 2465 C CA . ASP A 1 321 ? -20.010 0.800 -9.153 1.00 58.56 321 ASP A CA 1
ATOM 2466 C C . ASP A 1 321 ? -19.963 -0.744 -9.226 1.00 58.56 321 ASP A C 1
ATOM 2468 O O . ASP A 1 321 ? -20.744 -1.396 -8.531 1.00 58.56 321 ASP A O 1
ATOM 2472 N N . ALA A 1 322 ? -19.048 -1.361 -9.986 1.00 77.31 322 ALA A N 1
ATOM 2473 C CA . ALA A 1 322 ? -18.991 -2.826 -10.135 1.00 77.31 322 ALA A CA 1
ATOM 2474 C C . ALA A 1 322 ? -18.232 -3.528 -8.989 1.00 77.31 322 ALA A C 1
ATOM 2476 O O . ALA A 1 322 ? -17.195 -4.162 -9.190 1.00 77.31 322 ALA A O 1
ATOM 2477 N N . TRP A 1 323 ? -18.753 -3.413 -7.770 1.00 86.62 323 TRP A N 1
ATOM 2478 C CA . TRP A 1 323 ? -18.196 -4.086 -6.598 1.00 86.62 323 TRP A CA 1
ATOM 2479 C C . TRP A 1 323 ? -18.339 -5.608 -6.681 1.00 86.62 323 TRP A C 1
ATOM 2481 O O . TRP A 1 323 ? -19.406 -6.126 -7.007 1.00 86.62 323 TRP A O 1
ATOM 2491 N N . GLN A 1 324 ? -17.273 -6.315 -6.316 1.00 89.69 324 GLN A N 1
ATOM 2492 C CA . GLN A 1 324 ? -17.285 -7.759 -6.101 1.00 89.69 324 GLN A CA 1
ATOM 2493 C C . GLN A 1 324 ? -17.263 -8.035 -4.603 1.00 89.69 324 GLN A C 1
ATOM 2495 O O . GLN A 1 324 ? -16.482 -7.430 -3.869 1.00 89.69 324 GLN A O 1
ATOM 2500 N N . THR A 1 325 ? -18.126 -8.934 -4.146 1.00 91.38 325 THR A N 1
ATOM 2501 C CA . THR A 1 325 ? -18.177 -9.342 -2.741 1.00 91.38 325 THR A CA 1
ATOM 2502 C C . THR A 1 325 ? -17.218 -10.501 -2.514 1.00 91.38 325 THR A C 1
ATOM 2504 O O . THR A 1 325 ? -17.262 -11.488 -3.246 1.00 91.38 325 THR A O 1
ATOM 2507 N N . ILE A 1 326 ? -16.387 -10.386 -1.482 1.00 92.75 326 ILE A N 1
ATOM 2508 C CA . ILE A 1 326 ? -15.492 -11.440 -1.013 1.00 92.75 326 ILE A CA 1
ATOM 2509 C C . ILE A 1 326 ? -15.971 -11.866 0.369 1.00 92.75 326 ILE A C 1
ATOM 2511 O O . ILE A 1 326 ? -16.060 -11.035 1.272 1.00 92.75 326 ILE A O 1
ATOM 2515 N N . SER A 1 327 ? -16.278 -13.148 0.530 1.00 93.50 327 SER A N 1
ATOM 2516 C CA . SER A 1 327 ? -16.672 -13.727 1.812 1.00 93.50 327 SER A CA 1
ATOM 2517 C C . SER A 1 327 ? -15.602 -14.708 2.270 1.00 93.50 327 SER A C 1
ATOM 2519 O O . SER A 1 327 ? -15.193 -15.587 1.515 1.00 93.50 327 SER A O 1
ATOM 2521 N N . ILE A 1 328 ? -15.142 -14.528 3.503 1.00 94.00 328 ILE A N 1
ATOM 2522 C CA . ILE A 1 328 ? -14.115 -15.342 4.143 1.00 94.00 328 ILE A CA 1
ATOM 2523 C C . ILE A 1 328 ? -14.748 -16.023 5.352 1.00 94.00 328 ILE A C 1
ATOM 2525 O O . ILE A 1 328 ? -15.278 -15.346 6.237 1.00 94.00 328 ILE A O 1
ATOM 2529 N N . ASP A 1 329 ? -14.696 -17.350 5.391 1.00 93.94 329 ASP A N 1
ATOM 2530 C CA . ASP A 1 329 ? -15.055 -18.122 6.578 1.00 93.94 329 ASP A CA 1
ATOM 2531 C C . ASP A 1 329 ? -13.862 -18.134 7.539 1.00 93.94 329 ASP A C 1
ATOM 2533 O O . ASP A 1 329 ? -12.882 -18.851 7.335 1.00 93.94 329 ASP A O 1
ATOM 2537 N N . THR A 1 330 ? -13.916 -17.309 8.585 1.00 94.69 330 THR A N 1
ATOM 2538 C CA . THR A 1 330 ? -12.795 -17.163 9.518 1.00 94.69 330 THR A CA 1
ATOM 2539 C C . THR A 1 330 ? -12.564 -18.425 10.332 1.00 94.69 330 THR A C 1
ATOM 2541 O O . THR A 1 330 ? -11.473 -18.587 10.863 1.00 94.69 330 THR A O 1
ATOM 2544 N N . LYS A 1 331 ? -13.532 -19.351 10.399 1.00 92.94 331 LYS A N 1
ATOM 2545 C CA . LYS A 1 331 ? -13.373 -20.638 11.094 1.00 92.94 331 LYS A CA 1
ATOM 2546 C C . LYS A 1 331 ? -12.377 -21.573 10.416 1.00 92.94 331 LYS A C 1
ATOM 2548 O O . LYS A 1 331 ? -11.983 -22.559 11.022 1.00 92.94 331 LYS A O 1
ATOM 2553 N N . GLN A 1 332 ? -11.985 -21.269 9.182 1.00 93.25 332 GLN A N 1
ATOM 2554 C CA . GLN A 1 332 ? -10.946 -21.985 8.442 1.00 93.25 332 GLN A CA 1
ATOM 2555 C C . GLN A 1 332 ? -9.569 -21.314 8.562 1.00 93.25 332 GLN A C 1
ATOM 2557 O O . GLN A 1 332 ? -8.622 -21.715 7.887 1.00 93.25 332 GLN A O 1
ATOM 2562 N N . LEU A 1 333 ? -9.457 -20.279 9.396 1.00 93.44 333 LEU A N 1
ATOM 2563 C CA . LEU A 1 333 ? -8.238 -19.523 9.654 1.00 93.44 333 LEU A CA 1
ATOM 2564 C C . LEU A 1 333 ? -7.805 -19.735 11.106 1.00 93.44 333 LEU A C 1
ATOM 2566 O O . LEU A 1 333 ? -8.647 -19.837 12.004 1.00 93.44 333 LEU A O 1
ATOM 2570 N N . GLU A 1 334 ? -6.499 -19.792 11.351 1.00 93.19 334 GLU A N 1
ATOM 2571 C CA . GLU A 1 334 ? -5.978 -19.753 12.716 1.00 93.19 334 GLU A CA 1
ATOM 2572 C C . GLU A 1 334 ? -6.305 -18.413 13.398 1.00 93.19 334 GLU A C 1
ATOM 2574 O O . GLU A 1 334 ? -6.561 -17.393 12.761 1.00 93.19 334 GLU A O 1
ATOM 2579 N N . ASN A 1 335 ? -6.285 -18.387 14.730 1.00 92.50 335 ASN A N 1
ATOM 2580 C CA . ASN A 1 335 ? -6.380 -17.121 15.452 1.00 92.50 335 ASN A CA 1
ATOM 2581 C C . ASN A 1 335 ? -5.093 -16.311 15.255 1.00 92.50 335 ASN A C 1
ATOM 2583 O O . ASN A 1 335 ? -3.997 -16.803 15.520 1.00 92.50 335 ASN A O 1
ATOM 2587 N N . GLY A 1 336 ? -5.225 -15.047 14.859 1.00 91.19 336 GLY A N 1
ATOM 2588 C CA . GLY A 1 336 ? -4.084 -14.189 14.558 1.00 91.19 336 GLY A CA 1
ATOM 2589 C C . GLY A 1 336 ? -4.356 -13.231 13.409 1.00 91.19 336 GLY A C 1
ATOM 2590 O O . GLY A 1 336 ? -5.499 -12.968 13.047 1.00 91.19 336 GLY A O 1
ATOM 2591 N N . TRP A 1 337 ? -3.294 -12.659 12.854 1.00 91.38 337 TRP A N 1
ATOM 2592 C CA . TRP A 1 337 ? -3.412 -11.760 11.714 1.00 91.38 337 TRP A CA 1
ATOM 2593 C C . TRP A 1 337 ? -3.480 -12.539 10.401 1.00 91.38 337 TRP A C 1
ATOM 2595 O O . TRP A 1 337 ? -2.727 -13.481 10.186 1.00 91.38 337 TRP A O 1
ATOM 2605 N N . HIS A 1 338 ? -4.341 -12.079 9.506 1.00 93.56 338 HIS A N 1
ATOM 2606 C CA . HIS A 1 338 ? -4.475 -12.543 8.129 1.00 93.56 338 HIS A CA 1
ATOM 2607 C C . HIS A 1 338 ? -4.512 -11.332 7.208 1.00 93.56 338 HIS A C 1
ATOM 2609 O O . HIS A 1 338 ? -4.827 -10.226 7.655 1.00 93.56 338 HIS A O 1
ATOM 2615 N N . SER A 1 339 ? -4.188 -11.507 5.933 1.00 94.31 339 SER A N 1
ATOM 2616 C CA . SER A 1 339 ? -4.127 -10.421 4.965 1.00 94.31 339 SER A CA 1
ATOM 2617 C C . SER A 1 339 ? -4.956 -10.682 3.722 1.00 94.31 339 SER A C 1
ATOM 2619 O O . SER A 1 339 ? -5.038 -11.797 3.226 1.00 94.31 339 SER A O 1
ATOM 2621 N N . LEU A 1 340 ? -5.551 -9.628 3.171 1.00 95.75 340 LEU A N 1
ATOM 2622 C CA . LEU A 1 340 ? -6.167 -9.661 1.850 1.00 95.75 340 LEU A CA 1
ATOM 2623 C C . LEU A 1 340 ? -5.429 -8.683 0.945 1.00 95.75 340 LEU A C 1
ATOM 2625 O O . LEU A 1 340 ? -5.387 -7.487 1.236 1.00 95.75 340 LEU A O 1
ATOM 2629 N N . ALA A 1 341 ? -4.896 -9.186 -0.165 1.00 95.56 341 ALA A N 1
ATOM 2630 C CA . ALA A 1 341 ? -4.344 -8.378 -1.242 1.00 95.56 341 ALA A CA 1
ATOM 2631 C C . ALA A 1 341 ? -5.309 -8.363 -2.430 1.00 95.56 341 ALA A C 1
ATOM 2633 O O . ALA A 1 341 ? -5.768 -9.416 -2.867 1.00 95.56 341 ALA A O 1
ATOM 2634 N N . VAL A 1 342 ? -5.589 -7.180 -2.968 1.00 96.19 342 VAL A N 1
ATOM 2635 C CA . VAL A 1 342 ? -6.367 -6.980 -4.193 1.00 96.19 342 VAL A CA 1
ATOM 2636 C C . VAL A 1 342 ? -5.493 -6.294 -5.220 1.00 96.19 342 VAL A C 1
ATOM 2638 O O . VAL A 1 342 ? -4.940 -5.234 -4.935 1.00 96.19 342 VAL A O 1
ATOM 2641 N N . ARG A 1 343 ? -5.412 -6.874 -6.415 1.00 95.50 343 ARG A N 1
ATOM 2642 C CA . ARG A 1 343 ? -4.629 -6.386 -7.552 1.00 95.50 343 ARG A CA 1
ATOM 2643 C C . ARG A 1 343 ? -5.555 -6.036 -8.707 1.00 95.50 343 ARG A C 1
ATOM 2645 O O . ARG A 1 343 ? -6.427 -6.822 -9.066 1.00 95.50 343 ARG A O 1
ATOM 2652 N N . SER A 1 344 ? -5.340 -4.861 -9.281 1.00 94.38 344 SER A N 1
ATOM 2653 C CA . SER A 1 344 ? -6.037 -4.347 -10.459 1.00 94.38 344 SER A CA 1
ATOM 2654 C C . SER A 1 344 ? -5.019 -4.093 -11.560 1.00 94.38 344 SER A C 1
ATOM 2656 O O . SER A 1 344 ? -4.029 -3.406 -11.310 1.00 94.38 344 SER A O 1
ATOM 2658 N N . VAL A 1 345 ? -5.258 -4.633 -12.755 1.00 93.88 345 VAL A N 1
ATOM 2659 C CA . VAL A 1 345 ? -4.361 -4.494 -13.913 1.00 93.88 345 VAL A CA 1
ATOM 2660 C C . VAL A 1 345 ? -4.927 -3.480 -14.897 1.00 93.88 345 VAL A C 1
ATOM 2662 O O . VAL A 1 345 ? -6.057 -3.639 -15.365 1.00 93.88 345 VAL A O 1
ATOM 2665 N N . GLY A 1 346 ? -4.159 -2.445 -15.222 1.00 91.38 346 GLY A N 1
ATOM 2666 C CA . GLY A 1 346 ? -4.569 -1.384 -16.135 1.00 91.38 346 GLY A CA 1
ATOM 2667 C C . GLY A 1 346 ? -4.766 -1.882 -17.569 1.00 91.38 346 GLY A C 1
ATOM 2668 O O . GLY A 1 346 ? -4.160 -2.859 -18.004 1.00 91.38 346 GLY A O 1
ATOM 2669 N N . VAL A 1 347 ? -5.627 -1.195 -18.322 1.00 89.56 347 VAL A N 1
ATOM 2670 C CA . VAL A 1 347 ? -5.914 -1.518 -19.737 1.00 89.56 347 VAL A CA 1
ATOM 2671 C C . VAL A 1 347 ? -4.879 -0.967 -20.720 1.00 89.56 347 VAL A C 1
ATOM 2673 O O . VAL A 1 347 ? -4.858 -1.371 -21.878 1.00 89.56 347 VAL A O 1
ATOM 2676 N N . LYS A 1 348 ? -4.055 -0.009 -20.285 1.00 89.75 348 LYS A N 1
ATOM 2677 C CA . LYS A 1 348 ? -3.011 0.598 -21.115 1.00 89.75 348 LYS A CA 1
ATOM 2678 C C . LYS A 1 348 ? -1.716 -0.194 -20.985 1.00 89.75 348 LYS A C 1
ATOM 2680 O O . LYS A 1 348 ? -1.330 -0.555 -19.875 1.00 89.75 348 LYS A O 1
ATOM 2685 N N . GLU A 1 349 ? -1.026 -0.364 -22.107 1.00 89.56 349 GLU A N 1
ATOM 2686 C CA . GLU A 1 349 ? 0.261 -1.058 -22.181 1.00 89.56 349 GLU A CA 1
ATOM 2687 C C . GLU A 1 349 ? 1.338 -0.197 -22.841 1.00 89.56 349 GLU A C 1
ATOM 2689 O O . GLU A 1 349 ? 1.036 0.654 -23.683 1.00 89.56 349 GLU A O 1
ATOM 2694 N N . GLY A 1 350 ? 2.593 -0.393 -22.443 1.00 86.38 350 GLY A N 1
ATOM 2695 C CA . GLY A 1 350 ? 3.715 0.380 -22.961 1.00 86.38 350 GLY A CA 1
ATOM 2696 C C . GLY A 1 350 ? 5.052 -0.308 -22.806 1.00 86.38 350 GLY A C 1
ATOM 2697 O O . GLY A 1 350 ? 5.271 -1.103 -21.900 1.00 86.38 350 GLY A O 1
ATOM 2698 N N . THR A 1 351 ? 5.987 0.032 -23.678 1.00 86.19 351 THR A N 1
ATOM 2699 C CA . THR A 1 351 ? 7.334 -0.529 -23.638 1.00 86.19 351 THR A CA 1
ATOM 2700 C C . THR A 1 351 ? 8.258 0.339 -22.786 1.00 86.19 351 THR A C 1
ATOM 2702 O O . THR A 1 351 ? 8.351 1.549 -22.989 1.00 86.19 351 THR A O 1
ATOM 2705 N N . SER A 1 352 ? 8.967 -0.286 -21.849 1.00 83.19 352 SER A N 1
ATOM 2706 C CA . SER A 1 352 ? 10.054 0.338 -21.093 1.00 83.19 352 SER A CA 1
ATOM 2707 C C . SER A 1 352 ? 11.287 0.531 -21.972 1.00 83.19 352 SER A C 1
ATOM 2709 O O . SER A 1 352 ? 11.698 -0.384 -22.687 1.00 83.19 352 SER A O 1
ATOM 2711 N N . THR A 1 353 ? 11.924 1.698 -21.884 1.00 82.94 353 THR A N 1
ATOM 2712 C CA . THR A 1 353 ? 13.152 2.005 -22.633 1.00 82.94 353 THR A CA 1
ATOM 2713 C C . THR A 1 353 ? 14.362 2.033 -21.705 1.00 82.94 353 THR A C 1
ATOM 2715 O O . THR A 1 353 ? 14.640 3.036 -21.053 1.00 82.94 353 THR A O 1
ATOM 2718 N N . CYS A 1 354 ? 15.114 0.937 -21.649 1.00 78.69 354 CYS A N 1
ATOM 2719 C CA . CYS A 1 354 ? 16.335 0.845 -20.852 1.00 78.69 354 CYS A CA 1
ATOM 2720 C C . CYS A 1 354 ? 17.336 -0.149 -21.463 1.00 78.69 354 CYS A C 1
ATOM 2722 O O . CYS A 1 354 ? 16.956 -0.969 -22.295 1.00 78.69 354 CYS A O 1
ATOM 2724 N N . SER A 1 355 ? 18.606 -0.110 -21.041 1.00 81.62 355 SER A N 1
ATOM 2725 C CA . SER A 1 355 ? 19.692 -0.912 -21.641 1.00 81.62 355 SER A CA 1
ATOM 2726 C C . SER A 1 355 ? 19.519 -2.434 -21.542 1.00 81.62 355 SER A C 1
ATOM 2728 O O . SER A 1 355 ? 20.151 -3.162 -22.299 1.00 81.62 355 SER A O 1
ATOM 2730 N N . TYR A 1 356 ? 18.675 -2.919 -20.630 1.00 78.31 356 TYR A N 1
ATOM 2731 C CA . TYR A 1 356 ? 18.351 -4.342 -20.447 1.00 78.31 356 TYR A CA 1
ATOM 2732 C C . TYR A 1 356 ? 16.871 -4.662 -20.702 1.00 78.31 356 TYR A C 1
ATOM 2734 O O . TYR A 1 356 ? 16.463 -5.812 -20.554 1.00 78.31 356 TYR A O 1
ATOM 2742 N N . CYS A 1 357 ? 16.061 -3.668 -21.074 1.00 79.62 357 CYS A N 1
ATOM 2743 C CA . CYS A 1 357 ? 14.651 -3.862 -21.386 1.00 79.62 357 CYS A CA 1
ATOM 2744 C C . CYS A 1 357 ? 14.550 -4.534 -22.759 1.00 79.62 357 CYS A C 1
ATOM 2746 O O . CYS A 1 357 ? 15.038 -3.996 -23.751 1.00 79.62 357 CYS A O 1
ATOM 2748 N N . LYS A 1 358 ? 13.891 -5.693 -22.843 1.00 76.81 358 LYS A N 1
ATOM 2749 C CA . LYS A 1 358 ? 13.788 -6.479 -24.089 1.00 76.81 358 LYS A CA 1
ATOM 2750 C C . LYS A 1 358 ? 12.648 -6.037 -25.017 1.00 76.81 358 LYS A C 1
ATOM 2752 O O . LYS A 1 358 ? 12.181 -6.817 -25.837 1.00 76.81 358 LYS A O 1
ATOM 2757 N N . GLY A 1 359 ? 12.175 -4.798 -24.881 1.00 76.19 359 GLY A N 1
ATOM 2758 C CA . GLY A 1 359 ? 11.050 -4.289 -25.670 1.00 76.19 359 GLY A CA 1
ATOM 2759 C C . GLY A 1 359 ? 9.681 -4.868 -25.283 1.00 76.19 359 GLY A C 1
ATOM 2760 O O . GLY A 1 359 ? 8.718 -4.697 -26.024 1.00 76.19 359 GLY A O 1
ATOM 2761 N N . GLU A 1 360 ? 9.576 -5.547 -24.138 1.00 82.25 360 GLU A N 1
ATOM 2762 C CA . GLU A 1 360 ? 8.337 -6.195 -23.697 1.00 82.25 360 GLU A CA 1
ATOM 2763 C C . GLU A 1 360 ? 7.254 -5.160 -23.363 1.00 82.25 360 GLU A C 1
ATOM 2765 O O . GLU A 1 360 ? 7.543 -4.065 -22.862 1.00 82.25 360 GLU A O 1
ATOM 2770 N N . LEU A 1 361 ? 5.999 -5.528 -23.629 1.00 86.69 361 LEU A N 1
ATOM 2771 C CA . LEU A 1 361 ? 4.837 -4.729 -23.264 1.00 86.69 361 LEU A CA 1
ATOM 2772 C C . LEU A 1 361 ? 4.609 -4.816 -21.762 1.00 86.69 361 LEU A C 1
ATOM 2774 O O . LEU A 1 361 ? 4.374 -5.893 -21.214 1.00 86.69 361 LEU A O 1
ATOM 2778 N N . ASN A 1 362 ? 4.665 -3.659 -21.119 1.00 87.19 362 ASN A N 1
ATOM 2779 C CA . ASN A 1 362 ? 4.434 -3.516 -19.700 1.00 87.19 362 ASN A CA 1
ATOM 2780 C C . ASN A 1 362 ? 3.023 -3.030 -19.438 1.00 87.19 362 ASN A C 1
ATOM 2782 O O . ASN A 1 362 ? 2.444 -2.304 -20.246 1.00 87.19 362 ASN A O 1
ATOM 2786 N N . HIS A 1 363 ? 2.491 -3.415 -18.292 1.00 89.69 363 HIS A N 1
ATOM 2787 C CA . HIS A 1 363 ? 1.217 -2.941 -17.788 1.00 89.69 363 HIS A CA 1
ATOM 2788 C C . HIS A 1 363 ? 1.381 -2.463 -16.350 1.00 89.69 363 HIS A C 1
ATOM 2790 O O . HIS A 1 363 ? 2.193 -2.984 -15.586 1.00 89.69 363 HIS A O 1
ATOM 2796 N N . GLU A 1 364 ? 0.596 -1.443 -16.017 1.00 92.12 364 GLU A N 1
ATOM 2797 C CA . GLU A 1 364 ? 0.564 -0.846 -14.689 1.00 92.12 364 GLU A CA 1
ATOM 2798 C C . GLU A 1 364 ? -0.445 -1.580 -13.813 1.00 92.12 364 GLU A C 1
ATOM 2800 O O . GLU A 1 364 ? -1.583 -1.806 -14.238 1.00 92.12 364 GLU A O 1
ATOM 2805 N N . GLU A 1 365 ? -0.078 -1.883 -12.572 1.00 94.00 365 GLU A N 1
ATOM 2806 C CA . GLU A 1 365 ? -0.956 -2.598 -11.649 1.00 94.00 365 GLU A CA 1
ATOM 2807 C C . GLU A 1 365 ? -0.923 -2.005 -10.249 1.00 94.00 365 GLU A C 1
ATOM 2809 O O . GLU A 1 365 ? 0.127 -1.862 -9.624 1.00 94.00 365 GLU A O 1
ATOM 2814 N N . GLY A 1 366 ? -2.113 -1.686 -9.743 1.00 95.06 366 GLY A N 1
ATOM 2815 C CA . GLY A 1 366 ? -2.312 -1.210 -8.380 1.00 95.06 366 GLY A CA 1
ATOM 2816 C C . GLY A 1 366 ? -2.677 -2.350 -7.454 1.00 95.06 366 GLY A C 1
ATOM 2817 O O . GLY A 1 366 ? -3.600 -3.112 -7.750 1.00 95.06 366 GLY A O 1
ATOM 2818 N N . VAL A 1 367 ? -1.995 -2.428 -6.312 1.00 95.62 367 VAL A N 1
ATOM 2819 C CA . VAL A 1 367 ? -2.287 -3.409 -5.266 1.00 95.62 367 VAL A CA 1
ATOM 2820 C C . VAL A 1 367 ? -2.620 -2.710 -3.956 1.00 95.62 367 VAL A C 1
ATOM 2822 O O . VAL A 1 367 ? -1.838 -1.904 -3.444 1.00 95.62 367 VAL A O 1
ATOM 2825 N N . ALA A 1 368 ? -3.778 -3.051 -3.397 1.00 95.25 368 ALA A N 1
ATOM 2826 C CA . ALA A 1 368 ? -4.166 -2.726 -2.032 1.00 95.25 368 ALA A CA 1
ATOM 2827 C C . ALA A 1 368 ? -4.029 -3.985 -1.180 1.00 95.25 368 ALA A C 1
ATOM 2829 O O . ALA A 1 368 ? -4.650 -4.994 -1.504 1.00 95.25 368 ALA A O 1
ATOM 2830 N N . LYS A 1 369 ? -3.263 -3.938 -0.093 1.00 94.12 369 LYS A N 1
ATOM 2831 C CA . LYS A 1 369 ? -3.177 -5.035 0.869 1.00 94.12 369 LYS A CA 1
ATOM 2832 C C . LYS A 1 369 ? -3.477 -4.531 2.276 1.00 94.12 369 LYS A C 1
ATOM 2834 O O . LYS A 1 369 ? -2.952 -3.508 2.713 1.00 94.12 369 LYS A O 1
ATOM 2839 N N . MET A 1 370 ? -4.351 -5.242 2.974 1.00 92.69 370 MET A N 1
ATOM 2840 C CA . MET A 1 370 ? -4.731 -4.951 4.356 1.00 92.69 370 MET A CA 1
ATOM 2841 C C . MET A 1 370 ? -4.616 -6.205 5.208 1.00 92.69 370 MET A C 1
ATOM 2843 O O . MET A 1 370 ? -4.687 -7.311 4.674 1.00 92.69 370 MET A O 1
ATOM 2847 N N . TRP A 1 371 ? -4.468 -6.016 6.517 1.00 92.69 371 TRP A N 1
ATOM 2848 C CA . TRP A 1 371 ? -4.531 -7.095 7.492 1.00 92.69 371 TRP A CA 1
ATOM 2849 C C . TRP A 1 371 ? -5.774 -6.960 8.368 1.00 92.69 371 TRP A C 1
ATOM 2851 O O . TRP A 1 371 ? -6.177 -5.858 8.739 1.00 92.69 371 TRP A O 1
ATOM 2861 N N . PHE A 1 372 ? -6.349 -8.099 8.735 1.00 93.56 372 PHE A N 1
ATOM 2862 C CA . PHE A 1 372 ? -7.442 -8.233 9.689 1.00 93.56 372 PHE A CA 1
ATOM 2863 C C . PHE A 1 372 ? -7.082 -9.294 10.732 1.00 93.56 372 PHE A C 1
ATOM 2865 O O . PHE A 1 372 ? -6.266 -10.179 10.478 1.00 93.56 372 PHE A O 1
ATOM 2872 N N . PHE A 1 373 ? -7.662 -9.191 11.925 1.00 93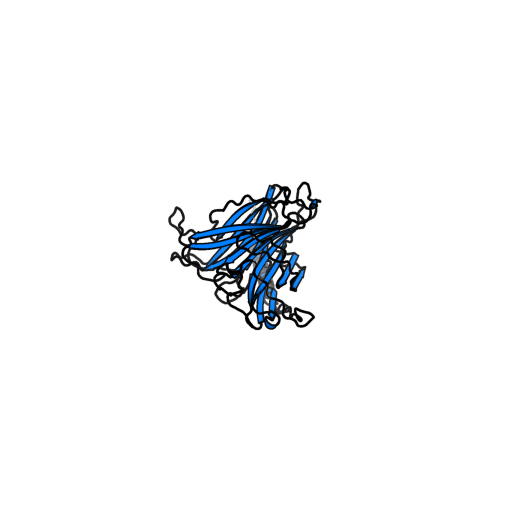.25 373 PHE A N 1
ATOM 2873 C CA . PHE A 1 373 ? -7.334 -10.080 13.039 1.00 93.25 373 PHE A CA 1
ATOM 2874 C C . PHE A 1 373 ? -8.467 -11.070 13.285 1.00 93.25 373 PHE A C 1
ATOM 2876 O O . PHE A 1 373 ? -9.591 -10.658 13.558 1.00 93.25 373 PHE A O 1
ATOM 2883 N N . VAL A 1 374 ? -8.182 -12.363 13.212 1.00 94.62 374 VAL A N 1
ATOM 2884 C CA . VAL A 1 374 ? -9.121 -13.448 13.496 1.00 94.62 374 VAL A CA 1
ATOM 2885 C C . VAL A 1 374 ? -9.052 -13.817 14.973 1.00 94.62 374 VAL A C 1
ATOM 2887 O O . VAL A 1 374 ? -7.973 -14.007 15.540 1.00 94.62 374 VAL A O 1
ATOM 2890 N N . LYS A 1 375 ? -10.225 -13.913 15.597 1.00 94.12 375 LYS A N 1
ATOM 2891 C CA . LYS A 1 375 ? -10.408 -14.412 16.958 1.00 94.12 375 LYS A CA 1
ATOM 2892 C C . LYS A 1 375 ? -11.705 -15.223 17.014 1.00 94.12 375 LYS A C 1
ATOM 2894 O O . LYS A 1 375 ? -12.745 -14.682 17.387 1.00 94.12 375 LYS A O 1
ATOM 2899 N N . ASN A 1 376 ? -11.622 -16.481 16.587 1.00 91.00 376 ASN A N 1
ATOM 2900 C CA . ASN A 1 376 ? -12.721 -17.447 16.596 1.00 91.00 376 ASN A CA 1
ATOM 2901 C C . ASN A 1 376 ? -13.130 -17.867 18.006 1.00 91.00 376 ASN A C 1
ATOM 2903 O O . ASN A 1 376 ? -12.236 -17.965 18.884 1.00 91.00 376 ASN A O 1
#

Sequence (376 aa):
MPKNSYKNQKGLISVLLVVLVVSSLALVALLVNQKLKSKSLMDLKASPSASVLSYTQDGSLLPAETPPYVDSNGKAYFDPRKIPVELQAWWVPNYGHIHAAANLPLGQEVSGVLKFNVRMVIHNNPSTLKYLAVHTDRGTLPRIAINKKCTYADGTTYTPSKGDLNCAFNQEVSIDTAALKSDGTPRIPDGWREFRIRAETGTPDGKSFLNSSGVPLNVQNGKTDSNYTSQNKCKAKPYTSLTGRSWYTDFGYTNALIDCVPVAPVSGTLTLRIRAQEPSKHLNAVLDRTHAIPAVGPWLEVKPRTGVVLFDKDGNFSAYDAWQTISIDTKQLENGWHSLAVRSVGVKEGTSTCSYCKGELNHEEGVAKMWFFVKN

Nearest PDB structures (foldseek):
  5wsz-assembly4_D  TM=5.256E-01  e=1.002E-02  Bacillus thuringiensis serovar kurstaki
  8rry-assembly1_A  TM=5.233E-01  e=2.409E-02  Serratia marcescens
  2ben-assembly2_B  TM=5.353E-01  e=4.474E-02  Serratia marcescens
  5ftz-assembly1_A-2  TM=4.731E-01  e=1.595E-02  Streptomyces lividans 1326

Radius of gyration: 26.46 Å; Cα contacts (8 Å, |Δi|>4): 946; chains: 1; bounding box: 79×82×83 Å

Mean predicted aligned error: 11.25 Å

Solvent-accessible surface area (backbone atoms only — not comparable to full-atom values): 20331 Å² total; per-residue (Å²): 138,89,84,87,82,95,82,84,67,76,66,59,56,57,52,52,53,51,51,54,52,52,52,49,51,50,50,50,50,50,53,51,49,52,56,47,53,65,63,74,65,65,68,82,70,71,72,79,66,54,78,75,72,76,95,39,97,81,74,55,55,49,73,50,45,79,61,64,74,55,56,98,79,73,53,95,72,92,48,60,63,50,39,46,38,37,23,29,14,33,34,35,81,64,57,24,31,36,33,40,29,36,50,36,37,56,35,30,81,45,54,54,70,51,71,40,50,35,43,36,35,37,35,52,24,63,31,36,38,41,31,44,32,44,30,45,84,80,44,76,49,82,69,42,82,62,72,42,66,43,57,48,97,88,68,45,66,55,47,79,91,81,52,88,50,65,37,58,48,79,45,82,45,77,45,58,43,67,39,61,43,98,86,72,46,61,62,51,52,20,35,40,37,36,39,22,54,28,40,36,26,42,37,84,64,76,41,45,39,28,24,29,40,34,37,32,33,32,35,55,63,88,47,78,54,85,57,56,76,72,93,63,80,53,90,54,82,57,57,32,40,41,33,3,24,11,36,37,67,99,74,47,74,16,25,9,37,40,33,55,54,62,67,55,74,41,55,55,70,50,68,36,34,36,38,38,68,38,58,17,44,31,46,36,31,29,36,52,57,41,60,70,40,62,58,52,88,92,34,57,61,33,71,60,37,88,45,45,83,72,43,79,45,76,44,83,43,70,43,92,75,66,68,44,62,46,61,44,62,45,79,50,39,38,70,36,36,40,34,47,37,29,40,12,31,33,71,62,71,46,63,58,62,48,100,82,50,85,64,54,72,19,35,41,24,2,21,19,31,42,46,41,37,37,56,113

pLDDT: mean 80.28, std 17.48, range [29.86, 96.19]